Protein AF-A0A2V2YYI4-F1 (afdb_monomer_lite)

Structure (mmCIF, N/CA/C/O backbone):
data_AF-A0A2V2YYI4-F1
#
_entry.id   AF-A0A2V2YYI4-F1
#
loop_
_atom_site.group_PDB
_atom_site.id
_atom_site.type_symbol
_atom_site.label_atom_id
_atom_site.label_alt_id
_atom_site.label_comp_id
_atom_site.label_asym_id
_atom_site.label_entity_id
_atom_site.label_seq_id
_atom_site.pdbx_PDB_ins_code
_atom_site.Cartn_x
_atom_site.Cartn_y
_atom_site.Cartn_z
_atom_site.occupancy
_atom_site.B_iso_or_equiv
_atom_site.auth_seq_id
_atom_site.auth_comp_id
_atom_site.auth_asym_id
_atom_site.auth_atom_id
_atom_site.pdbx_PDB_model_num
ATOM 1 N N . MET A 1 1 ? -16.346 -58.535 -65.826 1.00 30.23 1 MET A N 1
ATOM 2 C CA . MET A 1 1 ? -16.110 -59.717 -64.956 1.00 30.23 1 MET A CA 1
ATOM 3 C C . MET A 1 1 ? -14.930 -59.377 -64.054 1.00 30.23 1 MET A C 1
ATOM 5 O O . MET A 1 1 ? -13.869 -59.164 -64.600 1.00 30.23 1 MET A O 1
ATOM 9 N N . ARG A 1 2 ? -15.001 -59.213 -62.733 1.00 32.59 2 ARG A N 1
ATOM 10 C CA . ARG A 1 2 ? -15.960 -59.626 -61.702 1.00 32.59 2 ARG A CA 1
ATOM 11 C C . ARG A 1 2 ? -16.322 -58.425 -60.811 1.00 32.59 2 ARG A C 1
ATOM 13 O O . ARG A 1 2 ? -15.462 -57.645 -60.431 1.00 32.59 2 ARG A O 1
ATOM 20 N N . ILE A 1 3 ? -17.612 -58.337 -60.513 1.00 31.39 3 ILE A N 1
ATOM 21 C CA . ILE A 1 3 ? -18.285 -57.468 -59.541 1.00 31.39 3 ILE A CA 1
ATOM 22 C C . ILE A 1 3 ? -18.335 -58.214 -58.202 1.00 31.39 3 ILE A C 1
ATOM 24 O O . ILE A 1 3 ? -18.605 -59.412 -58.252 1.00 31.39 3 ILE A O 1
ATOM 28 N N . ARG A 1 4 ? -18.177 -57.520 -57.060 1.00 30.08 4 ARG A N 1
ATOM 29 C CA . ARG A 1 4 ? -19.042 -57.590 -55.848 1.00 30.08 4 ARG A CA 1
ATOM 30 C C . ARG A 1 4 ? -18.862 -56.278 -55.053 1.00 30.08 4 ARG A C 1
ATOM 32 O O . ARG A 1 4 ? -17.744 -55.978 -54.666 1.00 30.08 4 ARG A O 1
ATOM 39 N N . LEU A 1 5 ? -19.839 -55.361 -55.080 1.00 24.95 5 LEU A N 1
ATOM 40 C CA . LEU A 1 5 ? -21.031 -55.242 -54.201 1.00 24.95 5 LEU A CA 1
ATOM 41 C C . LEU A 1 5 ? -20.713 -54.275 -53.031 1.00 24.95 5 LEU A C 1
ATOM 43 O O . LEU A 1 5 ? -20.006 -54.657 -52.112 1.00 24.95 5 LEU A O 1
ATOM 47 N N . ILE A 1 6 ? -20.915 -52.958 -53.155 1.00 31.95 6 ILE A N 1
ATOM 48 C CA . ILE A 1 6 ? -22.152 -52.164 -52.970 1.00 31.95 6 ILE A CA 1
ATOM 49 C C . ILE A 1 6 ? -22.822 -52.362 -51.599 1.00 31.95 6 ILE A C 1
ATOM 51 O O . ILE A 1 6 ? -23.492 -53.365 -51.375 1.00 31.95 6 ILE A O 1
ATOM 55 N N . VAL A 1 7 ? -22.757 -51.315 -50.768 1.00 28.72 7 VAL A N 1
ATOM 56 C CA . VAL A 1 7 ? -23.861 -50.896 -49.893 1.00 28.72 7 VAL A CA 1
ATOM 57 C C . VAL A 1 7 ? -24.185 -49.447 -50.255 1.00 28.72 7 VAL A C 1
ATOM 59 O O . VAL A 1 7 ? -23.361 -48.550 -50.102 1.00 28.72 7 VAL A O 1
ATOM 62 N N . VAL A 1 8 ? -25.379 -49.265 -50.811 1.00 27.86 8 VAL A N 1
ATOM 63 C CA . VAL A 1 8 ? -26.047 -47.991 -51.087 1.00 27.86 8 VAL A CA 1
ATOM 64 C C . VAL A 1 8 ? -26.954 -47.693 -49.902 1.00 27.86 8 VAL A C 1
ATOM 66 O O . VAL A 1 8 ? -27.689 -48.579 -49.470 1.00 27.86 8 VAL A O 1
ATOM 69 N N . LEU A 1 9 ? -26.986 -46.440 -49.454 1.00 24.33 9 LEU A N 1
ATOM 70 C CA . LEU A 1 9 ? -28.212 -45.879 -48.898 1.00 24.33 9 LEU A CA 1
ATOM 71 C C . LEU A 1 9 ? -28.320 -44.402 -49.298 1.00 24.33 9 LEU A C 1
ATOM 73 O O . LEU A 1 9 ? -27.724 -43.519 -48.691 1.00 24.33 9 LEU A O 1
ATOM 77 N N . CYS A 1 10 ? -29.079 -44.162 -50.365 1.00 24.58 10 CYS A N 1
ATOM 78 C CA . CYS A 1 10 ? -29.706 -42.879 -50.648 1.00 24.58 10 CYS A CA 1
ATOM 79 C C . CYS A 1 10 ? -31.117 -42.905 -50.056 1.00 24.58 10 CYS A C 1
ATOM 81 O O . CYS A 1 10 ? -31.872 -43.835 -50.333 1.00 24.58 10 CYS A O 1
ATOM 83 N N . ALA A 1 11 ? -31.493 -41.853 -49.336 1.00 26.91 11 ALA A N 1
ATOM 84 C CA . ALA A 1 11 ? -32.885 -41.448 -49.185 1.00 26.91 11 ALA A CA 1
ATOM 85 C C . ALA A 1 11 ? -32.931 -39.925 -49.007 1.00 26.91 11 ALA A C 1
ATOM 87 O O . ALA A 1 11 ? -32.610 -39.393 -47.949 1.00 26.91 11 ALA A O 1
ATOM 88 N N . ALA A 1 12 ? -33.294 -39.233 -50.085 1.00 30.97 12 ALA A N 1
ATOM 89 C CA . ALA A 1 12 ? -33.893 -37.907 -50.032 1.00 30.97 12 ALA A CA 1
ATOM 90 C C . ALA A 1 12 ? -35.389 -38.077 -49.725 1.00 30.97 12 ALA A C 1
ATOM 92 O O . ALA A 1 12 ? -35.985 -38.971 -50.316 1.00 30.97 12 ALA A O 1
ATOM 93 N N . LEU A 1 13 ? -35.947 -37.265 -48.816 1.00 27.08 13 LEU A N 1
ATOM 94 C CA . LEU A 1 13 ? -37.368 -37.034 -48.441 1.00 27.08 13 LEU A CA 1
ATOM 95 C C . LEU A 1 13 ? -37.286 -36.312 -47.065 1.00 27.08 13 LEU A C 1
ATOM 97 O O . LEU A 1 13 ? -36.508 -36.746 -46.227 1.00 27.08 13 LEU A O 1
ATOM 101 N N . LEU A 1 14 ? -37.951 -35.209 -46.713 1.00 26.77 14 LEU A N 1
ATOM 102 C CA . LEU A 1 14 ? -39.183 -34.572 -47.169 1.00 26.77 14 LEU A CA 1
ATOM 103 C C . LEU A 1 14 ? -39.204 -33.090 -46.765 1.00 26.77 14 LEU A C 1
ATOM 105 O O . LEU A 1 14 ? -38.583 -32.670 -45.792 1.00 26.77 14 LEU A O 1
ATOM 109 N N . ALA A 1 15 ? -39.984 -32.333 -47.525 1.00 27.11 15 ALA A N 1
ATOM 110 C CA . ALA A 1 15 ? -40.330 -30.945 -47.304 1.00 27.11 15 ALA A CA 1
ATOM 111 C C . ALA A 1 15 ? -41.261 -30.727 -46.095 1.00 27.11 15 ALA A C 1
ATOM 113 O O . ALA A 1 15 ? -42.156 -31.527 -45.845 1.00 27.11 15 ALA A O 1
ATOM 114 N N . GLY A 1 16 ? -41.102 -29.555 -45.471 1.00 26.12 16 GLY A N 1
ATOM 115 C CA . GLY A 1 16 ? -42.199 -28.617 -45.216 1.00 26.12 16 GLY A CA 1
ATOM 116 C C . GLY A 1 16 ? -43.046 -28.803 -43.957 1.00 26.12 16 GLY A C 1
ATOM 117 O O . GLY A 1 16 ? -44.011 -29.549 -43.988 1.00 26.12 16 GLY A O 1
ATOM 118 N N . SER A 1 17 ? -42.795 -27.964 -42.943 1.00 27.03 17 SER A N 1
ATOM 119 C CA . SER A 1 17 ? -43.841 -27.180 -42.256 1.00 27.03 17 SER A CA 1
ATOM 120 C C . SER A 1 17 ? -43.252 -26.268 -41.166 1.00 27.03 17 SER A C 1
ATOM 122 O O . SER A 1 17 ? -42.798 -26.743 -40.133 1.00 27.03 17 SER A O 1
ATOM 124 N N . SER A 1 18 ? -43.329 -24.959 -41.431 1.00 27.14 18 SER A N 1
ATOM 125 C CA . SER A 1 18 ? -43.853 -23.893 -40.555 1.00 27.14 18 SER A CA 1
ATOM 126 C C . SER A 1 18 ? -43.273 -23.595 -39.156 1.00 27.14 18 SER A C 1
ATOM 128 O O . SER A 1 18 ? -43.167 -24.467 -38.305 1.00 27.14 18 SER A O 1
ATOM 130 N N . LEU A 1 19 ? -43.189 -22.274 -38.917 1.00 25.45 19 LEU A N 1
ATOM 131 C CA . LEU A 1 19 ? -43.330 -21.516 -37.656 1.00 25.45 19 LEU A CA 1
ATOM 132 C C . LEU A 1 19 ? -42.049 -21.054 -36.930 1.00 25.45 19 LEU A C 1
ATOM 134 O O . LEU A 1 19 ? -41.497 -21.732 -36.078 1.00 25.45 19 LEU A O 1
ATOM 138 N N . SER A 1 20 ? -41.742 -19.782 -37.213 1.00 26.08 20 SER A N 1
ATOM 139 C CA . SER A 1 20 ? -41.683 -18.675 -36.242 1.00 26.08 20 SER A CA 1
ATOM 140 C C . SER A 1 20 ? -40.440 -18.448 -35.372 1.00 26.08 20 SER A C 1
ATOM 142 O O . SER A 1 20 ? -39.914 -19.338 -34.721 1.00 26.08 20 SER A O 1
ATOM 144 N N . ALA A 1 21 ? -40.125 -17.145 -35.282 1.00 25.89 21 ALA A N 1
ATOM 145 C CA . ALA A 1 21 ? -39.227 -16.460 -34.351 1.00 25.89 21 ALA A CA 1
ATOM 146 C C . ALA A 1 21 ? -37.729 -16.433 -34.708 1.00 25.89 21 ALA A C 1
ATOM 148 O O . ALA A 1 21 ? -36.875 -16.919 -33.973 1.00 25.89 21 ALA A O 1
ATOM 149 N N . THR A 1 22 ? -37.382 -15.698 -35.770 1.00 27.02 22 THR A N 1
ATOM 150 C CA . THR A 1 22 ? -36.139 -14.911 -35.754 1.00 27.02 22 THR A CA 1
ATOM 151 C C . THR A 1 22 ? -36.280 -13.846 -34.669 1.00 27.02 22 THR A C 1
ATOM 153 O O . THR A 1 22 ? -36.816 -12.763 -34.908 1.00 27.02 22 THR A O 1
ATOM 156 N N . ALA A 1 23 ? -35.862 -14.191 -33.452 1.00 26.67 23 ALA A N 1
ATOM 157 C CA . ALA A 1 23 ? -35.585 -13.213 -32.419 1.00 26.67 23 ALA A CA 1
ATOM 158 C C . ALA A 1 23 ? -34.592 -12.209 -33.007 1.00 26.67 23 ALA A C 1
ATOM 160 O O . ALA A 1 23 ? -33.527 -12.590 -33.498 1.00 26.67 23 ALA A O 1
ATOM 161 N N . ALA A 1 24 ? -34.993 -10.940 -33.010 1.00 25.50 24 ALA A N 1
ATOM 162 C CA . ALA A 1 24 ? -34.112 -9.829 -33.290 1.00 25.50 24 ALA A CA 1
ATOM 163 C C . ALA A 1 24 ? -32.860 -10.006 -32.428 1.00 25.50 24 ALA A C 1
ATOM 165 O O . ALA A 1 24 ? -32.926 -9.912 -31.202 1.00 25.50 24 ALA A O 1
ATOM 166 N N . ALA A 1 25 ? -31.732 -10.309 -33.072 1.00 25.06 25 ALA A N 1
ATOM 167 C CA . ALA A 1 25 ? -30.445 -10.136 -32.436 1.00 25.06 25 ALA A CA 1
ATOM 168 C C . ALA A 1 25 ? -30.395 -8.660 -32.023 1.00 25.06 25 ALA A C 1
ATOM 170 O O . ALA A 1 25 ? -30.605 -7.795 -32.884 1.00 25.06 25 ALA A O 1
ATOM 171 N N . PRO A 1 26 ? -30.218 -8.350 -30.728 1.00 27.86 26 PRO A N 1
ATOM 172 C CA . PRO A 1 26 ? -30.064 -6.973 -30.328 1.00 27.86 26 PRO A CA 1
ATOM 173 C C . PRO A 1 26 ? -28.863 -6.442 -31.094 1.00 27.86 26 PRO A C 1
ATOM 175 O O . PRO A 1 26 ? -27.803 -7.068 -31.127 1.00 27.86 26 PRO A O 1
ATOM 178 N N . VAL A 1 27 ? -29.085 -5.306 -31.748 1.00 28.36 27 VAL A N 1
ATOM 179 C CA . VAL A 1 27 ? -28.046 -4.412 -32.231 1.00 28.36 27 VAL A CA 1
ATOM 180 C C . VAL A 1 27 ? -27.088 -4.239 -31.060 1.00 28.36 27 VAL A C 1
ATOM 182 O O . VAL A 1 27 ? -27.371 -3.504 -30.114 1.00 28.36 27 VAL A O 1
ATOM 185 N N . THR A 1 28 ? -25.988 -4.989 -31.071 1.00 27.00 28 THR A N 1
ATOM 186 C CA . THR A 1 28 ? -24.842 -4.711 -30.228 1.00 27.00 28 THR A CA 1
ATOM 187 C C . THR A 1 28 ? -24.313 -3.401 -30.761 1.00 27.00 28 THR A C 1
ATOM 189 O O . THR A 1 28 ? -23.529 -3.352 -31.708 1.00 27.00 28 THR A O 1
ATOM 192 N N . ASN A 1 29 ? -24.845 -2.315 -30.192 1.00 27.75 29 ASN A N 1
ATOM 193 C CA . ASN A 1 29 ? -24.207 -1.019 -30.224 1.00 27.75 29 ASN A CA 1
ATOM 194 C C . ASN A 1 29 ? -22.728 -1.291 -30.017 1.00 27.75 29 ASN A C 1
ATOM 196 O O . ASN A 1 29 ? -22.351 -1.902 -2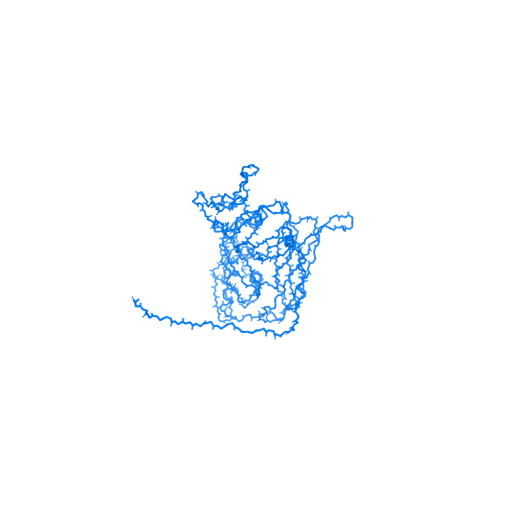9.014 1.00 27.75 29 ASN A O 1
ATOM 200 N N . GLY A 1 30 ? -21.934 -0.916 -31.016 1.00 29.62 30 GLY A N 1
ATOM 201 C CA . GLY A 1 30 ? -20.493 -0.946 -30.935 1.00 29.62 30 GLY A CA 1
ATOM 202 C C . GLY A 1 30 ? -20.080 -0.103 -29.743 1.00 29.62 30 GLY A C 1
ATOM 203 O O . GLY A 1 30 ? -19.866 1.096 -29.865 1.00 29.62 30 GLY A O 1
ATOM 204 N N . GLN A 1 31 ? -19.978 -0.740 -28.582 1.00 26.06 31 GLN A N 1
ATOM 205 C CA . GLN A 1 31 ? -19.091 -0.300 -27.539 1.00 26.06 31 GLN A CA 1
ATOM 206 C C . GLN A 1 31 ? -17.706 -0.605 -28.081 1.00 26.06 31 GLN A C 1
ATOM 208 O O . GLN A 1 31 ? -17.176 -1.707 -27.964 1.00 26.06 31 GLN A O 1
ATOM 213 N N . THR A 1 32 ? -17.126 0.402 -28.723 1.00 29.45 32 THR A N 1
ATOM 214 C CA . THR A 1 32 ? -15.719 0.704 -28.513 1.00 29.45 32 THR A CA 1
ATOM 215 C C . THR A 1 32 ? -15.447 0.587 -27.016 1.00 29.45 32 THR A C 1
ATOM 217 O O . THR A 1 32 ? -15.672 1.532 -26.267 1.00 29.45 32 THR A O 1
ATOM 220 N N . SER A 1 33 ? -15.012 -0.586 -26.560 1.00 32.50 33 SER A N 1
ATOM 221 C CA . SER A 1 33 ? -14.489 -0.798 -25.214 1.00 32.50 33 SER A CA 1
ATOM 222 C C . SER A 1 33 ? -13.101 -0.157 -25.150 1.00 32.50 33 SER A C 1
ATOM 224 O O . SER A 1 33 ? -12.073 -0.829 -25.154 1.00 32.50 33 SER A O 1
ATOM 226 N N . LYS A 1 34 ? -13.096 1.174 -25.213 1.00 36.03 34 LYS A N 1
ATOM 227 C CA . LYS A 1 34 ? -12.002 2.076 -24.869 1.00 36.03 34 LYS A CA 1
ATOM 228 C C . LYS A 1 34 ? -12.538 2.992 -23.777 1.00 36.03 34 LYS A C 1
ATOM 230 O O . LYS A 1 34 ? -12.833 4.156 -24.007 1.00 36.03 34 LYS A O 1
ATOM 235 N N . GLU A 1 35 ? -12.703 2.406 -22.606 1.00 36.28 35 GLU A N 1
ATOM 236 C CA . GLU A 1 35 ? -12.743 3.126 -21.343 1.00 36.28 35 GLU A CA 1
ATOM 237 C C . GLU A 1 35 ? -11.873 2.281 -20.413 1.00 36.28 35 GLU A C 1
ATOM 239 O O . GLU A 1 35 ? -12.295 1.253 -19.881 1.00 36.28 35 GLU A O 1
ATOM 244 N N . ASP A 1 36 ? -10.584 2.628 -20.389 1.00 41.94 36 ASP A N 1
ATOM 245 C CA . ASP A 1 36 ? -9.643 2.150 -19.386 1.00 41.94 36 ASP A CA 1
ATOM 246 C C . ASP A 1 36 ? -10.281 2.375 -18.010 1.00 41.94 36 ASP A C 1
ATOM 248 O O . ASP A 1 36 ? -10.772 3.461 -17.706 1.00 41.94 36 ASP A O 1
ATOM 252 N N . GLN A 1 37 ? -10.353 1.311 -17.215 1.00 47.69 37 GLN A N 1
ATOM 253 C CA . GLN A 1 37 ? -11.061 1.286 -15.942 1.00 47.69 37 GLN A CA 1
ATOM 254 C C . GLN A 1 37 ? -10.552 2.395 -15.009 1.00 47.69 37 GLN A C 1
ATOM 256 O O . GLN A 1 37 ? -9.445 2.317 -14.485 1.00 47.69 37 GLN A O 1
ATOM 261 N N . ALA A 1 38 ? -11.373 3.418 -14.778 1.00 57.44 38 ALA A N 1
ATOM 262 C CA . ALA A 1 38 ? -11.083 4.468 -13.814 1.00 57.44 38 ALA A CA 1
ATOM 263 C C . ALA A 1 38 ? -11.082 3.897 -12.380 1.00 57.44 38 ALA A C 1
ATOM 265 O O . ALA A 1 38 ? -12.057 3.278 -11.959 1.00 57.44 38 ALA A O 1
ATOM 266 N N . GLY A 1 39 ? -9.988 4.091 -11.633 1.00 59.66 39 GLY A N 1
ATOM 267 C CA . GLY A 1 39 ? -9.915 4.054 -10.159 1.00 59.66 39 GLY A CA 1
ATOM 268 C C . GLY A 1 39 ? -10.066 2.705 -9.438 1.00 59.66 39 GLY A C 1
ATOM 269 O O . GLY A 1 39 ? -9.802 2.634 -8.232 1.00 59.66 39 GLY A O 1
ATOM 270 N N . ASN A 1 40 ? -10.466 1.636 -10.129 1.00 80.69 40 ASN A N 1
ATOM 271 C CA . ASN A 1 40 ? -10.664 0.311 -9.532 1.00 80.69 40 ASN A CA 1
ATOM 272 C C . ASN A 1 40 ? -9.334 -0.340 -9.128 1.00 80.69 40 ASN A C 1
ATOM 274 O O . ASN A 1 40 ? -8.429 -0.495 -9.944 1.00 80.69 40 ASN A O 1
ATOM 278 N N . GLN A 1 41 ? -9.242 -0.802 -7.882 1.00 79.44 41 GLN A N 1
ATOM 279 C CA . GLN A 1 41 ? -8.083 -1.546 -7.388 1.00 79.44 41 GLN A CA 1
ATOM 280 C C . GLN A 1 41 ? -8.256 -3.035 -7.724 1.00 79.44 41 GLN A C 1
ATOM 282 O O . GLN A 1 41 ? -8.735 -3.812 -6.902 1.00 79.44 41 GLN A O 1
ATOM 287 N N . VAL A 1 42 ? -7.904 -3.434 -8.954 1.00 72.94 42 VAL A N 1
ATOM 288 C CA . VAL A 1 42 ? -8.149 -4.798 -9.479 1.00 72.94 42 VAL A CA 1
ATOM 289 C C . VAL A 1 42 ? -7.533 -5.886 -8.587 1.00 72.94 42 VAL A C 1
ATOM 291 O O . VAL A 1 42 ? -8.142 -6.932 -8.367 1.00 72.94 42 VAL A O 1
ATOM 294 N N . ILE A 1 43 ? -6.333 -5.628 -8.062 1.00 76.19 43 ILE A N 1
ATOM 295 C CA . ILE A 1 43 ? -5.686 -6.395 -6.992 1.00 76.19 43 ILE A CA 1
ATOM 296 C C . ILE A 1 43 ? -5.025 -5.359 -6.077 1.00 76.19 43 ILE A C 1
ATOM 298 O O . ILE A 1 43 ? -3.991 -4.807 -6.465 1.00 76.19 43 ILE A O 1
ATOM 302 N N . PRO A 1 44 ? -5.600 -5.048 -4.900 1.00 78.38 44 PRO A N 1
ATOM 303 C CA . PRO A 1 44 ? -4.972 -4.130 -3.963 1.00 78.38 44 PRO A CA 1
ATOM 304 C C . PRO A 1 44 ? -3.577 -4.631 -3.584 1.00 78.38 44 PRO A C 1
ATOM 306 O O . PRO A 1 44 ? -3.369 -5.832 -3.375 1.00 78.38 44 PRO A O 1
ATOM 309 N N . LEU A 1 45 ? -2.626 -3.708 -3.484 1.00 82.62 45 LEU A N 1
ATOM 310 C CA . LEU A 1 45 ? -1.309 -3.998 -2.934 1.00 82.62 45 LEU A CA 1
ATOM 311 C C . LEU A 1 45 ? -1.366 -3.784 -1.424 1.00 82.62 45 LEU A C 1
ATOM 313 O O . LEU A 1 45 ? -1.810 -2.729 -0.973 1.00 82.62 45 LEU A O 1
ATOM 317 N N . LEU A 1 46 ? -0.910 -4.761 -0.648 1.00 80.94 46 LEU A N 1
ATOM 318 C CA . LEU A 1 46 ? -0.713 -4.622 0.791 1.00 80.94 46 LEU A CA 1
ATOM 319 C C . LEU A 1 46 ? 0.786 -4.590 1.061 1.00 80.94 46 LEU A C 1
ATOM 321 O O . LEU A 1 46 ? 1.437 -5.627 1.003 1.00 80.94 46 LEU A O 1
ATOM 325 N N . LEU A 1 47 ? 1.322 -3.410 1.354 1.00 78.06 47 LEU A N 1
ATOM 326 C CA . LEU A 1 47 ? 2.739 -3.202 1.628 1.00 78.06 47 LEU A CA 1
ATOM 327 C C . LEU A 1 47 ? 2.945 -2.950 3.119 1.00 78.06 47 LEU A C 1
ATOM 329 O O . LEU A 1 47 ? 2.433 -1.967 3.653 1.00 78.06 47 LEU A O 1
ATOM 333 N N . ASN A 1 48 ? 3.675 -3.837 3.802 1.00 71.81 48 ASN A N 1
ATOM 334 C CA . ASN A 1 48 ? 4.005 -3.705 5.230 1.00 71.81 48 ASN A CA 1
ATOM 335 C C . ASN A 1 48 ? 2.807 -3.281 6.116 1.00 71.81 48 ASN A C 1
ATOM 337 O O . ASN A 1 48 ? 2.950 -2.478 7.037 1.00 71.81 48 ASN A O 1
ATOM 341 N N . ASN A 1 49 ? 1.630 -3.870 5.864 1.00 71.88 49 ASN A N 1
ATOM 342 C CA . ASN A 1 49 ? 0.343 -3.623 6.542 1.00 71.88 49 ASN A CA 1
ATOM 343 C C . ASN A 1 49 ? -0.460 -2.386 6.101 1.00 71.88 49 ASN A C 1
ATOM 345 O O . ASN A 1 49 ? -1.475 -2.077 6.729 1.00 71.88 49 ASN A O 1
ATOM 349 N N . PHE A 1 50 ? -0.056 -1.701 5.034 1.00 78.12 50 PHE A N 1
ATOM 350 C CA . PHE A 1 50 ? -0.830 -0.624 4.421 1.00 78.12 50 PHE A CA 1
ATOM 351 C C . PHE A 1 50 ? -1.366 -1.058 3.068 1.00 78.12 50 PHE A C 1
ATOM 353 O O . PHE A 1 50 ? -0.611 -1.516 2.211 1.00 78.12 50 PHE A O 1
ATOM 360 N N . PHE A 1 51 ? -2.665 -0.876 2.851 1.00 86.75 51 PHE A N 1
ATOM 361 C CA . PHE A 1 51 ? -3.200 -0.963 1.503 1.00 86.75 51 PHE A CA 1
ATOM 362 C C . PHE A 1 51 ? -2.760 0.261 0.713 1.00 86.75 51 PHE A C 1
ATOM 364 O O . PHE A 1 51 ? -2.976 1.393 1.152 1.00 86.75 51 PHE A O 1
ATOM 371 N N . VAL A 1 52 ? -2.183 0.021 -0.455 1.00 89.56 52 VAL A N 1
ATOM 372 C CA . VAL A 1 52 ? -1.779 1.051 -1.402 1.00 89.56 52 VAL A CA 1
ATOM 373 C C . VAL A 1 52 ? -2.874 1.204 -2.444 1.00 89.56 52 VAL A C 1
ATOM 375 O O . VAL A 1 52 ? -3.276 0.234 -3.088 1.00 89.56 52 VAL A O 1
ATOM 378 N N . LEU A 1 53 ? -3.338 2.435 -2.610 1.00 91.25 53 LEU A N 1
ATOM 379 C CA . LEU A 1 53 ? -4.313 2.815 -3.612 1.00 91.25 53 LEU A CA 1
ATOM 380 C C . LEU A 1 53 ? -3.719 3.803 -4.592 1.00 91.25 53 LEU A C 1
ATOM 382 O O . LEU A 1 53 ? -3.093 4.791 -4.202 1.00 91.25 53 LEU A O 1
ATOM 386 N N . PHE A 1 54 ? -4.025 3.571 -5.859 1.00 90.88 54 PHE A N 1
ATOM 387 C CA . PHE A 1 54 ? -3.643 4.450 -6.948 1.00 90.88 54 PHE A CA 1
ATOM 388 C C . PHE A 1 54 ? -4.888 5.141 -7.507 1.00 90.88 54 PHE A C 1
ATOM 390 O O . PHE A 1 54 ? -5.907 4.479 -7.722 1.00 90.88 54 PHE A O 1
ATOM 397 N N . PRO A 1 55 ? -4.839 6.460 -7.725 1.00 89.25 55 PRO A N 1
ATOM 398 C CA . PRO A 1 55 ? -5.998 7.224 -8.148 1.00 89.25 55 PRO A CA 1
ATOM 399 C C . PRO A 1 55 ? -6.288 7.045 -9.641 1.00 89.25 55 PRO A C 1
ATOM 401 O O . PRO A 1 55 ? -5.390 7.211 -10.467 1.00 89.25 55 PRO A O 1
ATOM 404 N N . GLY A 1 56 ? -7.558 6.826 -9.987 1.00 84.38 56 GLY A N 1
ATOM 405 C CA . GLY A 1 56 ? -8.086 7.010 -11.343 1.00 84.38 56 GLY A CA 1
ATOM 406 C C . GLY A 1 56 ? -7.247 6.335 -12.434 1.00 84.38 56 GLY A C 1
ATOM 407 O O . GLY A 1 56 ? -7.042 5.125 -12.416 1.00 84.38 56 GLY A O 1
ATOM 408 N N . GLU A 1 57 ? -6.746 7.142 -13.370 1.00 77.56 57 GLU A N 1
ATOM 409 C CA . GLU A 1 57 ? -5.928 6.728 -14.524 1.00 77.56 57 GLU A CA 1
ATOM 410 C C . GLU A 1 57 ? -4.570 6.100 -14.154 1.00 77.56 57 GLU A C 1
ATOM 412 O O . GLU A 1 57 ? -3.914 5.512 -15.016 1.00 77.56 57 GLU A O 1
ATOM 417 N N . LYS A 1 58 ? -4.131 6.228 -12.892 1.00 85.88 58 LYS A N 1
ATOM 418 C CA . LYS A 1 58 ? -2.908 5.598 -12.372 1.00 85.88 58 LYS A CA 1
ATOM 419 C C . LYS A 1 58 ? -3.147 4.200 -11.776 1.00 85.88 58 LYS A C 1
ATOM 421 O O . LYS A 1 58 ? -2.213 3.589 -11.258 1.00 85.88 58 LYS A O 1
ATOM 426 N N . ALA A 1 59 ? -4.388 3.707 -11.789 1.00 88.44 59 ALA A N 1
ATOM 427 C CA . ALA A 1 59 ? -4.745 2.432 -11.178 1.00 88.44 59 ALA A CA 1
ATOM 428 C C . ALA A 1 59 ? -4.023 1.232 -11.832 1.00 88.44 59 ALA A C 1
ATOM 430 O O . ALA A 1 59 ? -4.009 1.111 -13.061 1.00 88.44 59 ALA A O 1
ATOM 431 N N . PRO A 1 60 ? -3.452 0.308 -11.032 1.00 89.12 60 PRO A N 1
ATOM 432 C CA . PRO A 1 60 ? -2.955 -0.966 -11.522 1.00 89.12 60 PRO A CA 1
ATOM 433 C C . PRO A 1 60 ? -4.039 -1.772 -12.231 1.00 89.12 60 PRO A C 1
ATOM 435 O O . PRO A 1 60 ? -5.206 -1.762 -11.839 1.00 89.12 60 PRO A O 1
ATOM 438 N N . PHE A 1 61 ? -3.634 -2.553 -13.226 1.00 87.00 61 PHE A N 1
ATOM 439 C CA . PHE A 1 61 ? -4.538 -3.414 -13.987 1.00 87.00 61 PHE A CA 1
ATOM 440 C C . PHE A 1 61 ? -3.916 -4.785 -14.233 1.00 87.00 61 PHE A C 1
ATOM 442 O O . PHE A 1 61 ? -2.721 -4.992 -14.040 1.00 87.00 61 PHE A O 1
ATOM 449 N N . VAL A 1 62 ? -4.724 -5.751 -14.667 1.00 84.44 62 VAL A N 1
ATOM 450 C CA . VAL A 1 62 ? -4.244 -7.105 -14.963 1.00 84.44 62 VAL A CA 1
ATOM 451 C C . VAL A 1 62 ? -4.100 -7.296 -16.470 1.00 84.44 62 VAL A C 1
ATOM 453 O O . VAL A 1 62 ? -5.049 -7.094 -17.224 1.00 84.44 62 VAL A O 1
ATOM 456 N N . LYS A 1 63 ? -2.921 -7.747 -16.908 1.00 82.31 63 LYS A N 1
ATOM 457 C CA . LYS A 1 63 ? -2.621 -8.123 -18.298 1.00 82.31 63 LYS A CA 1
ATOM 458 C C . LYS A 1 63 ? -1.892 -9.458 -18.306 1.00 82.31 63 LYS A C 1
ATOM 460 O O . LYS A 1 63 ? -0.920 -9.627 -17.580 1.00 82.31 63 LYS A O 1
ATOM 465 N N . ASN A 1 64 ? -2.361 -10.420 -19.100 1.00 79.38 64 ASN A N 1
ATOM 466 C CA . ASN A 1 64 ? -1.806 -11.783 -19.147 1.00 79.38 64 ASN A CA 1
ATOM 467 C C . ASN A 1 64 ? -1.621 -12.406 -17.745 1.00 79.38 64 ASN A C 1
ATOM 469 O O . ASN A 1 64 ? -0.582 -12.992 -17.446 1.00 79.38 64 ASN A O 1
ATOM 473 N N . SER A 1 65 ? -2.606 -12.214 -16.858 1.00 79.06 65 SER A N 1
ATOM 474 C CA . SER A 1 65 ? -2.563 -12.666 -15.456 1.00 79.06 65 SER A CA 1
ATOM 475 C C . SER A 1 65 ? -1.413 -12.083 -14.617 1.00 79.06 65 SER A C 1
ATOM 477 O O . SER A 1 65 ? -1.098 -12.617 -13.554 1.00 79.06 65 SER A O 1
ATOM 479 N N . LYS A 1 66 ? -0.789 -10.990 -15.065 1.00 82.19 66 LYS A N 1
ATOM 480 C CA . LYS A 1 66 ? 0.206 -10.218 -14.315 1.00 82.19 66 LYS A CA 1
ATOM 481 C C . LYS A 1 66 ? -0.384 -8.877 -13.903 1.00 82.19 66 LYS A C 1
ATOM 483 O O . LYS A 1 66 ? -1.091 -8.243 -14.686 1.00 82.19 66 LYS A O 1
ATOM 488 N N . LEU A 1 67 ? -0.093 -8.463 -12.672 1.00 87.00 67 LEU A N 1
ATOM 489 C CA . LEU A 1 67 ? -0.445 -7.139 -12.175 1.00 87.00 67 LEU A CA 1
ATOM 490 C C . LEU A 1 67 ? 0.529 -6.117 -12.766 1.00 87.00 67 LEU A C 1
ATOM 492 O O . LEU A 1 67 ? 1.727 -6.160 -12.483 1.00 87.00 67 LEU A O 1
ATOM 496 N N . MET A 1 68 ? 0.000 -5.241 -13.609 1.00 89.19 68 MET A N 1
ATOM 497 C CA . MET A 1 68 ? 0.706 -4.130 -14.226 1.00 89.19 68 MET A CA 1
ATOM 498 C C . MET A 1 68 ? 0.581 -2.911 -13.321 1.00 89.19 68 MET A C 1
ATOM 500 O O . MET A 1 68 ? -0.534 -2.499 -12.998 1.00 89.19 68 MET A O 1
ATOM 504 N N . VAL A 1 69 ? 1.710 -2.332 -12.926 1.00 91.81 69 VAL A N 1
ATOM 505 C CA . VAL A 1 69 ? 1.770 -1.198 -11.994 1.00 91.81 69 VAL A CA 1
ATOM 506 C C . VAL A 1 69 ? 2.541 -0.027 -12.605 1.00 91.81 69 VAL A C 1
ATOM 508 O O . VAL A 1 69 ? 3.469 -0.272 -13.381 1.00 91.81 69 VAL A O 1
ATOM 511 N N . PRO A 1 70 ? 2.200 1.229 -12.267 1.00 93.44 70 PRO A N 1
ATOM 512 C CA . PRO A 1 70 ? 2.956 2.395 -12.718 1.00 93.44 70 PRO A CA 1
ATOM 513 C C . PRO A 1 70 ? 4.360 2.391 -12.094 1.00 93.44 70 PRO A C 1
ATOM 515 O O . PRO A 1 70 ? 4.489 2.455 -10.870 1.00 93.44 70 PRO A O 1
ATOM 518 N N . LEU A 1 71 ? 5.411 2.293 -12.916 1.00 93.75 71 LEU A N 1
ATOM 519 C CA . LEU A 1 71 ? 6.792 2.070 -12.469 1.00 93.75 71 LEU A CA 1
ATOM 520 C C . LEU A 1 71 ? 7.279 3.149 -11.502 1.00 93.75 71 LEU A C 1
ATOM 522 O O . LEU A 1 71 ? 7.772 2.816 -10.431 1.00 93.75 71 LEU A O 1
ATOM 526 N N . GLN A 1 72 ? 7.129 4.426 -11.863 1.00 90.31 72 GLN A N 1
ATOM 527 C CA . GLN A 1 72 ? 7.661 5.532 -11.066 1.00 90.31 72 GLN A CA 1
ATOM 528 C C . GLN A 1 72 ? 6.938 5.637 -9.725 1.00 90.31 72 GLN A C 1
ATOM 530 O O . GLN A 1 72 ? 7.578 5.648 -8.676 1.00 90.31 72 GLN A O 1
ATOM 535 N N . THR A 1 73 ? 5.602 5.654 -9.761 1.00 89.62 73 THR A N 1
ATOM 536 C CA . THR A 1 73 ? 4.783 5.733 -8.546 1.00 89.62 73 THR A CA 1
ATOM 537 C C . THR A 1 73 ? 5.050 4.534 -7.630 1.00 89.62 73 THR A C 1
ATOM 539 O O . THR A 1 73 ? 5.266 4.704 -6.431 1.00 89.62 73 THR A O 1
ATOM 542 N N . THR A 1 74 ? 5.112 3.321 -8.192 1.00 90.56 74 THR A N 1
ATOM 543 C CA . THR A 1 74 ? 5.411 2.100 -7.426 1.00 90.56 74 THR A CA 1
ATOM 544 C C . THR A 1 74 ? 6.819 2.130 -6.850 1.00 90.56 74 THR A C 1
ATOM 546 O O . THR A 1 74 ? 6.988 1.809 -5.682 1.00 90.56 74 THR A O 1
ATOM 549 N N . ALA A 1 75 ? 7.822 2.565 -7.612 1.00 88.06 75 ALA A N 1
ATOM 550 C CA . ALA A 1 75 ? 9.182 2.714 -7.110 1.00 88.06 75 ALA A CA 1
ATOM 551 C C . ALA A 1 75 ? 9.241 3.665 -5.908 1.00 88.06 75 ALA A C 1
ATOM 553 O O . ALA A 1 75 ? 9.856 3.330 -4.903 1.00 88.06 75 ALA A O 1
ATOM 554 N N . THR A 1 76 ? 8.530 4.796 -5.950 1.00 84.00 76 THR A N 1
ATOM 555 C CA . THR A 1 76 ? 8.432 5.709 -4.801 1.00 84.00 76 THR A CA 1
ATOM 556 C C . THR A 1 76 ? 7.791 5.047 -3.581 1.00 84.00 76 THR A C 1
ATOM 558 O O . THR A 1 76 ? 8.309 5.189 -2.477 1.00 84.00 76 THR A O 1
ATOM 561 N N . ILE A 1 77 ? 6.699 4.300 -3.770 1.00 85.38 77 ILE A N 1
ATOM 562 C CA . ILE A 1 77 ? 6.024 3.559 -2.690 1.00 85.38 77 ILE A CA 1
ATOM 563 C C . ILE A 1 77 ? 6.955 2.513 -2.064 1.00 85.38 77 ILE A C 1
ATOM 565 O O . ILE A 1 77 ? 6.954 2.331 -0.849 1.00 85.38 77 ILE A O 1
ATOM 569 N N . MET A 1 78 ? 7.723 1.828 -2.908 1.00 81.75 78 MET A N 1
ATOM 570 C CA . MET A 1 78 ? 8.591 0.723 -2.526 1.00 81.75 78 MET A CA 1
ATOM 571 C C . MET A 1 78 ? 9.974 1.177 -2.044 1.00 81.75 78 MET A C 1
ATOM 573 O O . MET A 1 78 ? 10.721 0.349 -1.558 1.00 81.75 78 MET A O 1
ATOM 577 N N . GLY A 1 79 ? 10.349 2.453 -2.174 1.00 77.56 79 GLY A N 1
ATOM 578 C CA . GLY A 1 79 ? 11.704 2.910 -1.833 1.00 77.56 79 GLY A CA 1
ATOM 579 C C . GLY A 1 79 ? 12.771 2.530 -2.871 1.00 77.56 79 GLY A C 1
ATOM 580 O O . GLY A 1 79 ? 13.951 2.381 -2.542 1.00 77.56 79 GLY A O 1
ATOM 581 N N . TRP A 1 80 ? 12.384 2.377 -4.137 1.00 84.50 80 TRP A N 1
ATOM 582 C CA . TRP A 1 80 ? 13.293 2.112 -5.253 1.00 84.50 80 TRP A CA 1
ATOM 583 C C . TRP A 1 80 ? 13.732 3.393 -5.952 1.00 84.50 80 TRP A C 1
ATOM 585 O O . TRP A 1 80 ? 12.995 4.379 -6.037 1.00 84.50 80 TRP A O 1
ATOM 595 N N . ILE A 1 81 ? 14.922 3.335 -6.538 1.00 85.69 81 ILE A N 1
ATOM 596 C CA . ILE A 1 81 ? 15.425 4.339 -7.465 1.00 85.69 81 ILE A CA 1
ATOM 597 C C . ILE A 1 81 ? 15.137 3.854 -8.884 1.00 85.69 81 ILE A C 1
ATOM 599 O O . ILE A 1 81 ? 15.379 2.695 -9.219 1.00 85.69 81 ILE A O 1
ATOM 603 N N . VAL A 1 82 ? 14.620 4.757 -9.717 1.00 90.75 82 VAL A N 1
ATOM 604 C CA . VAL A 1 82 ? 14.412 4.530 -11.150 1.00 90.75 82 VAL A CA 1
ATOM 605 C C . VAL A 1 82 ? 15.472 5.314 -11.919 1.00 90.75 82 VAL A C 1
ATOM 607 O O . VAL A 1 82 ? 15.479 6.543 -11.884 1.00 90.75 82 VAL A O 1
ATOM 610 N N . ASP A 1 83 ? 16.354 4.608 -12.621 1.00 91.31 83 ASP A N 1
ATOM 611 C CA . ASP A 1 83 ? 17.338 5.179 -13.543 1.00 91.31 83 ASP A CA 1
ATOM 612 C C . ASP A 1 83 ? 16.816 5.076 -14.984 1.00 91.31 83 ASP A C 1
ATOM 614 O O . ASP A 1 83 ? 16.554 3.981 -15.494 1.00 91.31 83 ASP A O 1
ATOM 618 N N . GLU A 1 84 ? 16.640 6.223 -15.641 1.00 91.06 84 GLU A N 1
ATOM 619 C CA . GLU A 1 84 ? 16.244 6.309 -17.048 1.00 91.06 84 GLU A CA 1
ATOM 620 C C . GLU A 1 84 ? 17.490 6.405 -17.933 1.00 91.06 84 GLU A C 1
ATOM 622 O O . GLU A 1 84 ? 18.297 7.328 -17.817 1.00 91.06 84 GLU A O 1
ATOM 627 N N . ARG A 1 85 ? 17.615 5.485 -18.892 1.00 86.69 85 ARG A N 1
ATOM 628 C CA . ARG A 1 85 ? 18.694 5.473 -19.883 1.00 86.69 85 ARG A CA 1
ATOM 629 C C . ARG A 1 85 ? 18.157 5.595 -21.301 1.00 86.69 85 ARG A C 1
ATOM 631 O O . ARG A 1 85 ? 17.214 4.910 -21.695 1.00 86.69 85 ARG A O 1
ATOM 638 N N . GLY A 1 86 ? 18.842 6.402 -22.106 1.00 79.56 86 GLY A N 1
ATOM 639 C CA . GLY A 1 86 ? 18.507 6.630 -23.513 1.00 79.56 86 GLY A CA 1
ATOM 640 C C . GLY A 1 86 ? 17.453 7.722 -23.722 1.00 79.56 86 GLY A C 1
ATOM 641 O O . GLY A 1 86 ? 16.978 8.338 -22.777 1.00 79.56 86 GLY A O 1
ATOM 642 N N . ALA A 1 87 ? 17.108 7.984 -24.984 1.00 72.69 87 ALA A N 1
ATOM 643 C CA . ALA A 1 87 ? 16.139 9.009 -25.371 1.00 72.69 87 ALA A CA 1
ATOM 644 C C . ALA A 1 87 ? 15.127 8.466 -26.392 1.00 72.69 87 ALA A C 1
ATOM 646 O O . ALA A 1 87 ? 15.439 7.564 -27.177 1.00 72.69 87 ALA A O 1
ATOM 647 N N . GLY A 1 88 ? 13.918 9.036 -26.395 1.00 72.56 88 GLY A N 1
ATOM 648 C CA . GLY A 1 88 ? 12.853 8.685 -27.339 1.00 72.56 88 GLY A CA 1
ATOM 649 C C . GLY A 1 88 ? 12.452 7.208 -27.261 1.00 72.56 88 GLY A C 1
ATOM 650 O O . GLY A 1 88 ? 12.278 6.660 -26.178 1.00 72.56 88 GLY A O 1
ATOM 651 N N . SER A 1 89 ? 12.350 6.541 -28.411 1.00 69.62 89 SER A N 1
ATOM 652 C CA . SER A 1 89 ? 11.962 5.123 -28.517 1.00 69.62 89 SER A CA 1
ATOM 653 C C . SER A 1 89 ? 12.994 4.135 -27.956 1.00 69.62 89 SER A C 1
ATOM 655 O O . SER A 1 89 ? 12.720 2.942 -27.856 1.00 69.62 89 SER A O 1
ATOM 657 N N . SER A 1 90 ? 14.197 4.608 -27.620 1.00 75.62 90 SER A N 1
ATOM 658 C CA . SER A 1 90 ? 15.262 3.794 -27.023 1.00 75.62 90 SER A CA 1
ATOM 659 C C . SER A 1 90 ? 15.295 3.889 -25.501 1.00 75.62 90 SER A C 1
ATOM 661 O O . SER A 1 90 ? 16.209 3.328 -24.895 1.00 75.62 90 SER A O 1
ATOM 663 N N . ARG A 1 91 ? 14.337 4.604 -24.897 1.00 87.06 91 ARG A N 1
ATOM 664 C CA . ARG A 1 91 ? 14.238 4.787 -23.452 1.00 87.06 91 ARG A CA 1
ATOM 665 C C . ARG A 1 91 ? 14.070 3.442 -22.751 1.00 87.06 91 ARG A C 1
ATOM 667 O O . ARG A 1 91 ? 13.216 2.634 -23.118 1.00 87.06 91 ARG A O 1
ATOM 674 N N . ARG A 1 92 ? 14.919 3.202 -21.761 1.00 90.81 92 ARG A N 1
ATOM 675 C CA . ARG A 1 92 ? 14.918 2.015 -20.908 1.00 90.81 92 ARG A CA 1
ATOM 676 C C . ARG A 1 92 ? 15.047 2.459 -19.470 1.00 90.81 92 ARG A C 1
ATOM 678 O O . ARG A 1 92 ? 15.713 3.448 -19.189 1.00 90.81 92 ARG A O 1
ATOM 685 N N . TYR A 1 93 ? 14.464 1.681 -18.586 1.00 93.50 93 TYR A N 1
ATOM 686 C CA . TYR A 1 93 ? 14.526 1.906 -17.164 1.00 93.50 93 TYR A CA 1
ATOM 687 C C . TYR A 1 93 ? 15.273 0.760 -16.499 1.00 93.50 93 TYR A C 1
ATOM 689 O O . TYR A 1 93 ? 15.198 -0.405 -16.917 1.00 93.50 93 TYR A O 1
ATOM 697 N N . GLN A 1 94 ? 16.013 1.129 -15.470 1.00 92.44 94 GLN A N 1
ATOM 698 C CA . GLN A 1 94 ? 16.577 0.228 -14.491 1.00 92.44 94 GLN A CA 1
ATOM 699 C C . GLN A 1 94 ? 16.037 0.645 -13.133 1.00 92.44 94 GLN A C 1
ATOM 701 O O . GLN A 1 94 ? 15.987 1.833 -12.824 1.00 92.44 94 GLN A O 1
ATOM 706 N N . VAL A 1 95 ? 15.616 -0.329 -12.342 1.00 90.94 95 VAL A N 1
ATOM 707 C CA . VAL A 1 95 ? 15.219 -0.109 -10.956 1.00 90.94 95 VAL A CA 1
ATOM 708 C C . VAL A 1 95 ? 16.139 -0.862 -10.027 1.00 90.94 95 VAL A C 1
ATOM 710 O O . VAL A 1 95 ? 16.598 -1.950 -10.365 1.00 90.94 95 VAL A O 1
ATOM 713 N N . PHE A 1 96 ? 16.403 -0.276 -8.872 1.00 86.06 96 PHE A N 1
ATOM 714 C CA . PHE A 1 96 ? 17.189 -0.877 -7.803 1.00 86.06 96 PHE A CA 1
ATOM 715 C C . PHE A 1 96 ? 16.702 -0.329 -6.460 1.00 86.06 96 PHE A C 1
ATOM 717 O O . PHE A 1 96 ? 16.199 0.802 -6.409 1.00 86.06 96 PHE A O 1
ATOM 724 N N . PRO A 1 97 ? 16.794 -1.108 -5.375 1.00 77.44 97 PRO A N 1
ATOM 725 C CA . PRO A 1 97 ? 16.407 -0.631 -4.065 1.00 77.44 97 PRO A CA 1
ATOM 726 C C . PRO A 1 97 ? 17.390 0.446 -3.598 1.00 77.44 97 PRO A C 1
ATOM 728 O O . PRO A 1 97 ? 18.582 0.402 -3.895 1.00 77.44 97 PRO A O 1
ATOM 731 N N . THR A 1 98 ? 16.891 1.434 -2.852 1.00 71.81 98 THR A N 1
ATOM 732 C CA . THR A 1 98 ? 17.759 2.482 -2.279 1.00 71.81 98 THR A CA 1
ATOM 733 C C . THR A 1 98 ? 18.768 1.894 -1.285 1.00 71.81 98 THR A C 1
ATOM 735 O O . THR A 1 98 ? 19.875 2.409 -1.155 1.00 71.81 98 THR A O 1
ATOM 738 N N . ALA A 1 99 ? 18.365 0.826 -0.592 1.00 62.62 99 ALA A N 1
ATOM 739 C CA . ALA A 1 99 ? 19.139 0.122 0.426 1.00 62.62 99 ALA A CA 1
ATOM 740 C C . ALA A 1 99 ? 20.358 -0.613 -0.144 1.00 62.62 99 ALA A C 1
ATOM 742 O O . ALA A 1 99 ? 21.430 -0.605 0.456 1.00 62.62 99 ALA A O 1
ATOM 743 N N . ASP A 1 100 ? 20.183 -1.219 -1.317 1.00 68.31 100 ASP A N 1
ATOM 744 C CA . ASP A 1 100 ? 21.171 -2.091 -1.930 1.00 68.31 100 ASP A CA 1
ATOM 745 C C . ASP A 1 100 ? 21.204 -1.880 -3.454 1.00 68.31 100 ASP A C 1
ATOM 747 O O . ASP A 1 100 ? 20.518 -2.570 -4.210 1.00 68.31 100 ASP A O 1
ATOM 751 N N . PRO A 1 101 ? 22.018 -0.930 -3.944 1.00 68.69 101 PRO A N 1
ATOM 752 C CA . PRO A 1 101 ? 22.070 -0.609 -5.365 1.00 68.69 101 PRO A CA 1
ATOM 753 C C . PRO A 1 101 ? 22.737 -1.702 -6.214 1.00 68.69 101 PRO A C 1
ATOM 755 O O . PRO A 1 101 ? 22.816 -1.541 -7.435 1.00 68.69 101 PRO A O 1
ATOM 758 N N . PHE A 1 102 ? 23.261 -2.775 -5.607 1.00 73.56 102 PHE A N 1
ATOM 759 C CA . PHE A 1 102 ? 23.881 -3.870 -6.349 1.00 73.56 102 PHE A CA 1
ATOM 760 C C . PHE A 1 102 ? 22.834 -4.783 -6.986 1.00 73.56 102 PHE A C 1
ATOM 762 O O . PHE A 1 102 ? 23.081 -5.287 -8.080 1.00 73.56 102 PHE A O 1
ATOM 769 N N . HIS A 1 103 ? 21.651 -4.904 -6.380 1.00 79.94 103 HIS A N 1
ATOM 770 C CA . HIS A 1 103 ? 20.529 -5.648 -6.943 1.00 79.94 103 HIS A CA 1
ATOM 771 C C . HIS A 1 103 ? 19.694 -4.736 -7.836 1.00 79.94 103 HIS A C 1
ATOM 773 O O . HIS A 1 103 ? 19.345 -3.613 -7.470 1.00 79.94 103 HIS A O 1
ATOM 779 N N . SER A 1 104 ? 19.390 -5.182 -9.054 1.00 87.44 104 SER A N 1
ATOM 780 C CA . SER A 1 104 ? 18.646 -4.339 -9.986 1.00 87.44 104 SER A CA 1
ATOM 781 C C . SER A 1 104 ? 17.890 -5.126 -11.036 1.00 87.44 104 SER A C 1
ATOM 783 O O . SER A 1 104 ? 18.335 -6.179 -11.485 1.00 87.44 104 SER A O 1
ATOM 785 N N . VAL A 1 105 ? 16.787 -4.541 -11.496 1.00 90.25 105 VAL A N 1
ATOM 786 C CA . VAL A 1 105 ? 16.000 -5.032 -12.623 1.00 90.25 105 VAL A CA 1
ATOM 787 C C . VAL A 1 105 ? 16.075 -4.007 -13.749 1.00 90.25 105 VAL A C 1
ATOM 789 O O . VAL A 1 105 ? 15.558 -2.895 -13.649 1.00 90.25 105 VAL A O 1
ATOM 792 N N . ALA A 1 106 ? 16.757 -4.376 -14.828 1.00 90.88 106 ALA A N 1
ATOM 793 C CA . ALA A 1 106 ? 17.046 -3.530 -15.977 1.00 90.88 106 ALA A CA 1
ATOM 794 C C . ALA A 1 106 ? 16.292 -3.974 -17.240 1.00 90.88 106 ALA A C 1
ATOM 796 O O . ALA A 1 106 ? 15.573 -4.974 -17.262 1.00 90.88 106 ALA A O 1
ATOM 797 N N . ASN A 1 107 ? 16.497 -3.215 -18.323 1.00 89.62 107 ASN A N 1
ATOM 798 C CA . ASN A 1 107 ? 15.870 -3.419 -19.634 1.00 89.62 107 ASN A CA 1
ATOM 799 C C . ASN A 1 107 ? 14.335 -3.284 -19.618 1.00 89.62 107 ASN A C 1
ATOM 801 O O . ASN A 1 107 ? 13.651 -3.780 -20.512 1.00 89.62 107 ASN A O 1
ATOM 805 N N . LEU A 1 108 ? 13.793 -2.550 -18.645 1.00 92.56 108 LEU A N 1
ATOM 806 C CA . LEU A 1 108 ? 12.373 -2.228 -18.600 1.00 92.56 108 LEU A CA 1
ATOM 807 C C . LEU A 1 108 ? 12.084 -1.161 -19.660 1.00 92.56 108 LEU A C 1
ATOM 809 O O . LEU A 1 108 ? 12.536 -0.026 -19.557 1.00 92.56 108 LEU A O 1
ATOM 813 N N . LYS A 1 109 ? 11.365 -1.519 -20.718 1.00 92.62 109 LYS A N 1
ATOM 814 C CA . LYS A 1 109 ? 10.915 -0.586 -21.757 1.00 92.62 109 LYS A CA 1
ATOM 815 C C . LYS A 1 109 ? 9.619 -1.080 -22.369 1.00 92.62 109 LYS A C 1
ATOM 817 O O . LYS A 1 109 ? 9.294 -2.262 -22.262 1.00 92.62 109 LYS A O 1
ATOM 822 N N . GLU A 1 110 ? 8.920 -0.185 -23.050 1.00 92.88 110 GLU A N 1
ATOM 823 C CA . GLU A 1 110 ? 7.733 -0.552 -23.812 1.00 92.88 110 GLU A CA 1
ATOM 824 C C . GLU A 1 110 ? 8.027 -1.715 -24.774 1.00 92.88 110 GLU A C 1
ATOM 826 O O . GLU A 1 110 ? 9.033 -1.720 -25.491 1.00 92.88 110 GLU A O 1
ATOM 831 N N . GLY A 1 111 ? 7.160 -2.729 -24.744 1.00 91.38 111 GLY A N 1
ATOM 832 C CA . GLY A 1 111 ? 7.274 -3.909 -25.598 1.00 91.38 111 GLY A CA 1
ATOM 833 C C . GLY A 1 111 ? 8.419 -4.865 -25.244 1.00 91.38 111 GLY A C 1
ATOM 834 O O . GLY A 1 111 ? 8.663 -5.791 -26.013 1.00 91.38 111 GLY A O 1
ATOM 835 N N . ALA A 1 112 ? 9.131 -4.667 -24.128 1.00 90.38 112 ALA A N 1
ATOM 836 C CA . ALA A 1 112 ? 10.139 -5.624 -23.676 1.00 90.38 112 ALA A CA 1
ATOM 837 C C . ALA A 1 112 ? 9.515 -7.005 -23.407 1.00 90.38 112 ALA A C 1
ATOM 839 O O . ALA A 1 112 ? 8.441 -7.112 -22.817 1.00 90.38 112 ALA A O 1
ATOM 840 N N . ASP A 1 113 ? 10.217 -8.054 -23.828 1.00 89.69 113 ASP A N 1
ATOM 841 C CA . ASP A 1 113 ? 9.884 -9.466 -23.613 1.00 89.69 113 ASP A CA 1
ATOM 842 C C . ASP A 1 113 ? 10.748 -10.113 -22.520 1.00 89.69 113 ASP A C 1
ATOM 844 O O . ASP A 1 113 ? 10.468 -11.226 -22.073 1.00 89.69 113 ASP A O 1
ATOM 848 N N . SER A 1 114 ? 11.772 -9.395 -22.053 1.00 88.25 114 SER A N 1
ATOM 849 C CA . SER A 1 114 ? 12.682 -9.828 -21.003 1.00 88.25 114 SER A CA 1
ATOM 850 C C . SER A 1 114 ? 13.155 -8.668 -20.122 1.00 88.25 114 SER A C 1
ATOM 852 O O . SER A 1 114 ? 13.359 -7.545 -20.596 1.00 88.25 114 SER A O 1
ATOM 854 N N . ALA A 1 115 ? 13.359 -8.961 -18.840 1.00 87.69 115 ALA A N 1
ATOM 855 C CA . ALA A 1 115 ? 14.042 -8.105 -17.874 1.00 87.69 115 ALA A CA 1
ATOM 856 C C . ALA A 1 115 ? 15.426 -8.689 -17.550 1.00 87.69 115 ALA A C 1
ATOM 858 O O . ALA A 1 115 ? 15.642 -9.886 -17.708 1.00 87.69 115 ALA A O 1
ATOM 859 N N . ILE A 1 116 ? 16.374 -7.860 -17.120 1.00 87.50 116 ILE A N 1
ATOM 860 C CA . ILE A 1 116 ? 17.736 -8.299 -16.765 1.00 87.50 116 ILE A CA 1
ATOM 861 C C . ILE A 1 116 ? 17.923 -8.099 -15.266 1.00 87.50 116 ILE A C 1
ATOM 863 O O . ILE A 1 116 ? 17.772 -6.970 -14.807 1.00 87.50 116 ILE A O 1
ATOM 867 N N . TYR A 1 117 ? 18.255 -9.153 -14.522 1.00 87.31 117 TYR A N 1
ATOM 868 C CA . TYR A 1 117 ? 18.550 -9.053 -13.087 1.00 87.31 117 TYR A CA 1
ATOM 869 C C . TYR A 1 117 ? 20.059 -8.951 -12.909 1.00 87.31 117 TYR A C 1
ATOM 871 O O . TYR A 1 117 ? 20.761 -9.777 -13.467 1.00 87.31 117 TYR A O 1
ATOM 879 N N . GLU A 1 118 ? 20.577 -7.925 -12.235 1.00 76.94 118 GLU A N 1
ATOM 880 C CA . GLU A 1 118 ? 22.012 -7.821 -11.866 1.00 76.94 118 GLU A CA 1
ATOM 881 C C . GLU A 1 118 ? 23.047 -7.983 -13.004 1.00 76.94 118 GLU A C 1
ATOM 883 O O . GLU A 1 118 ? 24.239 -8.154 -12.763 1.00 76.94 118 GLU A O 1
ATOM 888 N N . GLY A 1 119 ? 22.629 -7.877 -14.268 1.00 67.56 119 GLY A N 1
ATOM 889 C CA . GLY A 1 119 ? 23.494 -8.146 -15.422 1.00 67.56 119 GLY A CA 1
ATOM 890 C C . GLY A 1 119 ? 23.548 -9.613 -15.874 1.00 67.56 119 GLY A C 1
ATOM 891 O O . GLY A 1 119 ? 24.325 -9.918 -16.779 1.00 67.56 119 GLY A O 1
ATOM 892 N N . ASP A 1 120 ? 22.713 -10.490 -15.309 1.00 74.94 120 ASP A N 1
ATOM 893 C CA . ASP A 1 120 ? 22.501 -11.874 -15.745 1.00 74.94 120 ASP A CA 1
ATOM 894 C C . ASP A 1 120 ? 21.769 -11.984 -17.100 1.00 74.94 120 ASP A C 1
ATOM 896 O O . ASP A 1 120 ? 21.411 -11.003 -17.762 1.00 74.94 120 ASP A O 1
ATOM 900 N N . LEU A 1 121 ? 21.549 -13.228 -17.541 1.00 71.62 121 LEU A N 1
ATOM 901 C CA . LEU A 1 121 ? 20.723 -13.549 -18.705 1.00 71.62 121 LEU A CA 1
ATOM 902 C C . LEU A 1 121 ? 19.290 -13.019 -18.534 1.00 71.62 121 LEU A C 1
ATOM 904 O O . LEU A 1 121 ? 18.724 -13.031 -17.446 1.00 71.62 121 LEU A O 1
ATOM 908 N N . GLY A 1 122 ? 18.690 -12.570 -19.639 1.00 75.38 122 GLY A N 1
ATOM 909 C CA . GLY A 1 122 ? 17.339 -12.014 -19.630 1.00 75.38 122 GLY A CA 1
ATOM 910 C C . GLY A 1 122 ? 16.287 -13.015 -19.139 1.00 75.38 122 GLY A C 1
ATOM 911 O O . GLY A 1 122 ? 16.163 -14.116 -19.676 1.00 75.38 122 GLY A O 1
ATOM 912 N N . PHE A 1 123 ? 15.489 -12.600 -18.160 1.00 77.88 123 PHE A N 1
ATOM 913 C CA . PHE A 1 123 ? 14.339 -13.321 -17.628 1.00 77.88 123 PHE A CA 1
ATOM 914 C C . PHE A 1 123 ? 13.084 -12.917 -18.392 1.00 77.88 123 PHE A C 1
ATOM 916 O O . PHE A 1 123 ? 12.761 -11.734 -18.494 1.00 77.88 123 PHE A O 1
ATOM 923 N N . GLY A 1 124 ? 12.366 -13.894 -18.943 1.00 79.50 124 GLY A N 1
ATOM 924 C CA . GLY A 1 124 ? 11.162 -13.634 -19.730 1.00 79.50 124 GLY A CA 1
ATOM 925 C C . GLY A 1 124 ? 10.058 -12.959 -18.909 1.00 79.50 124 GLY A C 1
ATOM 926 O O . GLY A 1 124 ? 9.677 -13.450 -17.846 1.00 79.50 124 GLY A O 1
ATOM 927 N N . ILE A 1 125 ? 9.489 -11.872 -19.435 1.00 84.25 125 ILE A N 1
ATOM 928 C CA . ILE A 1 125 ? 8.327 -11.192 -18.851 1.00 84.25 125 ILE A CA 1
ATOM 929 C C . ILE A 1 125 ? 7.072 -11.481 -19.681 1.00 84.25 125 ILE A C 1
ATOM 931 O O . ILE A 1 125 ? 6.954 -11.125 -20.847 1.00 84.25 125 ILE A O 1
ATOM 935 N N . VAL A 1 126 ? 6.103 -12.154 -19.054 1.00 78.19 126 VAL A N 1
ATOM 936 C CA . VAL A 1 126 ? 4.874 -12.650 -19.713 1.00 78.19 126 VAL A CA 1
ATOM 937 C C . VAL A 1 126 ? 3.952 -11.514 -20.184 1.00 78.19 126 VAL A C 1
ATOM 939 O O . VAL A 1 126 ? 3.207 -11.657 -21.156 1.00 78.19 126 VAL A O 1
ATOM 942 N N . ALA A 1 127 ? 3.981 -10.379 -19.488 1.00 85.25 127 ALA A N 1
ATOM 943 C CA . ALA A 1 127 ? 3.260 -9.173 -19.866 1.00 85.25 127 ALA A CA 1
ATOM 944 C C . ALA A 1 127 ? 4.276 -8.076 -20.189 1.00 85.25 127 ALA A C 1
ATOM 946 O O . ALA A 1 127 ? 4.970 -7.593 -19.297 1.00 85.25 127 ALA A O 1
ATOM 947 N N . ALA A 1 128 ? 4.357 -7.701 -21.467 1.00 91.75 128 ALA A N 1
ATOM 948 C CA . ALA A 1 128 ? 5.259 -6.648 -21.907 1.00 91.75 128 ALA A CA 1
ATOM 949 C C . ALA A 1 128 ? 4.861 -5.292 -21.289 1.00 91.75 128 ALA A C 1
ATOM 951 O O . ALA A 1 128 ? 3.655 -4.984 -21.280 1.00 91.75 128 ALA A O 1
ATOM 952 N N . PRO A 1 129 ? 5.834 -4.484 -20.819 1.00 94.75 129 PRO A N 1
ATOM 953 C CA . PRO A 1 129 ? 5.584 -3.138 -20.330 1.00 94.75 129 PRO A CA 1
ATOM 954 C C . PRO A 1 129 ? 4.943 -2.248 -21.396 1.00 94.75 129 PRO A C 1
ATOM 956 O O . PRO A 1 129 ? 5.185 -2.431 -22.592 1.00 94.75 129 PRO A O 1
ATOM 959 N N . GLU A 1 130 ? 4.153 -1.269 -20.967 1.00 93.62 130 GLU A N 1
ATOM 960 C CA . GLU A 1 130 ? 3.448 -0.346 -21.865 1.00 93.62 130 GLU A CA 1
ATOM 961 C C . GLU A 1 130 ? 3.221 1.022 -21.225 1.00 93.62 130 GLU A C 1
ATOM 963 O O . GLU A 1 130 ? 3.105 1.126 -20.005 1.00 93.62 130 GLU A O 1
ATOM 968 N N . TYR A 1 131 ? 3.150 2.076 -22.036 1.00 91.12 131 TYR A N 1
ATOM 969 C CA . TYR A 1 131 ? 2.848 3.413 -21.532 1.00 91.12 131 TYR A CA 1
ATOM 970 C C . TYR A 1 131 ? 1.344 3.631 -21.372 1.00 91.12 131 TYR A C 1
ATOM 972 O O . TYR A 1 131 ? 0.568 3.422 -22.306 1.00 91.12 131 TYR A O 1
ATOM 980 N N . ARG A 1 132 ? 0.939 4.123 -20.199 1.00 88.56 132 ARG A N 1
ATOM 981 C CA . ARG A 1 132 ? -0.417 4.617 -19.915 1.00 88.56 132 ARG A CA 1
ATOM 982 C C . ARG A 1 132 ? -0.334 5.796 -18.958 1.00 88.56 132 ARG A C 1
ATOM 984 O O . ARG A 1 132 ? 0.571 5.842 -18.136 1.00 88.56 132 ARG A O 1
ATOM 991 N N . ALA A 1 133 ? -1.253 6.755 -19.065 1.00 83.62 133 ALA A N 1
ATOM 992 C CA . ALA A 1 133 ? -1.300 7.924 -18.176 1.00 83.62 133 ALA A CA 1
ATOM 993 C C . ALA A 1 133 ? 0.073 8.617 -17.966 1.00 83.62 133 ALA A C 1
ATOM 995 O O . ALA A 1 133 ? 0.383 9.090 -16.876 1.00 83.62 133 ALA A O 1
ATOM 996 N N . ASN A 1 134 ? 0.902 8.664 -19.020 1.00 86.62 134 ASN A N 1
ATOM 997 C CA . ASN A 1 134 ? 2.272 9.202 -19.027 1.00 86.62 134 ASN A CA 1
ATOM 998 C C . ASN A 1 134 ? 3.303 8.481 -18.130 1.00 86.62 134 ASN A C 1
ATOM 1000 O O . ASN A 1 134 ? 4.385 9.020 -17.906 1.00 86.62 134 ASN A O 1
ATOM 1004 N N . GLU A 1 135 ? 3.028 7.260 -17.673 1.00 90.19 135 GLU A N 1
ATOM 1005 C CA . GLU A 1 135 ? 3.975 6.416 -16.935 1.00 90.19 135 GLU A CA 1
ATOM 1006 C C . GLU A 1 135 ? 4.156 5.058 -17.626 1.00 90.19 135 GLU A C 1
ATOM 1008 O O . GLU A 1 135 ? 3.265 4.562 -18.322 1.00 90.19 135 GLU A O 1
ATOM 1013 N N . LEU A 1 136 ? 5.338 4.454 -17.460 1.00 93.75 136 LEU A N 1
ATOM 1014 C CA . LEU A 1 136 ? 5.573 3.089 -17.919 1.00 93.75 136 LEU A CA 1
ATOM 1015 C C . LEU A 1 136 ? 4.937 2.123 -16.918 1.00 93.75 136 LEU A C 1
ATOM 1017 O O . LEU A 1 136 ? 5.317 2.107 -15.749 1.00 93.75 136 LEU A O 1
ATOM 1021 N N . TYR A 1 137 ? 4.007 1.297 -17.380 1.00 94.06 137 TYR A N 1
ATOM 1022 C CA . TYR A 1 137 ? 3.435 0.215 -16.595 1.00 94.06 137 TYR A CA 1
ATOM 1023 C C . TYR A 1 137 ? 4.217 -1.065 -16.821 1.00 94.06 137 TYR A C 1
ATOM 1025 O O . TYR A 1 137 ? 4.481 -1.453 -17.958 1.00 94.06 137 TYR A O 1
ATOM 1033 N N . VAL A 1 138 ? 4.555 -1.741 -15.731 1.00 94.12 138 VAL A N 1
ATOM 1034 C CA . VAL A 1 138 ? 5.423 -2.922 -15.716 1.00 94.12 138 VAL A CA 1
ATOM 1035 C C . VAL A 1 138 ? 4.770 -4.056 -14.927 1.00 94.12 138 VAL A C 1
ATOM 1037 O O . VAL A 1 138 ? 4.011 -3.781 -13.994 1.00 94.12 138 VAL A O 1
ATOM 1040 N N . PRO A 1 139 ? 5.046 -5.330 -15.254 1.00 90.12 139 PRO A N 1
ATOM 1041 C CA . PRO A 1 139 ? 4.606 -6.432 -14.411 1.00 90.12 139 PRO A CA 1
ATOM 1042 C C . PRO A 1 139 ? 5.359 -6.374 -13.075 1.00 90.12 139 PRO A C 1
ATOM 1044 O O . PRO A 1 139 ? 6.587 -6.426 -13.053 1.00 90.12 139 PRO A O 1
ATOM 1047 N N . LEU A 1 140 ? 4.632 -6.280 -11.960 1.00 88.88 140 LEU A N 1
ATOM 1048 C CA . LEU A 1 140 ? 5.243 -6.116 -10.637 1.00 88.88 140 LEU A CA 1
ATOM 1049 C C . LEU A 1 140 ? 6.017 -7.364 -10.190 1.00 88.88 140 LEU A C 1
ATOM 1051 O O . LEU A 1 140 ? 7.122 -7.254 -9.678 1.00 88.88 140 LEU A O 1
ATOM 1055 N N . THR A 1 141 ? 5.453 -8.555 -10.406 1.00 82.81 141 THR A N 1
ATOM 1056 C CA . THR A 1 141 ? 6.023 -9.816 -9.909 1.00 82.81 141 THR A CA 1
ATOM 1057 C C . THR A 1 141 ? 7.475 -10.060 -10.350 1.00 82.81 141 THR A C 1
ATOM 1059 O O . THR A 1 141 ? 8.300 -10.249 -9.466 1.00 82.81 141 THR A O 1
ATOM 1062 N N . PRO A 1 142 ? 7.838 -9.969 -11.649 1.00 82.06 142 PRO A N 1
ATOM 1063 C CA . PRO A 1 142 ? 9.237 -10.101 -12.065 1.00 82.06 142 PRO A CA 1
ATOM 1064 C C . PRO A 1 142 ? 10.170 -9.065 -11.432 1.00 82.06 142 PRO A C 1
ATOM 1066 O O . PRO A 1 142 ? 11.330 -9.357 -11.177 1.00 82.06 142 PRO A O 1
ATOM 1069 N N . ILE A 1 143 ? 9.676 -7.850 -11.166 1.00 87.38 143 ILE A N 1
ATOM 1070 C CA . ILE A 1 143 ? 10.487 -6.838 -10.486 1.00 87.38 143 ILE A CA 1
ATOM 1071 C C . ILE A 1 143 ? 10.763 -7.282 -9.056 1.00 87.38 143 ILE A C 1
ATOM 1073 O O . ILE A 1 143 ? 11.906 -7.238 -8.637 1.00 87.38 143 ILE A O 1
ATOM 1077 N N . LEU A 1 144 ? 9.748 -7.757 -8.332 1.00 83.56 144 LEU A N 1
ATOM 1078 C CA . LEU A 1 144 ? 9.931 -8.261 -6.971 1.00 83.56 144 LEU A CA 1
ATOM 1079 C C . LEU A 1 144 ? 10.825 -9.509 -6.923 1.00 83.56 144 LEU A C 1
ATOM 1081 O O . LEU A 1 144 ? 11.635 -9.618 -6.015 1.00 83.56 144 LEU A O 1
ATOM 1085 N N . ASP A 1 145 ? 10.718 -10.414 -7.900 1.00 79.25 145 ASP A N 1
ATOM 1086 C CA . ASP A 1 145 ? 11.578 -11.605 -8.001 1.00 79.25 145 ASP A CA 1
ATOM 1087 C C . ASP A 1 145 ? 13.064 -11.247 -8.152 1.00 79.25 145 ASP A C 1
ATOM 1089 O O . ASP A 1 145 ? 13.925 -11.965 -7.652 1.00 79.25 145 ASP A O 1
ATOM 1093 N N . GLY A 1 146 ? 13.363 -10.150 -8.853 1.00 78.38 146 GLY A N 1
ATOM 1094 C CA . GLY A 1 146 ? 14.725 -9.648 -9.042 1.00 78.38 146 GLY A CA 1
ATOM 1095 C C . GLY A 1 146 ? 15.232 -8.748 -7.911 1.00 78.38 146 GLY A C 1
ATOM 1096 O O . GLY A 1 146 ? 16.290 -8.147 -8.065 1.00 78.38 146 GLY A O 1
ATOM 1097 N N . MET A 1 147 ? 14.483 -8.602 -6.811 1.00 79.06 147 MET A N 1
ATOM 1098 C CA . MET A 1 147 ? 14.836 -7.734 -5.684 1.00 79.06 147 MET A CA 1
ATOM 1099 C C . MET A 1 147 ? 14.897 -8.559 -4.386 1.00 79.06 147 MET A C 1
ATOM 1101 O O . MET A 1 147 ? 13.849 -8.955 -3.872 1.00 79.06 147 MET A O 1
ATOM 1105 N N . PRO A 1 148 ? 16.082 -8.791 -3.792 1.00 67.62 148 PRO A N 1
ATOM 1106 C CA . PRO A 1 148 ? 16.232 -9.672 -2.625 1.00 67.62 148 PRO A CA 1
ATOM 1107 C C . PRO A 1 148 ? 15.555 -9.106 -1.371 1.00 67.62 148 PRO A C 1
ATOM 1109 O O . PRO A 1 148 ? 15.158 -9.850 -0.474 1.00 67.62 148 PRO A O 1
ATOM 1112 N N . SER A 1 149 ? 15.391 -7.783 -1.318 1.00 69.88 149 SER A N 1
ATOM 1113 C CA . SER A 1 149 ? 14.820 -7.066 -0.187 1.00 69.88 149 SER A CA 1
ATOM 1114 C C . SER A 1 149 ? 13.300 -7.202 -0.119 1.00 69.88 149 SER A C 1
ATOM 1116 O O . SER A 1 149 ? 12.714 -6.660 0.812 1.00 69.88 149 SER A O 1
ATOM 1118 N N . TYR A 1 150 ? 12.637 -7.921 -1.039 1.00 73.06 150 TYR A N 1
ATOM 1119 C CA . TYR A 1 150 ? 11.185 -8.109 -1.001 1.00 73.06 150 TYR A CA 1
ATOM 1120 C C . TYR A 1 150 ? 10.752 -9.569 -1.059 1.00 73.06 150 TYR A C 1
ATOM 1122 O O . TYR A 1 150 ? 11.324 -10.418 -1.732 1.00 73.06 150 TYR A O 1
ATOM 1130 N N . SER A 1 151 ? 9.657 -9.845 -0.366 1.00 70.19 151 SER A N 1
ATOM 1131 C CA . SER A 1 151 ? 8.833 -11.033 -0.536 1.00 70.19 151 SER A CA 1
ATOM 1132 C C . SER A 1 151 ? 7.478 -10.594 -1.065 1.00 70.19 151 SER A C 1
ATOM 1134 O O . SER A 1 151 ? 7.017 -9.490 -0.753 1.00 70.19 151 SER A O 1
ATOM 1136 N N . TYR A 1 152 ? 6.810 -11.457 -1.822 1.00 72.12 152 TYR A N 1
ATOM 1137 C CA . TYR A 1 152 ? 5.398 -11.274 -2.151 1.00 72.12 152 TYR A CA 1
ATOM 1138 C C . TYR A 1 152 ? 4.629 -12.595 -2.042 1.00 72.12 152 TYR A C 1
ATOM 1140 O O . TYR A 1 152 ? 5.148 -13.663 -2.361 1.00 72.12 152 TYR A O 1
ATOM 1148 N N . GLU A 1 153 ? 3.366 -12.523 -1.630 1.00 67.56 153 GLU A N 1
ATOM 1149 C CA . GLU A 1 153 ? 2.431 -13.643 -1.709 1.00 67.56 153 GLU A CA 1
ATOM 1150 C C . GLU A 1 153 ? 1.025 -13.147 -2.057 1.00 67.56 153 GLU A C 1
ATOM 1152 O O . GLU A 1 153 ? 0.652 -12.004 -1.780 1.00 67.56 153 GLU A O 1
ATOM 1157 N N . LEU A 1 154 ? 0.227 -14.005 -2.689 1.00 68.81 154 LEU A N 1
ATOM 1158 C CA . LEU A 1 154 ? -1.172 -13.701 -2.961 1.00 68.81 154 LEU A CA 1
ATOM 1159 C C . LEU A 1 154 ? -2.014 -14.119 -1.756 1.00 68.81 154 LEU A C 1
ATOM 1161 O O . LEU A 1 154 ? -2.176 -15.310 -1.496 1.00 68.81 154 LEU A O 1
ATOM 1165 N N . GLN A 1 155 ? -2.591 -13.146 -1.061 1.00 67.69 155 GLN A N 1
ATOM 1166 C CA . GLN A 1 155 ? -3.482 -13.387 0.066 1.00 67.69 155 GLN A CA 1
ATOM 1167 C C . GLN A 1 155 ? -4.948 -13.231 -0.336 1.00 67.69 155 GLN A C 1
ATOM 1169 O O . GLN A 1 155 ? -5.299 -12.471 -1.242 1.00 67.69 155 GLN A O 1
ATOM 1174 N N . THR A 1 156 ? -5.818 -13.963 0.358 1.00 67.56 156 THR A N 1
ATOM 1175 C CA . THR A 1 156 ? -7.271 -13.859 0.195 1.00 67.56 156 THR A CA 1
ATOM 1176 C C . THR A 1 156 ? -7.869 -13.238 1.448 1.00 67.56 156 THR A C 1
ATOM 1178 O O . THR A 1 156 ? -7.704 -13.758 2.546 1.00 67.56 156 THR A O 1
ATOM 1181 N N . TYR A 1 157 ? -8.567 -12.123 1.269 1.00 64.69 157 TYR A N 1
ATOM 1182 C CA . TYR A 1 157 ? -9.260 -11.385 2.313 1.00 64.69 157 TYR A CA 1
ATOM 1183 C C . TYR A 1 157 ? -10.763 -11.414 2.005 1.00 64.69 157 TYR A C 1
ATOM 1185 O O . TYR A 1 157 ? -11.274 -10.600 1.229 1.00 64.69 157 TYR A O 1
ATOM 1193 N N . GLY A 1 158 ? -11.470 -12.399 2.565 1.00 65.88 158 GLY A N 1
ATOM 1194 C CA . GLY A 1 158 ? -12.860 -12.675 2.193 1.00 65.88 158 GLY A CA 1
ATOM 1195 C C . GLY A 1 158 ? -12.958 -13.096 0.722 1.00 65.88 158 GLY A C 1
ATOM 1196 O O . GLY A 1 158 ? -12.366 -14.092 0.320 1.00 65.88 158 GLY A O 1
ATOM 1197 N N . GLN A 1 159 ? -13.683 -12.327 -0.093 1.00 66.25 159 GLN A N 1
ATOM 1198 C CA . GLN A 1 159 ? -13.776 -12.551 -1.545 1.00 66.25 159 GLN A CA 1
ATOM 1199 C C . GLN A 1 159 ? -12.671 -11.846 -2.353 1.00 66.25 159 GLN A C 1
ATOM 1201 O O . GLN A 1 159 ? -12.520 -12.114 -3.546 1.00 66.25 159 GLN A O 1
ATOM 1206 N N . ASN A 1 160 ? -11.891 -10.958 -1.729 1.00 69.69 160 ASN A N 1
ATOM 1207 C CA . ASN A 1 160 ? -10.881 -10.166 -2.426 1.00 69.69 160 ASN A CA 1
ATOM 1208 C C . ASN A 1 160 ? -9.522 -10.854 -2.415 1.00 69.69 160 ASN A C 1
ATOM 1210 O O . ASN A 1 160 ? -9.094 -11.412 -1.404 1.00 69.69 160 ASN A O 1
ATOM 1214 N N . LYS A 1 161 ? -8.809 -10.750 -3.535 1.00 75.00 161 LYS A N 1
ATOM 1215 C CA . LYS A 1 161 ? -7.404 -11.142 -3.636 1.00 75.00 161 LYS A CA 1
ATOM 1216 C C . LYS A 1 161 ? -6.528 -9.909 -3.496 1.00 75.00 161 LYS A C 1
ATOM 1218 O O . LYS A 1 161 ? -6.788 -8.896 -4.136 1.00 75.00 161 LYS A O 1
ATOM 1223 N N . VAL A 1 162 ? -5.490 -10.020 -2.685 1.00 75.00 162 VAL A N 1
ATOM 1224 C CA . VAL A 1 162 ? -4.556 -8.940 -2.366 1.00 75.00 162 VAL A CA 1
ATOM 1225 C C . VAL A 1 162 ? -3.151 -9.461 -2.610 1.00 75.00 162 VAL A C 1
ATOM 1227 O O . VAL A 1 162 ? -2.826 -10.578 -2.209 1.00 75.00 162 VAL A O 1
ATOM 1230 N N . LEU A 1 163 ? -2.309 -8.665 -3.262 1.00 79.25 163 LEU A N 1
ATOM 1231 C CA . LEU A 1 163 ? -0.887 -8.978 -3.352 1.00 79.25 163 LEU A CA 1
ATOM 1232 C C . LEU A 1 163 ? -0.200 -8.396 -2.117 1.00 79.25 163 LEU A C 1
ATOM 1234 O O . LEU A 1 163 ? -0.052 -7.178 -2.002 1.00 79.25 163 LEU A O 1
ATOM 1238 N N . ALA A 1 164 ? 0.181 -9.264 -1.183 1.00 76.06 164 ALA A N 1
ATOM 1239 C CA . ALA A 1 164 ? 0.883 -8.878 0.029 1.00 76.06 164 ALA A CA 1
ATOM 1240 C C . ALA A 1 164 ? 2.379 -8.813 -0.261 1.00 76.06 164 ALA A C 1
ATOM 1242 O O . ALA A 1 164 ? 3.030 -9.839 -0.454 1.00 76.06 164 ALA A O 1
ATOM 1243 N N . VAL A 1 165 ? 2.917 -7.602 -0.290 1.00 74.62 165 VAL A N 1
ATOM 1244 C CA . VAL A 1 165 ? 4.331 -7.328 -0.516 1.00 74.62 165 VAL A CA 1
ATOM 1245 C C . VAL A 1 165 ? 4.965 -6.923 0.801 1.00 74.62 165 VAL A C 1
ATOM 1247 O O . VAL A 1 165 ? 4.405 -6.178 1.609 1.00 74.62 165 VAL A O 1
ATOM 1250 N N . LYS A 1 166 ? 6.153 -7.450 1.024 1.00 71.25 166 LYS A N 1
ATOM 1251 C CA . LYS A 1 166 ? 6.851 -7.332 2.283 1.00 71.25 166 LYS A CA 1
ATOM 1252 C C . LYS A 1 166 ? 8.293 -6.987 2.014 1.00 71.25 166 LYS A C 1
ATOM 1254 O O . LYS A 1 166 ? 8.951 -7.682 1.255 1.00 71.25 166 LYS A O 1
ATOM 1259 N N . GLU A 1 167 ? 8.770 -5.949 2.671 1.00 69.12 167 GLU A N 1
ATOM 1260 C CA . GLU A 1 167 ? 10.159 -5.515 2.585 1.00 69.12 167 GLU A CA 1
ATOM 1261 C C . GLU A 1 167 ? 10.962 -6.111 3.753 1.00 69.12 167 GLU A C 1
ATOM 1263 O O . GLU A 1 167 ? 10.552 -6.020 4.911 1.00 69.12 167 GLU A O 1
ATOM 1268 N N . PHE A 1 168 ? 12.071 -6.780 3.448 1.00 53.22 168 PHE A N 1
ATOM 1269 C CA . PHE A 1 168 ? 12.969 -7.452 4.387 1.00 53.22 168 PHE A CA 1
ATOM 1270 C C . PHE A 1 168 ? 14.014 -6.514 4.975 1.00 53.22 168 PHE A C 1
ATOM 1272 O O . PHE A 1 168 ? 14.314 -6.609 6.163 1.00 53.22 168 PHE A O 1
ATOM 1279 N N . GLU A 1 169 ? 14.553 -5.637 4.136 1.00 50.34 169 GLU A N 1
ATOM 1280 C CA . GLU A 1 169 ? 15.499 -4.594 4.500 1.00 50.34 169 GLU A CA 1
ATOM 1281 C C . GLU A 1 169 ? 14.686 -3.320 4.548 1.00 50.34 169 GLU A C 1
ATOM 1283 O O . GLU A 1 169 ? 14.538 -2.624 3.550 1.00 50.34 169 GLU A O 1
ATOM 1288 N N . LEU A 1 170 ? 14.049 -3.063 5.688 1.00 48.84 170 LEU A N 1
ATOM 1289 C CA . LEU A 1 170 ? 13.140 -1.932 5.870 1.00 48.84 170 LEU A CA 1
ATOM 1290 C C . LEU A 1 170 ? 13.939 -0.621 5.978 1.00 48.84 170 LEU A C 1
ATOM 1292 O O . LEU A 1 170 ? 13.795 0.174 6.906 1.00 48.84 170 LEU A O 1
ATOM 1296 N N . HIS A 1 171 ? 14.845 -0.413 5.033 1.00 39.47 171 HIS A N 1
ATOM 1297 C CA . HIS A 1 171 ? 15.632 0.782 4.844 1.00 39.47 171 HIS A CA 1
ATOM 1298 C C . HIS A 1 171 ? 14.718 1.765 4.119 1.00 39.47 171 HIS A C 1
ATOM 1300 O O . HIS A 1 171 ? 14.804 2.010 2.921 1.00 39.47 171 HIS A O 1
ATOM 1306 N N . ARG A 1 172 ? 13.834 2.346 4.935 1.00 43.38 172 ARG A N 1
ATOM 1307 C CA . ARG A 1 172 ? 12.976 3.493 4.637 1.00 43.38 172 ARG A CA 1
ATOM 1308 C C . ARG A 1 172 ? 11.804 3.233 3.689 1.00 43.38 172 ARG A C 1
ATOM 1310 O O . ARG A 1 172 ? 11.662 3.901 2.672 1.00 43.38 172 ARG A O 1
ATOM 1317 N N . LEU A 1 173 ? 10.792 2.553 4.218 1.00 36.41 173 LEU A N 1
ATOM 1318 C CA . LEU A 1 173 ? 9.406 2.934 3.905 1.00 36.41 173 LEU A CA 1
ATOM 1319 C C . LEU A 1 173 ? 9.008 4.305 4.494 1.00 36.41 173 LEU A C 1
ATOM 1321 O O . LEU A 1 173 ? 7.913 4.805 4.260 1.00 36.41 173 LEU A O 1
ATOM 1325 N N . LEU A 1 174 ? 9.910 4.951 5.237 1.00 39.09 174 LEU A N 1
ATOM 1326 C CA . LEU A 1 174 ? 9.827 6.333 5.692 1.00 39.09 174 LEU A CA 1
ATOM 1327 C C . LEU A 1 174 ? 11.257 6.869 5.784 1.00 39.09 174 LEU A C 1
ATOM 1329 O O . LEU A 1 174 ? 12.059 6.318 6.534 1.00 39.09 174 LEU A O 1
ATOM 1333 N N . ALA A 1 175 ? 11.594 7.979 5.129 1.00 31.64 175 ALA A N 1
ATOM 1334 C CA . ALA A 1 175 ? 12.866 8.686 5.329 1.00 31.64 175 ALA A CA 1
ATOM 1335 C C . ALA A 1 175 ? 13.051 9.270 6.762 1.00 31.64 175 ALA A C 1
ATOM 1337 O O . ALA A 1 175 ? 13.788 10.234 6.948 1.00 31.64 175 ALA A O 1
ATOM 1338 N N . GLN A 1 176 ? 12.375 8.714 7.778 1.00 36.06 176 GLN A N 1
ATOM 1339 C CA . GLN A 1 176 ? 12.235 9.241 9.139 1.00 36.06 176 GLN A CA 1
ATOM 1340 C C . GLN A 1 176 ? 12.421 8.202 10.270 1.00 36.06 176 GLN A C 1
ATOM 1342 O O . GLN A 1 176 ? 12.218 8.560 11.427 1.00 36.06 176 GLN A O 1
ATOM 1347 N N . VAL A 1 177 ? 12.818 6.947 10.008 1.00 31.19 177 VAL A N 1
ATOM 1348 C CA . VAL A 1 177 ? 13.062 5.940 11.076 1.00 31.19 177 VAL A CA 1
ATOM 1349 C C . VAL A 1 177 ? 14.434 5.270 10.887 1.00 31.19 177 VAL A C 1
ATOM 1351 O O . VAL A 1 177 ? 14.905 5.169 9.755 1.00 31.19 177 VAL A O 1
ATOM 1354 N N . GLN A 1 178 ? 15.119 4.920 11.987 1.00 29.16 178 GLN A N 1
ATOM 1355 C CA . GLN A 1 178 ? 16.504 4.423 11.984 1.00 29.16 178 GLN A CA 1
ATOM 1356 C C . GLN A 1 178 ? 16.600 2.940 11.587 1.00 29.16 178 GLN A C 1
ATOM 1358 O O . GLN A 1 178 ? 15.739 2.132 11.910 1.00 29.16 178 GLN A O 1
ATOM 1363 N N . GLU A 1 179 ? 17.694 2.604 10.903 1.00 31.00 179 GLU A N 1
ATOM 1364 C CA . GLU A 1 179 ? 18.001 1.318 10.252 1.00 31.00 179 GLU A CA 1
ATOM 1365 C C . GLU A 1 179 ? 18.211 0.150 11.235 1.00 31.00 179 GLU A C 1
ATOM 1367 O O . GLU A 1 179 ? 17.982 -1.005 10.894 1.00 31.00 179 GLU A O 1
ATOM 1372 N N . SER A 1 180 ? 18.571 0.447 12.487 1.00 35.44 180 SER A N 1
ATOM 1373 C CA . SER A 1 180 ? 18.686 -0.535 13.574 1.00 35.44 180 SER A CA 1
ATOM 1374 C C . SER A 1 180 ? 17.342 -1.015 14.132 1.00 35.44 180 SER A C 1
ATOM 1376 O O . SER A 1 180 ? 17.319 -1.983 14.886 1.00 35.44 180 SER A O 1
ATOM 1378 N N . ASP A 1 181 ? 16.234 -0.349 13.786 1.00 34.31 181 ASP A N 1
ATOM 1379 C CA . ASP A 1 181 ? 14.907 -0.590 14.371 1.00 34.31 181 ASP A CA 1
ATOM 1380 C C . ASP A 1 181 ? 14.103 -1.673 13.618 1.00 34.31 181 ASP A C 1
ATOM 1382 O O . ASP A 1 181 ? 12.912 -1.861 13.884 1.00 34.31 181 ASP A O 1
ATOM 1386 N N . VAL A 1 182 ? 14.700 -2.355 12.629 1.00 34.06 182 VAL A N 1
ATOM 1387 C CA . VAL A 1 182 ? 13.965 -3.309 11.791 1.00 34.06 182 VAL A CA 1
ATOM 1388 C C . VAL A 1 182 ? 14.809 -4.515 11.381 1.00 34.06 182 VAL A C 1
ATOM 1390 O O . VA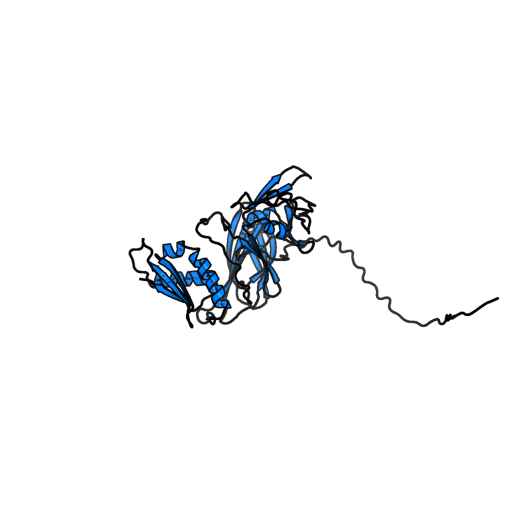L A 1 182 ? 15.678 -4.421 10.520 1.00 34.06 182 VAL A O 1
ATOM 1393 N N . GLN A 1 183 ? 14.501 -5.680 11.962 1.00 37.16 183 GLN A N 1
ATOM 1394 C CA . GLN A 1 183 ? 14.955 -6.984 11.470 1.00 37.16 183 GLN A CA 1
ATOM 1395 C C . GLN A 1 183 ? 13.793 -7.800 10.895 1.00 37.16 183 GLN A C 1
ATOM 1397 O O . GLN A 1 183 ? 12.635 -7.612 11.271 1.00 37.16 183 GLN A O 1
ATOM 1402 N N . HIS A 1 184 ? 14.148 -8.677 9.949 1.00 33.28 184 HIS A N 1
ATOM 1403 C CA . HIS A 1 184 ? 13.289 -9.343 8.971 1.00 33.28 184 HIS A CA 1
ATOM 1404 C C . HIS A 1 184 ? 11.877 -9.672 9.479 1.00 33.28 184 HIS A C 1
ATOM 1406 O O . HIS A 1 184 ? 11.711 -10.558 10.325 1.00 33.28 184 HIS A O 1
ATOM 1412 N N . PRO A 1 185 ? 10.824 -9.063 8.907 1.00 39.12 185 PRO A N 1
ATOM 1413 C CA . PRO A 1 185 ? 9.487 -9.571 9.145 1.00 39.12 185 PRO A CA 1
ATOM 1414 C C . PRO A 1 185 ? 9.431 -11.018 8.609 1.00 39.12 185 PRO A C 1
ATOM 1416 O O . PRO A 1 185 ? 10.153 -11.369 7.677 1.00 39.12 185 PRO A O 1
ATOM 1419 N N . THR A 1 186 ? 8.592 -11.892 9.163 1.00 38.47 186 THR A N 1
ATOM 1420 C CA . THR A 1 186 ? 8.063 -13.093 8.474 1.00 38.47 186 THR A CA 1
ATOM 1421 C C . THR A 1 186 ? 6.722 -12.691 7.851 1.00 38.47 186 THR A C 1
ATOM 1423 O O . THR A 1 186 ? 6.159 -11.674 8.262 1.00 38.47 186 THR A O 1
ATOM 1426 N N . TYR A 1 187 ? 6.214 -13.388 6.824 1.00 39.81 187 TYR A N 1
ATOM 1427 C CA . TYR A 1 187 ? 4.808 -13.154 6.470 1.00 39.81 187 TYR A CA 1
ATOM 1428 C C . TYR A 1 187 ? 3.974 -13.401 7.726 1.00 39.81 187 TYR A C 1
ATOM 1430 O O . TYR A 1 187 ? 4.195 -14.434 8.367 1.00 39.81 187 TYR A O 1
ATOM 1438 N N . PRO A 1 188 ? 3.091 -12.476 8.153 1.00 41.19 188 PRO A N 1
ATOM 1439 C CA . PRO A 1 188 ? 2.129 -12.847 9.173 1.00 41.19 188 PRO A CA 1
ATOM 1440 C C . PRO A 1 188 ? 1.400 -14.078 8.640 1.00 41.19 188 PRO A C 1
ATOM 1442 O O . PRO A 1 188 ? 0.996 -14.090 7.478 1.00 41.19 188 PRO A O 1
ATOM 1445 N N . TYR A 1 189 ? 1.290 -15.122 9.464 1.00 36.41 189 TYR A N 1
ATOM 1446 C CA . TYR A 1 189 ? 0.496 -16.297 9.124 1.00 36.41 189 TYR A CA 1
ATOM 1447 C C . TYR A 1 189 ? -0.837 -15.836 8.539 1.00 36.41 189 TYR A C 1
ATOM 1449 O O . TYR A 1 189 ? -1.431 -14.892 9.070 1.00 36.41 189 TYR A O 1
ATOM 1457 N N . ILE A 1 190 ? -1.282 -16.486 7.458 1.00 36.47 190 ILE A N 1
ATOM 1458 C CA . ILE A 1 190 ? -2.620 -16.287 6.905 1.00 36.47 190 ILE A CA 1
ATOM 1459 C C . ILE A 1 190 ? -3.590 -16.572 8.048 1.00 36.47 190 ILE A C 1
ATOM 1461 O O . ILE A 1 190 ? -3.872 -17.721 8.383 1.00 36.47 190 ILE A O 1
ATOM 1465 N N . LEU A 1 191 ? -4.042 -15.515 8.714 1.00 37.81 191 LEU A N 1
ATOM 1466 C CA . LEU A 1 191 ? -5.130 -15.627 9.655 1.00 37.81 191 LEU A CA 1
ATOM 1467 C C . LEU A 1 191 ? -6.332 -16.014 8.803 1.00 37.81 191 LEU A C 1
ATOM 1469 O O . LEU A 1 191 ? -6.626 -15.343 7.816 1.00 37.81 191 LEU A O 1
ATOM 1473 N N . GLU A 1 192 ? -7.055 -17.059 9.203 1.00 37.34 192 GLU A N 1
ATOM 1474 C CA . GLU A 1 192 ? -8.339 -17.418 8.583 1.00 37.34 192 GLU A CA 1
ATOM 1475 C C . GLU A 1 192 ? -9.320 -16.229 8.559 1.00 37.34 192 GLU A C 1
ATOM 1477 O O . GLU A 1 192 ? -10.314 -16.253 7.836 1.00 37.34 192 GLU A O 1
ATOM 1482 N N . LYS A 1 193 ? -9.035 -15.174 9.338 1.00 51.44 193 LYS A N 1
ATOM 1483 C CA . LYS A 1 193 ? -9.803 -13.938 9.416 1.00 51.44 193 LYS A CA 1
ATOM 1484 C C . LYS A 1 193 ? -8.901 -12.712 9.228 1.00 51.44 193 LYS A C 1
ATOM 1486 O O . LYS A 1 193 ? -7.897 -12.580 9.932 1.00 51.44 193 LYS A O 1
ATOM 1491 N N . PRO A 1 194 ? -9.245 -11.796 8.313 1.00 51.09 194 PRO A N 1
ATOM 1492 C CA . PRO A 1 194 ? -8.412 -10.649 7.998 1.00 51.09 194 PRO A CA 1
ATOM 1493 C C . PRO A 1 194 ? -8.281 -9.675 9.171 1.00 51.09 194 PRO A C 1
ATOM 1495 O O . PRO A 1 194 ? -9.263 -9.316 9.814 1.00 51.09 194 PRO A O 1
ATOM 1498 N N . ALA A 1 195 ? -7.057 -9.194 9.405 1.00 61.03 195 ALA A N 1
ATOM 1499 C CA . ALA A 1 195 ? -6.761 -8.187 10.427 1.00 61.03 195 ALA A CA 1
ATOM 1500 C C . ALA A 1 195 ? -7.358 -6.798 10.114 1.00 61.03 195 ALA A C 1
ATOM 1502 O O . ALA A 1 195 ? -7.460 -5.962 11.010 1.00 61.03 195 ALA A O 1
ATOM 1503 N N . TYR A 1 196 ? -7.749 -6.549 8.859 1.00 76.38 196 TYR A N 1
ATOM 1504 C CA . TYR A 1 196 ? -8.240 -5.252 8.399 1.00 76.38 196 TYR A CA 1
ATOM 1505 C C . TYR A 1 196 ? -9.762 -5.282 8.211 1.00 76.38 196 TYR A C 1
ATOM 1507 O O . TYR A 1 196 ? -10.242 -6.031 7.356 1.00 76.38 196 TYR A O 1
ATOM 1515 N N . PRO A 1 197 ? -10.531 -4.467 8.955 1.00 80.81 197 PRO A N 1
ATOM 1516 C CA . PRO A 1 197 ? -11.982 -4.387 8.808 1.00 80.81 197 PRO A CA 1
ATOM 1517 C C . PRO A 1 197 ? -12.431 -3.751 7.491 1.00 80.81 197 PRO A C 1
ATOM 1519 O O . PRO A 1 197 ? -13.557 -3.987 7.066 1.00 80.81 197 PRO A O 1
ATOM 1522 N N . LEU A 1 198 ? -11.585 -2.932 6.859 1.00 86.50 198 LEU A N 1
ATOM 1523 C CA . LEU A 1 198 ? -11.884 -2.240 5.606 1.00 86.50 198 LEU A CA 1
ATOM 1524 C C . LEU A 1 198 ? -10.843 -2.600 4.552 1.00 86.50 198 LEU A C 1
ATOM 1526 O O . LEU A 1 198 ? -9.651 -2.352 4.749 1.00 86.50 198 LEU A O 1
ATOM 1530 N N . ILE A 1 199 ? -11.317 -3.136 3.429 1.00 87.19 199 ILE A N 1
ATOM 1531 C CA . ILE A 1 199 ? -10.513 -3.436 2.243 1.00 87.19 199 ILE A CA 1
ATOM 1532 C C . ILE A 1 199 ? -10.876 -2.421 1.167 1.00 87.19 199 ILE A C 1
ATOM 1534 O O . ILE A 1 199 ? -12.047 -2.326 0.794 1.00 87.19 199 ILE A O 1
ATOM 1538 N N . PRO A 1 200 ? -9.918 -1.650 0.653 1.00 89.75 200 PRO A N 1
ATOM 1539 C CA . PRO A 1 200 ? -10.234 -0.607 -0.294 1.00 89.75 200 PRO A CA 1
ATOM 1540 C C . PRO A 1 200 ? -10.340 -1.180 -1.713 1.00 89.75 200 PRO A C 1
ATOM 1542 O O . PRO A 1 200 ? -9.522 -1.994 -2.137 1.00 89.75 200 PRO A O 1
ATOM 1545 N N . THR A 1 201 ? -11.374 -0.766 -2.438 1.00 88.56 201 THR A N 1
ATOM 1546 C CA . THR A 1 201 ? -11.729 -1.297 -3.766 1.00 88.56 201 THR A CA 1
ATOM 1547 C C . THR A 1 201 ? -11.605 -0.246 -4.862 1.00 88.56 201 THR A C 1
ATOM 1549 O O . THR A 1 201 ? -11.441 -0.583 -6.034 1.00 88.56 201 THR A O 1
ATOM 1552 N N . PHE A 1 202 ? -11.636 1.033 -4.490 1.00 90.62 202 PHE A N 1
ATOM 1553 C CA . PHE A 1 202 ? -11.630 2.146 -5.428 1.00 90.62 202 PHE A CA 1
ATOM 1554 C C . PHE A 1 202 ? -10.940 3.368 -4.829 1.00 90.62 202 PHE A C 1
ATOM 1556 O O . PHE A 1 202 ? -11.134 3.674 -3.649 1.00 90.62 202 PHE A O 1
ATOM 1563 N N . LEU A 1 203 ? -10.199 4.095 -5.662 1.00 92.56 203 LEU A N 1
ATOM 1564 C CA . LEU A 1 203 ? -9.746 5.451 -5.375 1.00 92.56 203 LEU A CA 1
ATOM 1565 C C . LEU A 1 203 ? -9.849 6.304 -6.635 1.00 92.56 203 LEU A C 1
ATOM 1567 O O . LEU A 1 203 ? -9.263 5.995 -7.672 1.00 92.56 203 LEU A O 1
ATOM 1571 N N . ASP A 1 204 ? -10.507 7.442 -6.489 1.00 92.62 204 ASP A N 1
ATOM 1572 C CA . ASP A 1 204 ? -10.502 8.505 -7.478 1.00 92.62 204 ASP A CA 1
ATOM 1573 C C . ASP A 1 204 ? -10.266 9.860 -6.816 1.00 92.62 204 ASP A C 1
ATOM 1575 O O . ASP A 1 204 ? -10.428 10.030 -5.600 1.00 92.62 204 ASP A O 1
ATOM 1579 N N . GLN A 1 205 ? -9.855 10.830 -7.623 1.00 93.06 205 GLN A N 1
ATOM 1580 C CA . GLN A 1 205 ? -9.649 12.196 -7.185 1.00 93.06 205 GLN A CA 1
ATOM 1581 C C . GLN A 1 205 ? -10.103 13.187 -8.249 1.00 93.06 205 GLN A C 1
ATOM 1583 O O . GLN A 1 205 ? -9.843 13.015 -9.435 1.00 93.06 205 GLN A O 1
ATOM 1588 N N . HIS A 1 206 ? -10.710 14.283 -7.812 1.00 92.38 206 HIS A N 1
ATOM 1589 C CA . HIS A 1 206 ? -11.035 15.400 -8.690 1.00 92.38 206 HIS A CA 1
ATOM 1590 C C . HIS A 1 206 ? -10.768 16.727 -7.993 1.00 92.38 206 HIS A C 1
ATOM 1592 O O . HIS A 1 206 ? -10.859 16.846 -6.767 1.00 92.38 206 HIS A O 1
ATOM 1598 N N . GLU A 1 207 ? -10.418 17.727 -8.790 1.00 94.00 207 GLU A N 1
ATOM 1599 C CA . GLU A 1 207 ? -10.216 19.081 -8.304 1.00 94.00 207 GLU A CA 1
ATOM 1600 C C . GLU A 1 207 ? -11.561 19.700 -7.896 1.00 94.00 207 GLU A C 1
ATOM 1602 O O . GLU A 1 207 ? -12.572 19.574 -8.590 1.00 94.00 207 GLU A O 1
ATOM 1607 N N . ILE A 1 208 ? -11.577 20.370 -6.749 1.00 93.94 208 ILE A N 1
ATOM 1608 C CA . ILE A 1 208 ? -12.721 21.099 -6.211 1.00 93.94 208 ILE A CA 1
ATOM 1609 C C . ILE A 1 208 ? -12.277 22.489 -5.761 1.00 93.94 208 ILE A C 1
ATOM 1611 O O . ILE A 1 208 ? -11.140 22.700 -5.346 1.00 93.94 208 ILE A O 1
ATOM 1615 N N . THR A 1 209 ? -13.198 23.450 -5.774 1.00 93.06 209 THR A N 1
ATOM 1616 C CA . THR A 1 209 ? -12.957 24.779 -5.197 1.00 93.06 209 THR A CA 1
ATOM 1617 C C . THR A 1 209 ? -13.681 24.900 -3.864 1.00 93.06 209 THR A C 1
ATOM 1619 O O . THR A 1 209 ? -14.903 24.784 -3.801 1.00 93.06 209 THR A O 1
ATOM 1622 N N . VAL A 1 210 ? -12.935 25.167 -2.790 1.00 87.38 210 VAL A N 1
ATOM 1623 C CA . VAL A 1 210 ? -13.480 25.385 -1.442 1.00 87.38 210 VAL A CA 1
ATOM 1624 C C . VAL A 1 210 ? -12.983 26.726 -0.926 1.00 87.38 210 VAL A C 1
ATOM 1626 O O . VAL A 1 210 ? -11.780 26.930 -0.768 1.00 87.38 210 VAL A O 1
ATOM 1629 N N . ASN A 1 211 ? -13.907 27.648 -0.643 1.00 87.88 211 ASN A N 1
ATOM 1630 C CA . ASN A 1 211 ? -13.599 29.000 -0.158 1.00 87.88 211 ASN A CA 1
ATOM 1631 C C . ASN A 1 211 ? -12.597 29.749 -1.061 1.00 87.88 211 ASN A C 1
ATOM 1633 O O . ASN A 1 211 ? -11.655 30.371 -0.575 1.00 87.88 211 ASN A O 1
ATOM 1637 N N . GLY A 1 212 ? -12.764 29.629 -2.383 1.00 87.62 212 GLY A N 1
ATOM 1638 C CA . GLY A 1 212 ? -11.896 30.267 -3.381 1.00 87.62 212 GLY A CA 1
ATOM 1639 C C . GLY A 1 212 ? -10.502 29.645 -3.528 1.00 87.62 212 GLY A C 1
ATOM 1640 O O . GLY A 1 212 ? -9.699 30.160 -4.298 1.00 87.62 212 GLY A O 1
ATOM 1641 N N . LYS A 1 213 ? -10.198 28.550 -2.817 1.00 88.94 213 LYS A N 1
ATOM 1642 C CA . LYS A 1 213 ? -8.946 27.797 -2.959 1.00 88.94 213 LYS A CA 1
ATOM 1643 C C . LYS A 1 213 ? -9.207 26.465 -3.655 1.00 88.94 213 LYS A C 1
ATOM 1645 O O . LYS A 1 213 ? -10.138 25.751 -3.276 1.00 88.94 213 LYS A O 1
ATOM 1650 N N . SER A 1 214 ? -8.368 26.134 -4.634 1.00 92.06 214 SER A N 1
ATOM 1651 C CA . SER A 1 214 ? -8.355 24.802 -5.237 1.00 92.06 214 SER A CA 1
ATOM 1652 C C . SER A 1 214 ? -7.868 23.764 -4.217 1.00 92.06 214 SER A C 1
ATOM 1654 O O . SER A 1 214 ? -6.962 24.029 -3.420 1.00 92.06 214 SER A O 1
ATOM 1656 N N . LYS A 1 215 ? -8.531 22.610 -4.205 1.00 94.25 215 LYS A N 1
ATOM 1657 C CA . LYS A 1 215 ? -8.223 21.412 -3.422 1.00 94.25 215 LYS A CA 1
ATOM 1658 C C . LYS A 1 215 ? -8.539 20.188 -4.270 1.00 94.25 215 LYS A C 1
ATOM 1660 O O . LYS A 1 215 ? -9.219 20.291 -5.283 1.00 94.25 215 LYS A O 1
ATOM 1665 N N . TYR A 1 216 ? -8.125 19.018 -3.809 1.00 94.31 216 TYR A N 1
ATOM 1666 C CA . TYR A 1 216 ? -8.506 17.749 -4.418 1.00 94.31 216 TYR A CA 1
ATOM 1667 C C . TYR A 1 216 ? -9.393 16.971 -3.456 1.00 94.31 216 TYR A C 1
ATOM 1669 O O . TYR A 1 216 ? -9.083 16.855 -2.269 1.00 94.31 216 TYR A O 1
ATOM 1677 N N . ARG A 1 217 ? -10.510 16.450 -3.958 1.00 94.69 217 ARG A N 1
ATOM 1678 C CA . ARG A 1 217 ? -11.381 15.542 -3.215 1.00 94.69 217 ARG A CA 1
ATOM 1679 C C . ARG A 1 217 ? -11.038 14.116 -3.580 1.00 94.69 217 ARG A C 1
ATOM 1681 O O . ARG A 1 217 ? -11.196 13.728 -4.732 1.00 94.69 217 ARG A O 1
ATOM 1688 N N . LEU A 1 218 ? -10.617 13.350 -2.584 1.00 94.75 218 LEU A N 1
ATOM 1689 C CA . LEU A 1 218 ? -10.429 11.913 -2.690 1.00 94.75 218 LEU A CA 1
ATOM 1690 C C . LEU A 1 218 ? -11.766 11.225 -2.440 1.00 94.75 218 LEU A C 1
ATOM 1692 O O . LEU A 1 218 ? -12.405 11.473 -1.412 1.00 94.75 218 LEU A O 1
ATOM 1696 N N . LYS A 1 219 ? -12.162 10.356 -3.365 1.00 94.56 219 LYS A N 1
ATOM 1697 C CA . LYS A 1 219 ? -13.299 9.449 -3.232 1.00 94.56 219 LYS A CA 1
ATOM 1698 C C . LYS A 1 219 ? -12.774 8.023 -3.173 1.00 94.56 219 LYS A C 1
ATOM 1700 O O . LYS A 1 219 ? -12.203 7.536 -4.143 1.00 94.56 219 LYS A O 1
ATOM 1705 N N . MET A 1 220 ? -12.966 7.368 -2.034 1.00 93.69 220 MET A N 1
ATOM 1706 C CA . MET A 1 220 ? -12.579 5.974 -1.827 1.00 93.69 220 MET A CA 1
ATOM 1707 C C . MET A 1 220 ? -13.812 5.115 -1.605 1.00 93.69 220 MET A C 1
ATOM 1709 O O . MET A 1 220 ? -14.661 5.499 -0.801 1.00 93.69 220 MET A O 1
ATOM 1713 N N . ASN A 1 221 ? -13.858 3.939 -2.229 1.00 92.75 221 ASN A N 1
ATOM 1714 C CA . ASN A 1 221 ? -14.767 2.887 -1.787 1.00 92.75 221 ASN A CA 1
ATOM 1715 C C . ASN A 1 221 ? -13.987 1.839 -1.002 1.00 92.75 221 ASN A C 1
ATOM 1717 O O . ASN A 1 221 ? -12.875 1.454 -1.374 1.00 92.75 221 ASN A O 1
ATOM 1721 N N . MET A 1 222 ? -14.576 1.398 0.102 1.00 90.94 222 MET A N 1
ATOM 1722 C CA . MET A 1 222 ? -14.031 0.348 0.946 1.00 90.94 222 MET A CA 1
ATOM 1723 C C . MET A 1 222 ? -15.108 -0.680 1.244 1.00 90.94 222 MET A C 1
ATOM 1725 O O . MET A 1 222 ? -16.201 -0.330 1.685 1.00 90.94 222 MET A O 1
ATOM 1729 N N . GLN A 1 223 ? -14.782 -1.948 1.045 1.00 88.69 223 GLN A N 1
ATOM 1730 C CA . GLN A 1 223 ? -15.602 -3.056 1.490 1.00 88.69 223 GLN A CA 1
ATOM 1731 C C . GLN A 1 223 ? -15.279 -3.352 2.951 1.00 88.69 223 GLN A C 1
ATOM 1733 O O . GLN A 1 223 ? -14.149 -3.714 3.292 1.00 88.69 223 GLN A O 1
ATOM 1738 N N . GLN A 1 224 ? -16.278 -3.190 3.811 1.00 85.75 224 GLN A N 1
ATOM 1739 C CA . GLN A 1 224 ? -16.234 -3.724 5.157 1.00 85.75 224 GLN A CA 1
ATOM 1740 C C . GLN A 1 224 ? -16.567 -5.211 5.112 1.00 85.75 224 GLN A C 1
ATOM 1742 O O . GLN A 1 224 ? -17.564 -5.584 4.498 1.00 85.75 224 GLN A O 1
ATOM 1747 N N . HIS A 1 225 ? -15.742 -6.027 5.765 1.00 73.25 225 HIS A N 1
ATOM 1748 C CA . HIS A 1 225 ? -16.011 -7.452 5.948 1.00 73.25 225 HIS A CA 1
ATOM 1749 C C . HIS A 1 225 ? -16.305 -7.754 7.413 1.00 73.25 225 HIS A C 1
ATOM 1751 O O . HIS A 1 225 ? -15.509 -7.410 8.288 1.00 73.25 225 HIS A O 1
ATOM 1757 N N . ASP A 1 226 ? -17.405 -8.445 7.676 1.00 66.50 226 ASP A N 1
ATOM 1758 C CA . ASP A 1 226 ? -17.761 -9.003 8.969 1.00 66.50 226 ASP A CA 1
ATOM 1759 C C . ASP A 1 226 ? -17.051 -10.341 9.182 1.00 66.50 226 ASP A C 1
ATOM 1761 O O . ASP A 1 226 ? -17.596 -11.429 9.020 1.00 66.50 226 ASP A O 1
ATOM 1765 N N . ASN A 1 227 ? -15.777 -10.251 9.544 1.00 58.75 227 ASN A N 1
ATOM 1766 C CA . ASN A 1 227 ? -14.977 -11.416 9.911 1.00 58.75 227 ASN A CA 1
ATOM 1767 C C . ASN A 1 227 ? -14.733 -11.469 11.419 1.00 58.75 227 ASN A C 1
ATOM 1769 O O . ASN A 1 227 ? -13.645 -11.822 11.876 1.00 58.75 227 ASN A O 1
ATOM 1773 N N . TRP A 1 228 ? -15.731 -11.078 12.206 1.00 57.66 228 TRP A N 1
ATOM 1774 C CA . TRP A 1 228 ? -15.572 -10.927 13.641 1.00 57.66 228 TRP A CA 1
ATOM 1775 C C . TRP A 1 228 ? -15.603 -12.263 14.407 1.00 57.66 228 TRP A C 1
ATOM 1777 O O . TRP A 1 228 ? -16.205 -13.239 13.960 1.00 57.66 228 TRP A O 1
ATOM 1787 N N . ASN A 1 229 ? -14.886 -12.336 15.538 1.00 53.91 229 ASN A N 1
ATOM 1788 C CA . ASN A 1 229 ? -14.677 -13.573 16.307 1.00 53.91 229 ASN A CA 1
ATOM 1789 C C . ASN A 1 229 ? -14.889 -13.440 17.830 1.00 53.91 229 ASN A C 1
ATOM 1791 O O . ASN A 1 229 ? -14.393 -14.274 18.582 1.00 53.91 229 ASN A O 1
ATOM 1795 N N . GLY A 1 230 ? -15.663 -12.445 18.275 1.00 55.81 230 GLY A N 1
ATOM 1796 C CA . GLY A 1 230 ? -16.183 -12.365 19.649 1.00 55.81 230 GLY A CA 1
ATOM 1797 C C . GLY A 1 230 ? -15.856 -11.053 20.353 1.00 55.81 230 GLY A C 1
ATOM 1798 O O . GLY A 1 230 ? -14.736 -10.598 20.267 1.00 55.81 230 GLY A O 1
ATOM 1799 N N . GLY A 1 231 ? -16.826 -10.453 21.047 1.00 63.94 231 GLY A N 1
ATOM 1800 C CA . GLY A 1 231 ? -16.763 -9.101 21.627 1.00 63.94 231 GLY A CA 1
ATOM 1801 C C . GLY A 1 231 ? -17.694 -8.122 20.897 1.00 63.94 231 GLY A C 1
ATOM 1802 O O . GLY A 1 231 ? -18.295 -8.486 19.889 1.00 63.94 231 GLY A O 1
ATOM 1803 N N . THR A 1 232 ? -17.852 -6.887 21.364 1.00 75.69 232 THR A N 1
ATOM 1804 C CA . THR A 1 232 ? -18.744 -5.906 20.715 1.00 75.69 232 THR A CA 1
ATOM 1805 C C . THR A 1 232 ? -17.916 -4.800 20.074 1.00 75.69 232 THR A C 1
ATOM 1807 O O . THR A 1 232 ? -17.258 -4.023 20.768 1.00 75.69 232 THR A O 1
ATOM 1810 N N . VAL A 1 233 ? -17.949 -4.708 18.740 1.00 79.81 233 VAL A N 1
ATOM 1811 C CA . VAL A 1 233 ? -17.278 -3.632 17.994 1.00 79.81 233 VAL A CA 1
ATOM 1812 C C . VAL A 1 233 ? -17.999 -2.309 18.252 1.00 79.81 233 VAL A C 1
ATOM 1814 O O . VAL A 1 233 ? -19.192 -2.180 17.981 1.00 79.81 233 VAL A O 1
ATOM 1817 N N . GLU A 1 234 ? -17.274 -1.317 18.760 1.00 84.81 234 GLU A N 1
ATOM 1818 C CA . GLU A 1 234 ? -17.764 0.050 18.940 1.00 84.81 234 GLU A CA 1
ATOM 1819 C C . GLU A 1 234 ? -17.647 0.841 17.634 1.00 84.81 234 GLU A C 1
ATOM 1821 O O . GLU A 1 234 ? -18.610 1.454 17.165 1.00 84.81 234 GLU A O 1
ATOM 1826 N N . SER A 1 235 ? -16.469 0.802 17.013 1.00 89.06 235 SER A N 1
ATOM 1827 C CA . SER A 1 235 ? -16.199 1.506 15.765 1.00 89.06 235 SER A CA 1
ATOM 1828 C C . SER A 1 235 ? -15.054 0.863 14.985 1.00 89.06 235 SER A C 1
ATOM 1830 O O . SER A 1 235 ? -14.437 -0.116 15.402 1.00 89.06 235 SER A O 1
ATOM 1832 N N . ILE A 1 236 ? -14.782 1.404 13.806 1.00 88.12 236 ILE A N 1
ATOM 1833 C CA . ILE A 1 236 ? -13.597 1.113 13.011 1.00 88.12 236 ILE A CA 1
ATOM 1834 C C . ILE A 1 236 ? -12.792 2.402 12.911 1.00 88.12 236 ILE A C 1
ATOM 1836 O O . ILE A 1 236 ? -13.301 3.423 12.449 1.00 88.12 236 ILE A O 1
ATOM 1840 N N . GLU A 1 237 ? -11.525 2.355 13.297 1.00 88.38 237 GLU A N 1
ATOM 1841 C CA . GLU A 1 237 ? -10.589 3.437 13.028 1.00 88.38 237 GLU A CA 1
ATOM 1842 C C . GLU A 1 237 ? -9.964 3.229 11.648 1.00 88.38 237 GLU A C 1
ATOM 1844 O O . GLU A 1 237 ? -9.390 2.177 11.364 1.00 88.38 237 GLU A O 1
ATOM 1849 N N . LEU A 1 238 ? -10.071 4.241 10.789 1.00 91.69 238 LEU A N 1
ATOM 1850 C CA . LEU A 1 238 ? -9.429 4.296 9.482 1.00 91.69 238 LEU A CA 1
ATOM 1851 C C . LEU A 1 238 ? -8.374 5.403 9.469 1.00 91.69 238 LEU A C 1
ATOM 1853 O O . LEU A 1 238 ? -8.703 6.583 9.611 1.00 91.69 238 LEU A O 1
ATOM 1857 N N . LYS A 1 239 ? -7.123 5.027 9.214 1.00 88.62 239 LYS A N 1
ATOM 1858 C CA . LYS A 1 239 ? -6.008 5.927 8.922 1.00 88.62 239 LYS A CA 1
ATOM 1859 C C . LYS A 1 239 ? -5.796 6.008 7.411 1.00 88.62 239 LYS A C 1
ATOM 1861 O O . LYS A 1 239 ? -5.690 4.987 6.736 1.00 88.62 239 LYS A O 1
ATOM 1866 N N . VAL A 1 240 ? -5.706 7.230 6.898 1.00 92.38 240 VAL A N 1
ATOM 1867 C CA . VAL A 1 240 ? -5.482 7.555 5.484 1.00 92.38 240 VAL A CA 1
ATOM 1868 C C . VAL A 1 240 ? -4.272 8.474 5.390 1.00 92.38 240 VAL A C 1
ATOM 1870 O O . VAL A 1 240 ? -4.236 9.512 6.052 1.00 92.38 240 VAL A O 1
ATOM 1873 N N . MET A 1 241 ? -3.291 8.109 4.571 1.00 91.62 241 MET A N 1
ATOM 1874 C CA . MET A 1 241 ? -2.110 8.919 4.272 1.00 91.62 241 MET A CA 1
ATOM 1875 C C . MET A 1 241 ? -2.064 9.157 2.766 1.00 91.62 241 MET A C 1
ATOM 1877 O O . MET A 1 241 ? -1.816 8.240 1.992 1.00 91.62 241 MET A O 1
ATOM 1881 N N . ALA A 1 242 ? -2.355 10.384 2.356 1.00 93.50 242 ALA A N 1
ATOM 1882 C CA . ALA A 1 242 ? -2.332 10.810 0.965 1.00 93.50 242 ALA A CA 1
ATOM 1883 C C . ALA A 1 242 ? -0.962 11.403 0.628 1.00 93.50 242 ALA A C 1
ATOM 1885 O O . ALA A 1 242 ? -0.524 12.313 1.334 1.00 93.50 242 ALA A O 1
ATOM 1886 N N . VAL A 1 243 ? -0.313 10.911 -0.428 1.00 89.06 243 VAL A N 1
ATOM 1887 C CA . VAL A 1 243 ? 1.043 11.325 -0.818 1.00 89.06 243 VAL A CA 1
ATOM 1888 C C . VAL A 1 243 ? 1.026 11.939 -2.212 1.00 89.06 243 VAL A C 1
ATOM 1890 O O . VAL A 1 243 ? 0.405 11.392 -3.125 1.00 89.06 243 VAL A O 1
ATOM 1893 N N . ASN A 1 244 ? 1.678 13.088 -2.379 1.00 89.94 244 ASN A N 1
ATOM 1894 C CA . ASN A 1 244 ? 1.809 13.755 -3.676 1.00 89.94 244 ASN A CA 1
ATOM 1895 C C . ASN A 1 244 ? 3.165 13.485 -4.351 1.00 89.94 244 ASN A C 1
ATOM 1897 O O . ASN A 1 244 ? 4.051 12.871 -3.764 1.00 89.94 244 ASN A O 1
ATOM 1901 N N . HIS A 1 245 ? 3.337 14.010 -5.565 1.00 86.81 245 HIS A N 1
ATOM 1902 C CA . HIS A 1 245 ? 4.561 13.877 -6.369 1.00 86.81 245 HIS A CA 1
ATOM 1903 C C . HIS A 1 245 ? 5.846 14.394 -5.715 1.00 86.81 245 HIS A C 1
ATOM 1905 O O . HIS A 1 245 ? 6.934 13.972 -6.095 1.00 86.81 245 HIS A O 1
ATOM 1911 N N . ASN A 1 246 ? 5.737 15.289 -4.732 1.00 83.69 246 ASN A N 1
ATOM 1912 C CA . ASN A 1 246 ? 6.881 15.802 -3.977 1.00 83.69 246 ASN A CA 1
ATOM 1913 C C . ASN A 1 246 ? 7.180 14.961 -2.725 1.00 83.69 246 ASN A C 1
ATOM 1915 O O . ASN A 1 246 ? 8.072 15.307 -1.954 1.00 83.69 246 ASN A O 1
ATOM 1919 N N . GLY A 1 247 ? 6.420 13.887 -2.488 1.00 80.06 247 GLY A N 1
ATOM 1920 C CA . GLY A 1 247 ? 6.500 13.080 -1.273 1.00 80.06 247 GLY A CA 1
ATOM 1921 C C . GLY A 1 247 ? 5.862 13.739 -0.046 1.00 80.06 247 GLY A C 1
ATOM 1922 O O . GLY A 1 247 ? 6.043 13.254 1.069 1.00 80.06 247 GLY A O 1
ATOM 1923 N N . GLU A 1 248 ? 5.114 14.837 -0.208 1.00 84.75 248 GLU A N 1
ATOM 1924 C CA . GLU A 1 248 ? 4.405 15.463 0.910 1.00 84.75 248 GLU A CA 1
ATOM 1925 C C . GLU A 1 248 ? 3.213 14.598 1.323 1.00 84.75 248 GLU A C 1
ATOM 1927 O O . GLU A 1 248 ? 2.422 14.160 0.483 1.00 84.75 248 GLU A O 1
ATOM 1932 N N . VAL A 1 249 ? 3.060 14.391 2.632 1.00 85.56 249 VAL A N 1
ATOM 1933 C CA . VAL A 1 249 ? 2.049 13.491 3.197 1.00 85.56 249 VAL A CA 1
ATOM 1934 C C . VAL A 1 249 ? 0.964 14.280 3.925 1.00 85.56 249 VAL A C 1
ATOM 1936 O O . VAL A 1 249 ? 1.240 15.054 4.841 1.00 85.56 249 VAL A O 1
ATOM 1939 N N . THR A 1 250 ? -0.298 14.038 3.568 1.00 89.00 250 THR A N 1
ATOM 1940 C CA . THR A 1 250 ? -1.469 14.489 4.332 1.00 89.00 250 THR A CA 1
ATOM 1941 C C . THR A 1 250 ? -2.112 13.303 5.045 1.00 89.00 250 THR A C 1
ATOM 1943 O O . THR A 1 250 ? -2.661 12.410 4.400 1.00 89.00 250 THR A O 1
ATOM 1946 N N . THR A 1 251 ? -2.100 13.320 6.380 1.00 88.81 251 THR A N 1
ATOM 1947 C CA . THR A 1 251 ? -2.663 12.242 7.211 1.00 88.81 251 THR A CA 1
ATOM 1948 C C . THR A 1 251 ? -4.029 12.614 7.788 1.00 88.81 251 THR A C 1
ATOM 1950 O O . THR A 1 251 ? -4.236 13.719 8.302 1.00 88.81 251 THR A O 1
ATOM 1953 N N . ARG A 1 252 ? -4.972 11.669 7.742 1.00 89.56 252 ARG A N 1
ATOM 1954 C CA . ARG A 1 252 ? -6.294 11.749 8.375 1.00 89.56 252 ARG A CA 1
ATOM 1955 C C . ARG A 1 252 ? -6.614 10.455 9.107 1.00 89.56 252 ARG A C 1
ATOM 1957 O O . ARG A 1 252 ? -6.295 9.374 8.627 1.00 89.56 252 ARG A O 1
ATOM 1964 N N . ILE A 1 253 ? -7.275 10.585 10.250 1.00 88.62 253 ILE A N 1
ATOM 1965 C CA . ILE A 1 253 ? -7.826 9.465 11.011 1.00 88.62 253 ILE A CA 1
ATOM 1966 C C . ILE A 1 253 ? -9.328 9.711 11.141 1.00 88.62 253 ILE A C 1
ATOM 1968 O O . ILE A 1 253 ? -9.749 10.836 11.423 1.00 88.62 253 ILE A O 1
ATOM 1972 N N . LYS A 1 254 ? -10.137 8.684 10.883 1.00 91.81 254 LYS A N 1
ATOM 1973 C CA . LYS A 1 254 ? -11.596 8.746 10.968 1.00 91.81 254 LYS A CA 1
ATOM 1974 C C . LYS A 1 254 ? -12.114 7.537 11.732 1.00 91.81 254 LYS A C 1
ATOM 1976 O O . LYS A 1 254 ? -11.813 6.408 11.364 1.00 91.81 254 LYS A O 1
ATOM 1981 N N . SER A 1 255 ? -12.920 7.787 12.757 1.00 92.38 255 SER A N 1
ATOM 1982 C CA . SER A 1 255 ? -13.733 6.753 13.395 1.00 92.38 255 SER A CA 1
ATOM 1983 C C . SER A 1 255 ? -15.011 6.564 12.576 1.00 92.38 255 SER A C 1
ATOM 1985 O O . SER A 1 255 ? -15.680 7.538 12.215 1.00 92.38 255 SER A O 1
ATOM 1987 N N . LEU A 1 256 ? -15.314 5.323 12.221 1.00 92.12 256 LEU A N 1
ATOM 1988 C CA . LEU A 1 256 ? -16.446 4.925 11.393 1.00 92.12 256 LEU A CA 1
ATOM 1989 C C . LEU A 1 256 ? -17.327 3.963 12.194 1.00 92.12 256 LEU A C 1
ATOM 1991 O O . LEU A 1 256 ? -16.793 3.080 12.859 1.00 92.12 256 LEU A O 1
ATOM 1995 N N . PRO A 1 257 ? -18.663 4.074 12.127 1.00 89.81 257 PRO A N 1
ATOM 1996 C CA . PRO A 1 257 ? -19.528 3.109 12.799 1.00 89.81 257 PRO A CA 1
ATOM 1997 C C . PRO A 1 257 ? -19.316 1.727 12.183 1.00 89.81 257 PRO A C 1
ATOM 1999 O O . PRO A 1 257 ? -19.131 1.639 10.972 1.00 89.81 257 PRO A O 1
ATOM 2002 N N . TYR A 1 258 ? -19.385 0.655 12.962 1.00 86.44 258 TYR A N 1
ATOM 2003 C CA . TYR A 1 258 ? -19.397 -0.707 12.428 1.00 86.44 258 TYR A CA 1
ATOM 2004 C C . TYR A 1 258 ? -20.814 -1.055 11.929 1.00 86.44 258 TYR A C 1
ATOM 2006 O O . TYR A 1 258 ? -21.780 -0.877 12.663 1.00 86.44 258 TYR A O 1
ATOM 2014 N N . LEU A 1 259 ? -20.955 -1.492 10.668 1.00 84.56 259 LEU A N 1
ATOM 2015 C CA . LEU A 1 259 ? -22.258 -1.782 10.032 1.00 84.56 259 LEU A CA 1
ATOM 2016 C C . LEU A 1 259 ? -22.301 -3.187 9.389 1.00 84.56 259 LEU A C 1
ATOM 2018 O O . LEU A 1 259 ? -23.100 -3.409 8.486 1.00 84.56 259 LEU A O 1
ATOM 2022 N N . GLY A 1 260 ? -21.439 -4.116 9.819 1.00 80.38 260 GLY A N 1
ATOM 2023 C CA . GLY A 1 260 ? -21.308 -5.441 9.196 1.00 80.38 260 GLY A CA 1
ATOM 2024 C C . GLY A 1 260 ? -20.766 -5.393 7.760 1.00 80.38 260 GLY A C 1
ATOM 2025 O O . GLY A 1 260 ? -20.004 -4.488 7.412 1.00 80.38 260 GLY A O 1
ATOM 2026 N N . ASP A 1 261 ? -21.154 -6.367 6.936 1.00 81.06 261 ASP A N 1
ATOM 2027 C CA . ASP A 1 261 ? -20.767 -6.456 5.523 1.00 81.06 261 ASP A CA 1
ATOM 2028 C C . ASP A 1 261 ? -21.414 -5.346 4.685 1.00 81.06 261 ASP A C 1
ATOM 2030 O O . ASP A 1 261 ? -22.599 -5.401 4.349 1.00 81.06 261 ASP A O 1
ATOM 2034 N N . VAL A 1 262 ? -20.637 -4.323 4.324 1.00 86.81 262 VAL A N 1
ATOM 2035 C CA . VAL A 1 262 ? -21.138 -3.198 3.523 1.00 86.81 262 VAL A CA 1
ATOM 2036 C C . VAL A 1 262 ? -20.021 -2.517 2.736 1.00 86.81 262 VAL A C 1
ATOM 2038 O O . VAL A 1 262 ? -18.905 -2.350 3.228 1.00 86.81 262 VAL A O 1
ATOM 2041 N N . GLU A 1 263 ? -20.320 -2.067 1.519 1.00 88.06 263 GLU A N 1
ATOM 2042 C CA . GLU A 1 263 ? -19.448 -1.148 0.784 1.00 88.06 263 GLU A CA 1
ATOM 2043 C C . GLU A 1 263 ? -19.705 0.295 1.230 1.00 88.06 263 GLU A C 1
ATOM 2045 O O . GLU A 1 263 ? -20.849 0.735 1.361 1.00 88.06 263 GLU A O 1
ATOM 2050 N N . ARG A 1 264 ? -18.635 1.050 1.472 1.00 89.88 264 ARG A N 1
ATOM 2051 C CA . ARG A 1 264 ? -18.715 2.425 1.958 1.00 89.88 264 ARG A CA 1
ATOM 2052 C C . ARG A 1 264 ? -17.927 3.371 1.095 1.00 89.88 264 ARG A C 1
ATOM 2054 O O . ARG A 1 264 ? -16.745 3.150 0.853 1.00 89.88 264 ARG A O 1
ATOM 2061 N N . GLU A 1 265 ? -18.566 4.481 0.758 1.00 93.38 265 GLU A N 1
ATOM 2062 C CA . GLU A 1 265 ? -17.894 5.639 0.193 1.00 93.38 265 GLU A CA 1
ATOM 2063 C C . GLU A 1 265 ? -17.316 6.511 1.316 1.00 93.38 265 GLU A C 1
ATOM 2065 O O . GLU A 1 265 ? -17.983 6.826 2.309 1.00 93.38 265 GLU A O 1
ATOM 2070 N N . ILE A 1 266 ? -16.061 6.921 1.154 1.00 93.25 266 ILE A N 1
ATOM 2071 C CA . ILE A 1 266 ? -15.370 7.806 2.081 1.00 93.25 266 ILE A CA 1
ATOM 2072 C C . ILE A 1 266 ? -14.741 8.956 1.304 1.00 93.25 266 ILE A C 1
ATOM 2074 O O . ILE A 1 266 ? -13.945 8.753 0.388 1.00 93.25 266 ILE A O 1
ATOM 2078 N N . LEU A 1 267 ? -15.099 10.175 1.709 1.00 93.56 267 LEU A N 1
ATOM 2079 C CA . LEU A 1 267 ? -14.632 11.415 1.102 1.00 93.56 267 LEU A CA 1
ATOM 2080 C C . LEU A 1 267 ? -13.676 12.155 2.037 1.00 93.56 267 LEU A C 1
ATOM 2082 O O . LEU A 1 267 ? -13.980 12.333 3.222 1.00 93.56 267 LEU A O 1
ATOM 2086 N N . PHE A 1 268 ? -12.560 12.635 1.490 1.00 92.19 268 PHE A N 1
ATOM 2087 C CA . PHE A 1 268 ? -11.637 13.535 2.183 1.00 92.19 268 PHE A CA 1
ATOM 2088 C C . PHE A 1 268 ? -11.053 14.566 1.220 1.00 92.19 268 PHE A C 1
ATOM 2090 O O . PHE A 1 268 ? -10.737 14.246 0.079 1.00 92.19 268 PHE A O 1
ATOM 2097 N N . ASP A 1 269 ? -10.851 15.788 1.708 1.00 93.44 269 ASP A N 1
ATOM 2098 C CA . ASP A 1 269 ? -10.231 16.860 0.930 1.00 93.44 269 ASP A CA 1
ATOM 2099 C C . ASP A 1 269 ? -8.744 16.994 1.298 1.00 93.44 269 ASP A C 1
ATOM 2101 O O . ASP A 1 269 ? -8.386 17.073 2.481 1.00 93.44 269 ASP A O 1
ATOM 2105 N N . VAL A 1 270 ? -7.889 17.078 0.282 1.00 93.38 270 VAL A N 1
ATOM 2106 C CA . VAL A 1 270 ? -6.435 17.257 0.385 1.00 93.38 270 VAL A CA 1
ATOM 2107 C C . VAL A 1 270 ? -5.993 18.510 -0.384 1.00 93.38 270 VAL A C 1
ATOM 2109 O O . VAL A 1 270 ? -6.684 18.949 -1.307 1.00 93.38 270 VAL A O 1
ATOM 2112 N N . PRO A 1 271 ? -4.885 19.160 0.015 1.00 91.94 271 PRO A N 1
ATOM 2113 C CA . PRO A 1 271 ? -4.485 20.439 -0.571 1.00 91.94 271 PRO A CA 1
ATOM 2114 C C . PRO A 1 271 ? -3.905 20.312 -1.985 1.00 91.94 271 PRO A C 1
ATOM 2116 O O . PRO A 1 271 ? -3.955 21.275 -2.742 1.00 91.94 271 PRO A O 1
ATOM 2119 N N . THR A 1 272 ? -3.353 19.153 -2.342 1.00 92.56 272 THR A N 1
ATOM 2120 C CA . THR A 1 272 ? -2.639 18.921 -3.603 1.00 92.56 272 THR A CA 1
ATOM 2121 C C . THR A 1 272 ? -3.052 17.589 -4.223 1.00 92.56 272 THR A C 1
ATOM 2123 O O . THR A 1 272 ? -3.572 16.711 -3.532 1.00 92.56 272 THR A O 1
ATOM 2126 N N . LYS A 1 273 ? -2.844 17.452 -5.538 1.00 93.00 273 LYS A N 1
ATOM 2127 C CA . LYS A 1 273 ? -3.097 16.208 -6.273 1.00 93.00 273 LYS A CA 1
ATOM 2128 C C . LYS A 1 273 ? -2.231 15.086 -5.702 1.00 93.00 273 LYS A C 1
ATOM 2130 O O . LYS A 1 273 ? -1.037 15.293 -5.488 1.00 93.00 273 LYS A O 1
ATOM 2135 N N . VAL A 1 274 ? -2.824 13.917 -5.484 1.00 92.62 274 VAL A N 1
ATOM 2136 C CA . VAL A 1 274 ? -2.126 12.758 -4.908 1.00 92.62 274 VAL A CA 1
ATOM 2137 C C . VAL A 1 274 ? -1.631 11.831 -6.009 1.00 92.62 274 VAL A C 1
ATOM 2139 O O . VAL A 1 274 ? -2.289 11.692 -7.038 1.00 92.62 274 VAL A O 1
ATOM 2142 N N . ASP A 1 275 ? -0.500 11.176 -5.784 1.00 90.75 275 ASP A N 1
ATOM 2143 C CA . ASP A 1 275 ? -0.027 10.087 -6.642 1.00 90.75 275 ASP A CA 1
ATOM 2144 C C . ASP A 1 275 ? -0.458 8.724 -6.110 1.00 90.75 275 ASP A C 1
ATOM 2146 O O . ASP A 1 275 ? -0.776 7.836 -6.896 1.00 90.75 275 ASP A O 1
ATOM 2150 N N . TYR A 1 276 ? -0.539 8.573 -4.787 1.00 91.88 276 TYR A N 1
ATOM 2151 C CA . TYR A 1 276 ? -1.051 7.370 -4.141 1.00 91.88 276 TYR A CA 1
ATOM 2152 C C . TYR A 1 276 ? -1.595 7.672 -2.740 1.00 91.88 276 TYR A C 1
ATOM 2154 O O . TYR A 1 276 ? -1.344 8.727 -2.147 1.00 91.88 276 TYR A O 1
ATOM 2162 N N . VAL A 1 277 ? -2.364 6.727 -2.205 1.00 92.69 277 VAL A N 1
ATOM 2163 C CA . VAL A 1 277 ? -2.908 6.773 -0.847 1.00 92.69 277 VAL A CA 1
ATOM 2164 C C . VAL A 1 277 ? -2.580 5.469 -0.136 1.00 92.69 277 VAL A C 1
ATOM 2166 O O . VAL A 1 277 ? -2.804 4.388 -0.670 1.00 92.69 277 VAL A O 1
ATOM 2169 N N . LEU A 1 278 ? -2.086 5.572 1.092 1.00 90.12 278 LEU A N 1
ATOM 2170 C CA . LEU A 1 278 ? -1.904 4.444 1.996 1.00 90.12 278 LEU A CA 1
ATOM 2171 C C . LEU A 1 278 ? -3.053 4.423 3.000 1.00 90.12 278 LEU A C 1
ATOM 2173 O O . LEU A 1 278 ? -3.369 5.448 3.613 1.00 90.12 278 LEU A O 1
ATOM 2177 N N . THR A 1 279 ? -3.669 3.261 3.192 1.00 89.06 279 THR A N 1
ATOM 2178 C CA . THR A 1 279 ? -4.758 3.093 4.158 1.00 89.06 279 THR A CA 1
ATOM 2179 C C . THR A 1 279 ? -4.492 1.944 5.112 1.00 89.06 279 THR A C 1
ATOM 2181 O O . THR A 1 279 ? -3.919 0.919 4.748 1.00 89.06 279 THR A O 1
ATOM 2184 N N . GLN A 1 280 ? -4.906 2.139 6.358 1.00 85.38 280 GLN A N 1
ATOM 2185 C CA . GLN A 1 280 ? -4.854 1.134 7.408 1.00 85.38 280 GLN A CA 1
ATOM 2186 C C . GLN A 1 280 ? -6.126 1.253 8.231 1.00 85.38 280 GLN A C 1
ATOM 2188 O O . GLN A 1 280 ? -6.537 2.359 8.585 1.00 85.38 280 GLN A O 1
ATOM 2193 N N . SER A 1 281 ? -6.749 0.123 8.538 1.00 84.25 281 SER A N 1
ATOM 2194 C CA . SER A 1 281 ? -7.959 0.088 9.347 1.00 84.25 281 SER A CA 1
ATOM 2195 C C . SER A 1 281 ? -7.828 -0.918 10.486 1.00 84.25 281 SER A C 1
ATOM 2197 O O . SER A 1 281 ? -7.131 -1.924 10.346 1.00 84.25 281 SER A O 1
ATOM 2199 N N . ARG A 1 282 ? -8.487 -0.636 11.614 1.00 79.62 282 ARG A N 1
ATOM 2200 C CA . ARG A 1 282 ? -8.585 -1.549 12.762 1.00 79.62 282 ARG A CA 1
ATOM 2201 C C . ARG A 1 282 ? -9.926 -1.408 13.468 1.00 79.62 282 ARG A C 1
ATOM 2203 O O . ARG A 1 282 ? -10.528 -0.336 13.463 1.00 79.62 282 ARG A O 1
ATOM 2210 N N . TYR A 1 283 ? -10.389 -2.495 14.068 1.00 79.81 283 TYR A N 1
ATOM 2211 C CA . TYR A 1 283 ? -11.554 -2.468 14.943 1.00 79.81 283 TYR A CA 1
ATOM 2212 C C . TYR A 1 283 ? -11.224 -1.767 16.264 1.00 79.81 283 TYR A C 1
ATOM 2214 O O . TYR A 1 283 ? -10.128 -1.926 16.802 1.00 79.81 283 TYR A O 1
ATOM 2222 N N . ILE A 1 284 ? -12.198 -1.032 16.789 1.00 81.19 284 ILE A N 1
ATOM 2223 C CA . ILE A 1 284 ? -12.223 -0.482 18.141 1.00 81.19 284 ILE A CA 1
ATOM 2224 C C . ILE A 1 284 ? -13.358 -1.191 18.876 1.00 81.19 284 ILE A C 1
ATOM 2226 O O . ILE A 1 284 ? -14.504 -1.167 18.424 1.00 81.19 284 ILE A O 1
ATOM 2230 N N . TYR A 1 285 ? -13.038 -1.862 19.977 1.00 77.50 285 TYR A N 1
ATOM 2231 C CA . TYR A 1 285 ? -14.000 -2.641 20.756 1.00 77.50 285 TYR A CA 1
ATOM 2232 C C . TYR A 1 285 ? -14.461 -1.863 21.976 1.00 77.50 285 TYR A C 1
ATOM 2234 O O . TYR A 1 285 ? -13.678 -1.112 22.563 1.00 77.50 285 TY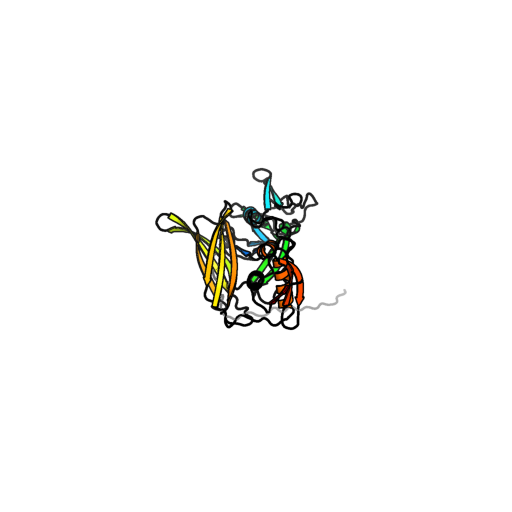R A O 1
ATOM 2242 N N . LYS A 1 286 ? -15.701 -2.116 22.400 1.00 76.38 286 LYS A N 1
ATOM 2243 C CA . LYS A 1 286 ? -16.168 -1.650 23.703 1.00 76.38 286 LYS A CA 1
ATOM 2244 C C . LYS A 1 286 ? -15.275 -2.229 24.795 1.00 76.38 286 LYS A C 1
ATOM 2246 O O . LYS A 1 286 ? -14.959 -3.417 24.773 1.00 76.38 286 LYS A O 1
ATOM 2251 N N . ALA A 1 287 ? -14.895 -1.394 25.759 1.00 67.62 287 ALA A N 1
ATOM 2252 C CA . ALA A 1 287 ? -13.980 -1.774 26.837 1.00 67.62 287 ALA A CA 1
ATOM 2253 C C . ALA A 1 287 ? -14.460 -2.998 27.644 1.00 67.62 287 ALA A C 1
ATOM 2255 O O . ALA A 1 287 ? -13.645 -3.800 28.084 1.00 67.62 287 ALA A O 1
ATOM 2256 N N . GLU A 1 288 ? -15.775 -3.150 27.799 1.00 66.25 288 GLU A N 1
ATOM 2257 C CA . GLU A 1 288 ? -16.431 -4.235 28.543 1.00 66.25 288 GLU A CA 1
ATOM 2258 C C . GLU A 1 288 ? -16.523 -5.568 27.780 1.00 66.25 288 GLU A C 1
ATOM 2260 O O . GLU A 1 288 ? -16.671 -6.612 28.407 1.00 66.25 288 GLU A O 1
ATOM 2265 N N . ASP A 1 289 ? -16.358 -5.540 26.453 1.00 61.59 289 ASP A N 1
ATOM 2266 C CA . ASP A 1 289 ? -16.495 -6.695 25.559 1.00 61.59 289 ASP A CA 1
ATOM 2267 C C . ASP A 1 289 ? -15.245 -6.876 24.686 1.00 61.59 289 ASP A C 1
ATOM 2269 O O . ASP A 1 289 ? -15.340 -7.256 23.513 1.00 61.59 289 ASP A O 1
ATOM 2273 N N . GLN A 1 290 ? -14.059 -6.550 25.208 1.00 55.88 290 GLN A N 1
ATOM 2274 C CA . GLN A 1 290 ? -12.843 -6.838 24.459 1.00 55.88 290 GLN A CA 1
ATOM 2275 C C . GLN A 1 290 ? -12.721 -8.357 24.248 1.00 55.88 290 GLN A C 1
ATOM 2277 O O . GLN A 1 290 ? -12.869 -9.113 25.211 1.00 55.88 290 GLN A O 1
ATOM 2282 N N . PRO A 1 291 ? -12.459 -8.825 23.012 1.00 51.84 291 PRO A N 1
ATOM 2283 C CA . PRO A 1 291 ? -12.224 -10.241 22.745 1.00 51.84 291 PRO A CA 1
ATOM 2284 C C . PRO A 1 291 ? -11.116 -10.776 23.656 1.00 51.84 291 PRO A C 1
ATOM 2286 O O . PRO A 1 291 ? -9.949 -10.420 23.500 1.00 51.84 291 PRO A O 1
ATOM 2289 N N . VAL A 1 292 ? -11.444 -11.704 24.549 1.00 49.25 292 VAL A N 1
ATOM 2290 C CA . VAL A 1 292 ? -10.430 -12.592 25.119 1.00 49.25 292 VAL A CA 1
ATOM 2291 C C . VAL A 1 292 ? -10.317 -13.766 24.157 1.00 49.25 292 VAL A C 1
ATOM 2293 O O . VAL A 1 292 ? -11.133 -14.684 24.181 1.00 49.25 292 VAL A O 1
ATOM 2296 N N . PHE A 1 293 ? -9.355 -13.702 23.237 1.00 49.50 293 PHE A N 1
ATOM 2297 C CA . PHE A 1 293 ? -9.111 -14.806 22.312 1.00 49.50 293 PHE A CA 1
ATOM 2298 C C . PHE A 1 293 ? -8.614 -16.028 23.099 1.00 4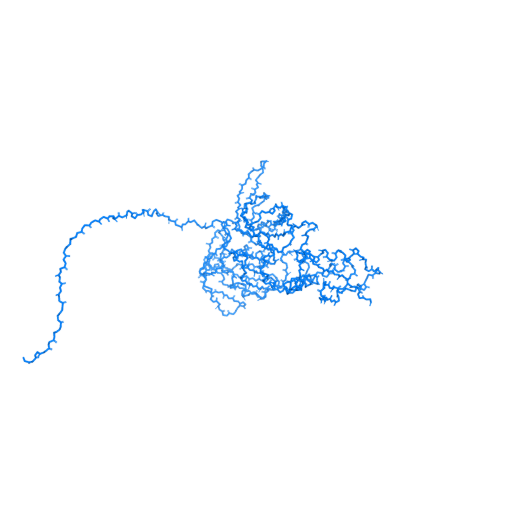9.50 293 PHE A C 1
ATOM 2300 O O . PHE A 1 293 ? -7.623 -15.935 23.823 1.00 49.50 293 PHE A O 1
ATOM 2307 N N . GLU A 1 294 ? -9.289 -17.173 22.957 1.00 42.84 294 GLU A N 1
ATOM 2308 C CA . GLU A 1 294 ? -8.807 -18.439 23.519 1.00 42.84 294 GLU A CA 1
ATOM 2309 C C . GLU A 1 294 ? -7.417 -18.776 22.947 1.00 42.84 294 GLU A C 1
ATOM 2311 O O . GLU A 1 294 ? -7.129 -18.508 21.776 1.00 42.84 294 GLU A O 1
ATOM 2316 N N . MET A 1 295 ? -6.546 -19.354 23.783 1.00 42.31 295 MET A N 1
ATOM 2317 C CA . MET A 1 295 ? -5.136 -19.670 23.501 1.00 42.31 295 MET A CA 1
ATOM 2318 C C . MET A 1 295 ? -4.970 -20.804 22.471 1.00 42.31 295 MET A C 1
ATOM 2320 O O . MET A 1 295 ? -4.433 -21.870 22.764 1.00 42.31 295 MET A O 1
ATOM 2324 N N . GLY A 1 296 ? -5.441 -20.582 21.244 1.00 48.12 296 GLY A N 1
ATOM 2325 C CA . GLY A 1 296 ? -5.231 -21.452 20.090 1.00 48.12 296 GLY A CA 1
ATOM 2326 C C . GLY A 1 296 ? -3.993 -21.068 19.272 1.00 48.12 296 GLY A C 1
ATOM 2327 O O . GLY A 1 296 ? -3.455 -19.966 19.390 1.00 48.12 296 GLY A O 1
ATOM 2328 N N . TYR A 1 297 ? -3.578 -21.962 18.371 1.00 39.59 297 TYR A N 1
ATOM 2329 C CA . TYR A 1 297 ? -2.466 -21.756 17.427 1.00 39.59 297 TYR A CA 1
ATOM 2330 C C . TYR A 1 297 ? -2.488 -20.391 16.689 1.00 39.59 297 TYR A C 1
ATOM 2332 O O . TYR A 1 297 ? -1.432 -19.766 16.573 1.00 39.59 297 TYR A O 1
ATOM 2340 N N . PRO A 1 298 ? -3.650 -19.841 16.265 1.00 45.59 298 PRO A N 1
ATOM 2341 C CA . PRO A 1 298 ? -3.710 -18.518 15.632 1.00 45.59 298 PRO A CA 1
ATOM 2342 C C . PRO A 1 298 ? -3.315 -17.355 16.555 1.00 45.59 298 PRO A C 1
ATOM 2344 O O . PRO A 1 298 ? -2.745 -16.368 16.085 1.00 45.59 298 PRO A O 1
ATOM 2347 N N . LEU A 1 299 ? -3.595 -17.459 17.860 1.00 50.28 299 LEU A N 1
ATOM 2348 C CA . LEU A 1 299 ? -3.170 -16.464 18.842 1.00 50.28 299 LEU A CA 1
ATOM 2349 C C . LEU A 1 299 ? -1.656 -16.566 19.053 1.00 50.28 299 LEU A C 1
ATOM 2351 O O . LEU A 1 299 ? -0.970 -15.559 18.942 1.00 50.28 299 LEU A O 1
ATOM 2355 N N . GLN A 1 300 ? -1.116 -17.777 19.210 1.00 50.88 300 GLN A N 1
ATOM 2356 C CA . GLN A 1 300 ? 0.331 -18.001 19.342 1.00 50.88 300 GLN A CA 1
ATOM 2357 C C . GLN A 1 300 ? 1.120 -17.447 18.142 1.00 50.88 300 GLN A C 1
ATOM 2359 O O . GLN A 1 300 ? 2.158 -16.815 18.318 1.00 50.88 300 GLN A O 1
ATOM 2364 N N . ALA A 1 301 ? 0.596 -17.614 16.926 1.00 47.94 301 ALA A N 1
ATOM 2365 C CA . ALA A 1 301 ? 1.164 -17.069 15.694 1.00 47.94 301 ALA A CA 1
ATOM 2366 C C . ALA A 1 301 ? 1.111 -15.529 15.629 1.00 47.94 301 ALA A C 1
ATO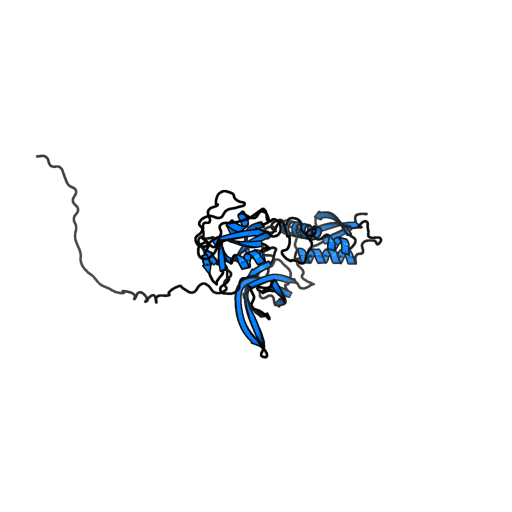M 2368 O O . ALA A 1 301 ? 2.112 -14.878 15.315 1.00 47.94 301 ALA A O 1
ATOM 2369 N N . ALA A 1 302 ? -0.043 -14.930 15.948 1.00 50.34 302 ALA A N 1
ATOM 2370 C CA . ALA A 1 302 ? -0.199 -13.475 16.005 1.00 50.34 302 ALA A CA 1
ATOM 2371 C C . ALA A 1 302 ? 0.689 -12.851 17.092 1.00 50.34 302 ALA A C 1
ATOM 2373 O O . ALA A 1 302 ? 1.235 -11.766 16.906 1.00 50.34 302 ALA A O 1
ATOM 2374 N N . MET A 1 303 ? 0.876 -13.568 18.196 1.00 54.47 303 MET A N 1
ATOM 2375 C CA . MET A 1 303 ? 1.721 -13.171 19.310 1.00 54.47 303 MET A CA 1
ATOM 2376 C C . MET A 1 303 ? 3.197 -13.311 18.996 1.00 54.47 303 MET A C 1
ATOM 2378 O O . MET A 1 303 ? 3.927 -12.365 19.236 1.00 54.47 303 MET A O 1
ATOM 2382 N N . ALA A 1 304 ? 3.640 -14.408 18.385 1.00 51.38 304 ALA A N 1
ATOM 2383 C CA . ALA A 1 304 ? 5.010 -14.523 17.893 1.00 51.38 304 ALA A CA 1
ATOM 2384 C C . ALA A 1 304 ? 5.335 -13.386 16.910 1.00 51.38 304 ALA A C 1
ATOM 2386 O O . ALA A 1 304 ? 6.403 -12.786 16.987 1.00 51.38 304 ALA A O 1
ATOM 2387 N N . SER A 1 305 ? 4.379 -13.014 16.048 1.00 49.94 305 SER A N 1
ATOM 2388 C CA . SER A 1 305 ? 4.515 -11.859 15.155 1.00 49.94 305 SER A CA 1
ATOM 2389 C C . SER A 1 305 ? 4.571 -10.526 15.912 1.00 49.94 305 SER A C 1
ATOM 2391 O O . SER A 1 305 ? 5.427 -9.697 15.618 1.00 49.94 305 SER A O 1
ATOM 2393 N N . ALA A 1 306 ? 3.695 -10.304 16.896 1.00 51.50 306 ALA A N 1
ATOM 2394 C CA . ALA A 1 306 ? 3.685 -9.085 17.706 1.00 51.50 306 ALA A CA 1
ATOM 2395 C C . ALA A 1 306 ? 4.919 -8.965 18.614 1.00 51.50 306 ALA A C 1
ATOM 2397 O O . ALA A 1 306 ? 5.450 -7.870 18.752 1.00 51.50 306 ALA A O 1
ATOM 2398 N N . MET A 1 307 ? 5.413 -10.075 19.170 1.00 56.12 307 MET A N 1
ATOM 2399 C CA . MET A 1 307 ? 6.646 -10.147 19.959 1.00 56.12 307 MET A CA 1
ATOM 2400 C C . MET A 1 307 ? 7.868 -9.895 19.093 1.00 56.12 307 MET A C 1
ATOM 2402 O O . MET A 1 307 ? 8.711 -9.096 19.475 1.00 56.12 307 MET A O 1
ATOM 2406 N N . ALA A 1 308 ? 7.940 -10.490 17.899 1.00 50.41 308 ALA A N 1
ATOM 2407 C CA . ALA A 1 308 ? 9.002 -10.186 16.946 1.00 50.41 308 ALA A CA 1
ATOM 2408 C C . ALA A 1 308 ? 9.005 -8.693 16.568 1.00 50.41 308 ALA A C 1
ATOM 2410 O O . ALA A 1 308 ? 10.056 -8.060 16.564 1.00 50.41 308 ALA A O 1
ATOM 2411 N N . LYS A 1 309 ? 7.823 -8.101 16.332 1.00 48.25 309 LYS A N 1
ATOM 2412 C CA . LYS A 1 309 ? 7.665 -6.654 16.088 1.00 48.25 309 LYS A CA 1
ATOM 2413 C C . LYS A 1 309 ? 8.019 -5.799 17.311 1.00 48.25 309 LYS A C 1
ATOM 2415 O O . LYS A 1 309 ? 8.565 -4.713 17.155 1.00 48.25 309 LYS A O 1
ATOM 2420 N N . GLY A 1 310 ? 7.687 -6.269 18.512 1.00 51.44 310 GLY A N 1
ATOM 2421 C CA . GLY A 1 310 ? 7.984 -5.603 19.775 1.00 51.44 310 GLY A CA 1
ATOM 2422 C C . GLY A 1 310 ? 9.481 -5.583 20.050 1.00 51.44 310 GLY A C 1
ATOM 2423 O O . GLY A 1 310 ? 10.043 -4.511 20.229 1.00 51.44 310 GLY A O 1
ATOM 2424 N N . TRP A 1 311 ? 10.132 -6.746 20.002 1.00 54.94 311 TRP A N 1
ATOM 2425 C CA . TRP A 1 311 ? 11.578 -6.913 20.170 1.00 54.94 311 TRP A CA 1
ATOM 2426 C C . TRP A 1 311 ? 12.410 -6.184 19.121 1.00 54.94 311 TRP A C 1
ATOM 2428 O O . TRP A 1 311 ? 13.492 -5.708 19.445 1.00 54.94 311 TRP A O 1
ATOM 2438 N N . ALA A 1 312 ? 11.900 -6.039 17.897 1.00 43.72 312 ALA A N 1
ATOM 2439 C CA . ALA A 1 312 ? 12.536 -5.197 16.889 1.00 43.72 312 ALA A CA 1
ATOM 2440 C C . ALA A 1 312 ? 12.509 -3.700 17.259 1.00 43.72 312 ALA A C 1
ATOM 2442 O O . ALA A 1 312 ? 13.402 -2.959 16.859 1.00 43.72 312 ALA A O 1
ATOM 2443 N N . ASN A 1 313 ? 11.534 -3.244 18.056 1.00 52.28 313 ASN A N 1
ATOM 2444 C CA . ASN A 1 313 ? 11.463 -1.858 18.514 1.00 52.28 313 ASN A CA 1
ATOM 2445 C C . ASN A 1 313 ? 12.193 -1.670 19.853 1.00 52.28 313 ASN A C 1
ATOM 2447 O O . ASN A 1 313 ? 11.577 -1.383 20.876 1.00 52.28 313 ASN A O 1
ATOM 2451 N N . VAL A 1 314 ? 13.523 -1.799 19.842 1.00 57.06 314 VAL A N 1
ATOM 2452 C CA . VAL A 1 314 ? 14.385 -1.640 21.034 1.00 57.06 314 VAL A CA 1
ATOM 2453 C C . VAL A 1 314 ? 14.127 -0.311 21.762 1.00 57.06 314 VAL A C 1
ATOM 2455 O O . VAL A 1 314 ? 14.178 -0.262 22.987 1.00 57.06 314 VAL A O 1
ATOM 2458 N N . LYS A 1 315 ? 13.703 0.739 21.043 1.00 63.19 315 LYS A N 1
ATOM 2459 C CA . LYS A 1 315 ? 13.358 2.038 21.640 1.00 63.19 315 LYS A CA 1
ATOM 2460 C C . LYS A 1 315 ? 12.246 1.967 22.679 1.00 63.19 315 LYS A C 1
ATOM 2462 O O . LYS A 1 315 ? 12.318 2.727 23.637 1.00 63.19 315 LYS A O 1
ATOM 2467 N N . ILE A 1 316 ? 11.223 1.117 22.525 1.00 70.00 316 ILE A N 1
ATOM 2468 C CA . ILE A 1 316 ? 10.171 1.037 23.556 1.00 70.00 316 ILE A CA 1
ATOM 2469 C C . ILE A 1 316 ? 10.727 0.434 24.846 1.00 70.00 316 ILE A C 1
ATOM 2471 O O . ILE A 1 316 ? 10.425 0.918 25.929 1.00 70.00 316 ILE A O 1
ATOM 2475 N N . PHE A 1 317 ? 11.591 -0.571 24.722 1.00 74.25 317 PHE A N 1
ATOM 2476 C CA . PHE A 1 317 ? 12.269 -1.196 25.848 1.00 74.25 317 PHE A CA 1
ATOM 2477 C C . PHE A 1 317 ? 13.230 -0.205 26.519 1.00 74.25 317 PHE A C 1
ATOM 2479 O O . PHE A 1 317 ? 13.163 -0.027 27.732 1.00 74.25 317 PHE A O 1
ATOM 2486 N N . ASP A 1 318 ? 14.000 0.557 25.739 1.00 74.12 318 ASP A N 1
ATOM 2487 C CA . ASP A 1 318 ? 14.891 1.605 26.248 1.00 74.12 318 ASP A CA 1
ATOM 2488 C C . ASP A 1 318 ? 14.144 2.743 26.961 1.00 74.12 318 ASP A C 1
ATOM 2490 O O . ASP A 1 318 ? 14.565 3.176 28.035 1.00 74.12 318 ASP A O 1
ATOM 2494 N N . ILE A 1 319 ? 13.028 3.221 26.389 1.00 79.56 319 ILE A N 1
ATOM 2495 C CA . ILE A 1 319 ? 12.175 4.263 26.993 1.00 79.56 319 ILE A CA 1
ATOM 2496 C C . ILE A 1 319 ? 11.643 3.803 28.351 1.00 79.56 319 ILE A C 1
ATOM 2498 O O . ILE A 1 319 ? 11.575 4.603 29.281 1.00 79.56 319 ILE A O 1
ATOM 2502 N N . LEU A 1 320 ? 11.286 2.523 28.452 1.00 82.12 320 LEU A N 1
ATOM 2503 C CA . LEU A 1 320 ? 10.734 1.911 29.657 1.00 82.12 320 LEU A CA 1
ATOM 2504 C C . LEU A 1 320 ? 11.814 1.350 30.599 1.00 82.12 320 LEU A C 1
ATOM 2506 O O . LEU A 1 320 ? 11.481 0.704 31.588 1.00 82.12 320 LEU A O 1
ATOM 2510 N N . GLY A 1 321 ? 13.104 1.535 30.287 1.00 84.19 321 GLY A N 1
ATOM 2511 C CA . GLY A 1 321 ? 14.204 1.027 31.112 1.00 84.19 321 GLY A CA 1
ATOM 2512 C C . GLY A 1 321 ? 14.294 -0.502 31.197 1.00 84.19 321 GLY A C 1
ATOM 2513 O O . GLY A 1 321 ? 14.885 -1.035 32.141 1.00 84.19 321 GLY A O 1
ATOM 2514 N N . MET A 1 322 ? 13.716 -1.205 30.225 1.00 86.50 322 MET A N 1
ATOM 2515 C CA . MET A 1 322 ? 13.620 -2.661 30.160 1.00 86.50 322 MET A CA 1
ATOM 2516 C C . MET A 1 322 ? 14.536 -3.230 29.075 1.00 86.50 322 MET A C 1
ATOM 2518 O O . MET A 1 322 ? 14.780 -2.597 28.056 1.00 86.50 322 MET A O 1
ATOM 2522 N N . GLU A 1 323 ? 14.982 -4.464 29.259 1.00 83.12 323 GLU A N 1
ATOM 2523 C CA . GLU A 1 323 ? 15.698 -5.261 28.271 1.00 83.12 323 GLU A CA 1
ATOM 2524 C C . GLU A 1 323 ? 14.926 -6.576 28.095 1.00 83.12 323 GLU A C 1
ATOM 2526 O O . GLU A 1 323 ? 14.676 -7.280 29.073 1.00 83.12 323 GLU A O 1
ATOM 2531 N N . PRO A 1 324 ? 14.481 -6.921 26.883 1.00 76.94 324 PRO A N 1
ATOM 2532 C CA . PRO A 1 324 ? 13.758 -8.162 26.672 1.00 76.94 324 PRO A CA 1
ATOM 2533 C C . PRO A 1 324 ? 14.663 -9.389 26.840 1.00 76.94 324 PRO A C 1
ATOM 2535 O O . PRO A 1 324 ? 15.740 -9.453 26.256 1.00 76.94 324 PRO A O 1
ATOM 2538 N N . VAL A 1 325 ? 14.190 -10.395 27.575 1.00 79.62 325 VAL A N 1
ATOM 2539 C CA . VAL A 1 325 ? 14.930 -11.643 27.846 1.00 79.62 325 VAL A CA 1
ATOM 2540 C C . VAL A 1 325 ? 14.332 -12.815 27.078 1.00 79.62 325 VAL A C 1
ATOM 2542 O O . VAL A 1 325 ? 15.045 -13.640 26.510 1.00 79.62 325 VAL A O 1
ATOM 2545 N N . GLY A 1 326 ? 13.004 -12.910 27.063 1.00 71.12 326 GLY A N 1
ATOM 2546 C CA . GLY A 1 326 ? 12.313 -14.048 26.475 1.00 71.12 326 GLY A CA 1
ATOM 2547 C C . GLY A 1 326 ? 10.800 -13.891 26.496 1.00 71.12 326 GLY A C 1
ATOM 2548 O O . GLY A 1 326 ? 10.258 -12.935 27.045 1.00 71.12 326 GLY A O 1
ATOM 2549 N N . PHE A 1 327 ? 10.103 -14.851 25.902 1.00 72.88 327 PHE A N 1
ATOM 2550 C CA . PHE A 1 327 ? 8.670 -15.013 26.100 1.00 72.88 327 PHE A CA 1
ATOM 2551 C C . PHE A 1 327 ? 8.345 -16.493 26.245 1.00 72.88 327 PHE A C 1
ATOM 2553 O O . PHE A 1 327 ? 9.057 -17.362 25.735 1.00 72.88 327 PHE A O 1
ATOM 2560 N N . ARG A 1 328 ? 7.244 -16.776 26.929 1.00 67.56 328 ARG A N 1
ATOM 2561 C CA . ARG A 1 328 ? 6.684 -18.118 27.030 1.00 67.56 328 ARG A CA 1
ATOM 2562 C C . ARG A 1 328 ? 5.169 -18.051 27.081 1.00 67.56 328 ARG A C 1
ATOM 2564 O O . ARG A 1 328 ? 4.577 -17.051 27.482 1.00 67.56 328 ARG A O 1
ATOM 2571 N N . ILE A 1 329 ? 4.559 -19.141 26.650 1.00 60.88 329 ILE A N 1
ATOM 2572 C CA . ILE A 1 329 ? 3.113 -19.290 26.558 1.00 60.88 329 ILE A CA 1
ATOM 2573 C C . ILE A 1 329 ? 2.711 -20.252 27.673 1.00 60.88 329 ILE A C 1
ATOM 2575 O O . ILE A 1 329 ? 3.133 -21.409 27.671 1.00 60.88 329 ILE A O 1
ATOM 2579 N N . GLU A 1 330 ? 1.937 -19.765 28.638 1.00 70.31 330 GLU A N 1
ATOM 2580 C CA . GLU A 1 330 ? 1.353 -20.571 29.713 1.00 70.31 330 GLU A CA 1
ATOM 2581 C C . GLU A 1 330 ? -0.090 -20.952 29.338 1.00 70.31 330 GLU A C 1
ATOM 2583 O O . GLU A 1 330 ? -0.617 -20.521 28.317 1.00 70.31 330 GLU A O 1
ATOM 2588 N N . SER A 1 331 ? -0.755 -21.809 30.115 1.00 56.75 331 SER A N 1
ATOM 2589 C CA . SER A 1 331 ? -2.077 -22.346 29.741 1.00 56.75 331 SER A CA 1
ATOM 2590 C C . SER A 1 331 ? -3.181 -21.288 29.610 1.00 56.75 331 SER A C 1
ATOM 2592 O O . SER A 1 331 ? -4.169 -21.521 28.919 1.00 56.75 331 SER A O 1
ATOM 2594 N N . THR A 1 332 ? -3.038 -20.148 30.287 1.00 61.16 332 THR A N 1
ATOM 2595 C CA . THR A 1 332 ? -4.077 -19.107 30.398 1.00 61.16 332 THR A CA 1
ATOM 2596 C C . THR A 1 332 ? -3.579 -17.705 30.079 1.00 61.16 332 THR A C 1
ATOM 2598 O O . THR A 1 332 ? -4.388 -16.789 29.977 1.00 61.16 332 THR A O 1
ATOM 2601 N N . GLU A 1 333 ? -2.270 -17.518 29.933 1.00 68.19 333 GLU A N 1
ATOM 2602 C CA . GLU A 1 333 ? -1.662 -16.217 29.681 1.00 68.19 333 GLU A CA 1
ATOM 2603 C C . GLU A 1 333 ? -0.324 -16.358 28.969 1.00 68.19 333 GLU A C 1
ATOM 2605 O O . GLU A 1 333 ? 0.297 -17.421 28.952 1.00 68.19 333 GLU A O 1
ATOM 2610 N N . THR A 1 334 ? 0.124 -15.267 28.368 1.00 70.44 334 THR A N 1
ATOM 2611 C CA . THR A 1 334 ? 1.495 -15.160 27.883 1.00 70.44 334 THR A CA 1
ATOM 2612 C C . THR A 1 334 ? 2.324 -14.360 28.848 1.00 70.44 334 THR A C 1
ATOM 2614 O O . THR A 1 334 ? 1.887 -13.330 29.356 1.00 70.44 334 THR A O 1
ATOM 2617 N N . VAL A 1 335 ? 3.551 -14.820 29.043 1.00 80.56 335 VAL A N 1
ATOM 2618 C CA . VAL A 1 335 ? 4.527 -14.156 29.886 1.00 80.56 335 VAL A CA 1
ATOM 2619 C C . VAL A 1 335 ? 5.658 -13.652 29.011 1.00 80.56 335 VAL A C 1
ATOM 2621 O O . VAL A 1 335 ? 6.326 -14.433 28.330 1.00 80.56 335 VAL A O 1
ATOM 2624 N N . ILE A 1 336 ? 5.878 -12.344 29.040 1.00 81.62 336 ILE A N 1
ATOM 2625 C CA . ILE A 1 336 ? 7.088 -11.728 28.501 1.00 81.62 336 ILE A CA 1
ATOM 2626 C C . ILE A 1 336 ? 8.034 -11.537 29.663 1.00 81.62 336 ILE A C 1
ATOM 2628 O O . ILE A 1 336 ? 7.682 -10.897 30.651 1.00 81.62 336 ILE A O 1
ATOM 2632 N N . VAL A 1 337 ? 9.228 -12.087 29.525 1.00 84.44 337 VAL A N 1
ATOM 2633 C CA . VAL A 1 337 ? 10.297 -11.908 30.491 1.00 84.44 337 VAL A CA 1
ATOM 2634 C C . VAL A 1 337 ? 11.141 -10.737 30.017 1.00 84.44 337 VAL A C 1
ATOM 2636 O O . VAL A 1 337 ? 11.689 -10.749 28.910 1.00 84.44 337 VAL A O 1
ATOM 2639 N N . VAL A 1 338 ? 11.218 -9.714 30.851 1.00 86.00 338 VAL A N 1
ATOM 2640 C CA . VAL A 1 338 ? 12.105 -8.566 30.685 1.00 86.00 338 VAL A CA 1
ATOM 2641 C C . VAL A 1 338 ? 13.054 -8.527 31.865 1.00 86.00 338 VAL A C 1
ATOM 2643 O O . VAL A 1 338 ? 12.741 -9.027 32.935 1.00 86.00 338 VAL A O 1
ATOM 2646 N N . ARG A 1 339 ? 14.198 -7.893 31.704 1.00 87.50 339 ARG A N 1
ATOM 2647 C CA . ARG A 1 339 ? 15.093 -7.544 32.797 1.00 87.50 339 ARG A CA 1
ATOM 2648 C C . ARG A 1 339 ? 15.331 -6.048 32.784 1.00 87.50 339 ARG A C 1
ATOM 2650 O O . ARG A 1 339 ? 14.959 -5.349 31.847 1.00 87.50 339 ARG A O 1
ATOM 2657 N N . LYS A 1 340 ? 15.958 -5.540 33.830 1.00 87.44 340 LYS A N 1
ATOM 2658 C CA . LYS A 1 340 ? 16.318 -4.127 33.912 1.00 87.44 340 LYS A CA 1
ATOM 2659 C C . LYS A 1 340 ? 17.473 -3.801 32.962 1.00 87.44 340 LYS A C 1
ATOM 2661 O O . LYS A 1 340 ? 18.506 -4.472 33.004 1.00 87.44 340 LYS A O 1
ATOM 2666 N N . SER A 1 341 ? 17.349 -2.734 32.176 1.00 83.38 341 SER A N 1
ATOM 2667 C CA . SER A 1 341 ? 18.459 -2.251 31.346 1.00 83.38 341 SER A CA 1
ATOM 2668 C C . SER A 1 341 ? 19.614 -1.744 32.210 1.00 83.38 341 SER A C 1
ATOM 2670 O O . SER A 1 341 ? 19.407 -1.043 33.202 1.00 83.38 341 SER A O 1
ATOM 2672 N N . ALA A 1 342 ? 20.854 -2.038 31.808 1.00 72.25 342 ALA A N 1
ATOM 2673 C CA . ALA A 1 342 ? 22.062 -1.734 32.588 1.00 72.25 342 ALA A CA 1
ATOM 2674 C C . ALA A 1 342 ? 22.254 -0.236 32.928 1.00 72.25 342 ALA A C 1
ATOM 2676 O O . ALA A 1 342 ? 22.957 0.097 33.881 1.00 72.25 342 ALA A O 1
ATOM 2677 N N . GLY A 1 343 ? 21.626 0.670 32.168 1.00 67.50 343 GLY A N 1
ATOM 2678 C CA . GLY A 1 343 ? 21.643 2.119 32.407 1.00 67.50 343 GLY A CA 1
ATOM 2679 C C . GLY A 1 343 ? 20.513 2.650 33.299 1.00 67.50 343 GLY A C 1
ATOM 2680 O O . GLY A 1 343 ? 20.519 3.833 33.636 1.00 67.50 343 GLY A O 1
ATOM 2681 N N . HIS A 1 344 ? 19.547 1.814 33.687 1.00 74.31 344 HIS A N 1
ATOM 2682 C CA . HIS A 1 344 ? 18.383 2.232 34.463 1.00 74.31 344 HIS A CA 1
ATOM 2683 C C . HIS A 1 344 ? 18.608 1.972 35.958 1.00 74.31 344 HIS A C 1
ATOM 2685 O O . HIS A 1 344 ? 18.868 0.847 36.386 1.00 74.31 344 HIS A O 1
ATOM 2691 N N . GLN A 1 345 ? 18.543 3.018 36.790 1.00 66.62 345 GLN A N 1
ATOM 2692 C CA . GLN A 1 345 ? 18.760 2.881 38.239 1.00 66.62 345 GLN A CA 1
ATOM 2693 C C . GLN A 1 345 ? 17.488 2.505 39.007 1.00 66.62 345 GLN A C 1
ATOM 2695 O O . GLN A 1 345 ? 17.594 1.867 40.054 1.00 66.62 345 GLN A O 1
ATOM 2700 N N . GLN A 1 346 ? 16.305 2.800 38.472 1.00 76.75 346 GLN A N 1
ATOM 2701 C CA . GLN A 1 346 ? 15.015 2.535 39.118 1.00 76.75 346 GLN A CA 1
ATOM 2702 C C . GLN A 1 346 ? 14.458 1.161 38.735 1.00 76.75 346 GLN A C 1
ATOM 2704 O O . GLN A 1 346 ? 14.739 0.666 37.646 1.00 76.75 346 GLN A O 1
ATOM 2709 N N . GLU A 1 347 ? 13.743 0.514 39.658 1.00 85.31 347 GLU A N 1
ATOM 2710 C CA . GLU A 1 347 ? 13.024 -0.733 39.372 1.00 85.31 347 GLU A CA 1
ATOM 2711 C C . GLU A 1 347 ? 11.917 -0.500 38.343 1.00 85.31 347 GLU A C 1
ATOM 2713 O O . GLU A 1 347 ? 11.327 0.577 38.305 1.00 85.31 347 GLU A O 1
ATOM 2718 N N . ILE A 1 348 ? 11.632 -1.530 37.544 1.00 85.62 348 ILE A N 1
ATOM 2719 C CA . ILE A 1 348 ? 10.543 -1.509 36.566 1.00 85.62 348 ILE A CA 1
ATOM 2720 C C . ILE A 1 348 ? 9.207 -1.388 37.308 1.00 85.62 348 ILE A C 1
ATOM 2722 O O . ILE A 1 348 ? 8.836 -2.261 38.098 1.00 85.62 348 ILE A O 1
ATOM 2726 N N . THR A 1 349 ? 8.477 -0.317 37.027 1.00 89.81 349 THR A N 1
ATOM 2727 C CA . THR A 1 349 ? 7.185 0.008 37.635 1.00 89.81 349 THR A CA 1
ATOM 2728 C C . THR A 1 349 ? 6.025 -0.710 36.939 1.00 89.81 349 THR A C 1
ATOM 2730 O O . THR A 1 349 ? 6.105 -1.083 35.769 1.00 89.81 349 THR A O 1
ATOM 2733 N N . GLU A 1 350 ? 4.894 -0.870 37.633 1.00 88.12 350 GLU A N 1
ATOM 2734 C CA . GLU A 1 350 ? 3.669 -1.421 37.024 1.00 88.12 350 GLU A CA 1
ATOM 2735 C C . GLU A 1 350 ? 3.151 -0.559 35.862 1.00 88.12 350 GLU A C 1
ATOM 2737 O O . GLU A 1 350 ? 2.677 -1.089 34.862 1.00 88.12 350 GLU A O 1
ATOM 2742 N N . GLN A 1 351 ? 3.321 0.764 35.938 1.00 87.44 351 GLN A N 1
ATOM 2743 C CA . GLN A 1 351 ? 2.916 1.670 34.863 1.00 87.44 351 GLN A CA 1
ATOM 2744 C C . GLN A 1 351 ? 3.715 1.426 33.573 1.00 87.44 351 GLN A C 1
ATOM 2746 O O . GLN A 1 351 ? 3.159 1.477 32.477 1.00 87.44 351 GLN A O 1
ATOM 2751 N N . GLU A 1 352 ? 5.012 1.138 33.683 1.00 86.31 352 GLU A N 1
ATOM 2752 C CA . GLU A 1 352 ? 5.848 0.809 32.522 1.00 86.31 352 GLU A CA 1
ATOM 2753 C C . GLU A 1 352 ? 5.477 -0.561 31.937 1.00 86.31 352 GLU A C 1
ATOM 2755 O O . GLU A 1 352 ? 5.443 -0.722 30.715 1.00 86.31 352 GLU A O 1
ATOM 2760 N N . LYS A 1 353 ? 5.119 -1.538 32.784 1.00 88.38 353 LYS A N 1
ATOM 2761 C CA . LYS A 1 353 ? 4.592 -2.835 32.325 1.00 88.38 353 LYS A CA 1
ATOM 2762 C C . LYS A 1 353 ? 3.284 -2.665 31.551 1.00 88.38 353 LYS A C 1
ATOM 2764 O O . LYS A 1 353 ? 3.139 -3.246 30.477 1.00 88.38 353 LYS A O 1
ATOM 2769 N N . GLU A 1 354 ? 2.357 -1.847 32.050 1.00 86.12 354 GLU A N 1
ATOM 2770 C CA . GLU A 1 354 ? 1.096 -1.537 31.361 1.00 86.12 354 GLU A CA 1
ATOM 2771 C C . GLU A 1 354 ? 1.328 -0.843 30.011 1.00 86.12 354 GLU A C 1
ATOM 2773 O O . GLU A 1 354 ? 0.677 -1.184 29.023 1.00 86.12 354 GLU A O 1
ATOM 2778 N N . GLN A 1 355 ? 2.290 0.083 29.931 1.00 80.94 355 GLN A N 1
ATOM 2779 C CA . GLN A 1 355 ? 2.659 0.738 28.670 1.00 80.94 355 GLN A CA 1
ATOM 2780 C C . GLN A 1 355 ? 3.220 -0.252 27.644 1.00 80.94 355 GLN A C 1
ATOM 2782 O O . GLN A 1 355 ? 2.839 -0.200 26.472 1.00 80.94 355 GLN A O 1
ATOM 2787 N N . LEU A 1 356 ? 4.078 -1.183 28.074 1.00 81.69 356 LEU A N 1
ATOM 2788 C CA . LEU A 1 356 ? 4.599 -2.237 27.202 1.00 81.69 356 LEU A CA 1
ATOM 2789 C C . LEU A 1 356 ? 3.475 -3.152 26.692 1.00 81.69 356 LEU A C 1
ATOM 2791 O O . LEU A 1 356 ? 3.410 -3.447 25.498 1.00 81.69 356 LEU A O 1
ATOM 2795 N N . ILE A 1 357 ? 2.563 -3.560 27.578 1.00 81.69 357 ILE A N 1
ATOM 2796 C CA . ILE A 1 357 ? 1.380 -4.360 27.231 1.00 81.69 357 ILE A CA 1
ATOM 2797 C C . ILE A 1 357 ? 0.521 -3.633 26.187 1.00 81.69 357 ILE A C 1
ATOM 2799 O O . ILE A 1 357 ? 0.171 -4.214 25.158 1.00 81.69 357 ILE A O 1
ATOM 2803 N N . GLN A 1 358 ? 0.229 -2.351 26.409 1.00 75.06 358 GLN A N 1
ATOM 2804 C CA . GLN A 1 358 ? -0.571 -1.545 25.490 1.00 75.06 358 GLN A CA 1
ATOM 2805 C C . GLN A 1 358 ? 0.092 -1.422 24.113 1.00 75.06 358 GLN A C 1
ATOM 2807 O O . GLN A 1 358 ? -0.567 -1.592 23.086 1.00 75.06 358 GLN A O 1
ATOM 281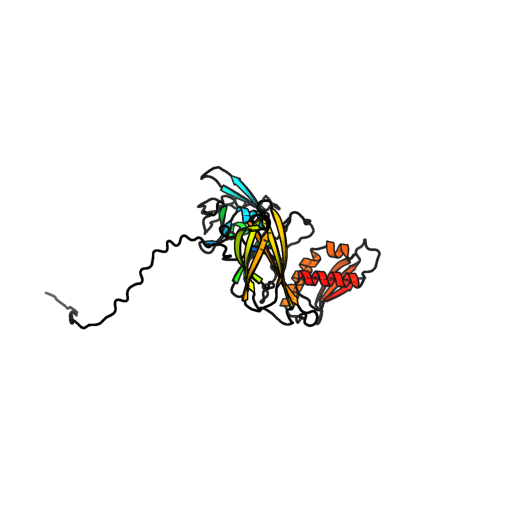2 N N . TYR A 1 359 ? 1.405 -1.195 24.080 1.00 70.94 359 TYR A N 1
ATOM 2813 C CA . TYR A 1 359 ? 2.176 -1.138 22.840 1.00 70.94 359 TYR A CA 1
ATOM 2814 C C . TYR A 1 359 ? 2.112 -2.461 22.054 1.00 70.94 359 TYR A C 1
ATOM 2816 O O . TYR A 1 359 ? 1.906 -2.479 20.838 1.00 70.94 359 TYR A O 1
ATOM 2824 N N . ILE A 1 360 ? 2.216 -3.594 22.747 1.00 69.00 360 ILE A N 1
ATOM 2825 C CA . ILE A 1 360 ? 2.077 -4.922 22.138 1.00 69.00 360 ILE A CA 1
ATOM 2826 C C . ILE A 1 360 ? 0.674 -5.124 21.562 1.00 69.00 360 ILE A C 1
ATOM 2828 O O . ILE A 1 360 ? 0.539 -5.667 20.463 1.00 69.00 360 ILE A O 1
ATOM 2832 N N . TYR A 1 361 ? -0.370 -4.674 22.259 1.00 66.81 361 TYR A N 1
ATOM 2833 C CA . TYR A 1 361 ? -1.737 -4.744 21.746 1.00 66.81 361 TYR A CA 1
ATOM 2834 C C . TYR A 1 361 ? -1.936 -3.902 20.488 1.00 66.81 361 TYR A C 1
ATOM 2836 O O . TYR A 1 361 ? -2.634 -4.332 19.569 1.00 66.81 361 TYR A O 1
ATOM 2844 N N . GLU A 1 362 ? -1.289 -2.740 20.397 1.00 61.56 362 GLU A N 1
ATOM 2845 C CA . GLU A 1 362 ? -1.295 -1.919 19.185 1.00 61.56 362 GLU A CA 1
ATOM 2846 C C . GLU A 1 362 ? -0.632 -2.648 18.008 1.00 61.56 362 GLU A C 1
ATOM 2848 O O . GLU A 1 362 ? -1.217 -2.729 16.923 1.00 61.56 362 GLU A O 1
ATOM 2853 N N . LEU A 1 363 ? 0.532 -3.266 18.235 1.00 56.56 363 LEU A N 1
ATOM 2854 C CA . LEU A 1 363 ? 1.247 -4.054 17.223 1.00 56.56 363 LEU A CA 1
ATOM 2855 C C . LEU A 1 363 ? 0.480 -5.301 16.770 1.00 56.56 363 LEU A C 1
ATOM 2857 O O . LEU A 1 363 ? 0.487 -5.646 15.582 1.00 56.56 363 LEU A O 1
ATOM 2861 N N . ALA A 1 364 ? -0.162 -5.988 17.714 1.00 55.12 364 ALA A N 1
ATOM 2862 C CA . ALA A 1 364 ? -0.991 -7.162 17.458 1.00 55.12 364 ALA A CA 1
ATOM 2863 C C . ALA A 1 364 ? -2.373 -6.792 16.890 1.00 55.12 364 ALA A C 1
ATOM 2865 O O . ALA A 1 364 ? -3.090 -7.662 16.379 1.00 55.12 364 ALA A O 1
ATOM 2866 N N . SER A 1 365 ? -2.740 -5.508 17.002 1.00 54.03 365 SER A N 1
ATOM 2867 C CA . SER A 1 365 ? -4.075 -4.963 16.741 1.00 54.03 365 SER A CA 1
ATOM 2868 C C . SER A 1 365 ? -5.186 -5.723 17.483 1.00 54.03 365 SER A C 1
ATOM 2870 O O . SER A 1 365 ? -6.287 -5.886 16.957 1.00 54.03 365 SER A O 1
ATOM 2872 N N . ARG A 1 366 ? -4.883 -6.242 18.683 1.00 57.09 366 ARG A N 1
ATOM 2873 C CA . ARG A 1 366 ? -5.795 -7.034 19.528 1.00 57.09 366 ARG A CA 1
ATOM 2874 C C . ARG A 1 366 ? -5.275 -7.160 20.964 1.00 57.09 366 ARG A C 1
ATOM 2876 O O . ARG A 1 366 ? -4.069 -7.071 21.175 1.00 57.09 366 ARG A O 1
ATOM 2883 N N . THR A 1 367 ? -6.169 -7.452 21.906 1.00 59.44 367 THR A N 1
ATOM 2884 C CA . THR A 1 367 ? -5.835 -7.764 23.304 1.00 59.44 367 THR A CA 1
ATOM 2885 C C . THR A 1 367 ? -5.898 -9.271 23.577 1.00 59.44 367 THR A C 1
ATOM 2887 O O . THR A 1 367 ? -6.521 -10.024 22.826 1.00 59.44 367 THR A O 1
ATOM 2890 N N . PHE A 1 368 ? -5.164 -9.734 24.588 1.00 65.19 368 PHE A N 1
ATOM 2891 C CA . PHE A 1 368 ? -5.091 -11.135 25.025 1.00 65.19 368 PHE A CA 1
ATOM 2892 C C . PHE A 1 368 ? -4.449 -11.197 26.417 1.00 65.19 368 PHE A C 1
ATOM 2894 O O . PHE A 1 368 ? -3.735 -10.264 26.770 1.00 65.19 368 PHE A O 1
ATOM 2901 N N . PRO A 1 369 ? -4.649 -12.263 27.213 1.00 72.44 369 PRO A N 1
ATOM 2902 C CA . PRO A 1 369 ? -4.038 -12.353 28.536 1.00 72.44 369 PRO A CA 1
ATOM 2903 C C . PRO A 1 369 ? -2.504 -12.306 28.439 1.00 72.44 369 PRO A C 1
ATOM 2905 O O . PRO A 1 369 ? -1.869 -13.214 27.894 1.00 72.44 369 PRO A O 1
ATOM 2908 N N . LEU A 1 370 ? -1.921 -11.217 28.936 1.00 78.12 370 LEU A N 1
ATOM 2909 C CA . LEU A 1 370 ? -0.500 -10.912 28.840 1.00 78.12 370 LEU A CA 1
ATOM 2910 C C . LEU A 1 370 ? 0.011 -10.381 30.180 1.00 78.12 370 LEU A C 1
ATOM 2912 O O . LEU A 1 370 ? -0.574 -9.464 30.755 1.00 78.12 370 LEU A O 1
ATOM 2916 N N . ARG A 1 371 ? 1.138 -10.925 30.637 1.00 87.81 371 ARG A N 1
ATOM 2917 C CA . ARG A 1 371 ? 1.863 -10.493 31.831 1.00 87.81 371 ARG A CA 1
ATOM 2918 C C . ARG A 1 371 ? 3.316 -10.184 31.487 1.00 87.81 371 ARG A C 1
ATOM 2920 O O . ARG A 1 371 ? 3.941 -10.889 30.694 1.00 87.81 371 ARG A O 1
ATOM 2927 N N . ILE A 1 372 ? 3.860 -9.159 32.139 1.00 88.19 372 ILE A N 1
ATOM 2928 C CA . ILE A 1 372 ? 5.294 -8.861 32.135 1.00 88.19 372 ILE A CA 1
ATOM 2929 C C . ILE A 1 372 ? 5.917 -9.416 33.420 1.00 88.19 372 ILE A C 1
ATOM 2931 O O . ILE A 1 372 ? 5.523 -9.044 34.526 1.00 88.19 372 ILE A O 1
ATOM 2935 N N . GLU A 1 373 ? 6.888 -10.306 33.269 1.00 90.88 373 GLU A N 1
ATOM 2936 C CA . GLU A 1 373 ? 7.713 -10.851 34.344 1.00 90.88 373 GLU A CA 1
ATOM 2937 C C . GLU A 1 373 ? 9.084 -10.185 34.316 1.00 90.88 373 GLU A C 1
ATOM 2939 O O . GLU A 1 373 ? 9.679 -10.036 33.250 1.00 90.88 373 GLU A O 1
ATOM 2944 N N . VAL A 1 374 ? 9.574 -9.776 35.486 1.00 89.38 374 VAL A N 1
ATOM 2945 C CA . VAL A 1 374 ? 10.890 -9.150 35.617 1.00 89.38 374 VAL A CA 1
ATOM 2946 C C . VAL A 1 374 ? 11.884 -10.204 36.094 1.00 89.38 374 VAL A C 1
ATOM 2948 O O . VAL A 1 374 ? 11.756 -10.718 37.202 1.00 89.38 374 VAL A O 1
ATOM 2951 N N . GLU A 1 375 ? 12.857 -10.532 35.250 1.00 86.69 375 GLU A N 1
ATOM 2952 C CA . GLU A 1 375 ? 14.038 -11.299 35.628 1.00 86.69 375 GLU A CA 1
ATOM 2953 C C . GLU A 1 375 ? 14.962 -10.401 36.465 1.00 86.69 375 GLU A C 1
ATOM 2955 O O . GLU A 1 375 ? 15.269 -9.267 36.077 1.00 86.69 375 GLU A O 1
ATOM 2960 N N . HIS A 1 376 ? 15.340 -10.903 37.642 1.00 78.44 376 HIS A N 1
ATOM 2961 C CA . HIS A 1 376 ? 16.150 -10.199 38.638 1.00 78.44 376 HIS A CA 1
ATOM 2962 C C . HIS A 1 376 ? 17.649 -10.414 38.451 1.00 78.44 376 HIS A C 1
ATOM 2964 O O . HIS A 1 376 ? 18.054 -11.570 38.184 1.00 78.44 376 HIS A O 1
#

pLDDT: mean 71.37, std 21.18, range [24.33, 94.75]

Radius of gyration: 28.42 Å; chains: 1; bounding box: 68×90×104 Å

Secondary structure (DSSP, 8-state):
--------------------------------------SB-SS-EEETTEEEE--GGG--EEETTEEEEEHHHHHHHHTEEEEEESSGGG-EEEEEESS-TTS-EEEE-TT-SEEEETT-SPEE-SS--EEETTEEEEEHHHHHHT-TTEEEEEEEETTEEEEEEEESS-S-SSTTS-GGG---PPPP---SS-S-SEEEEEEEEEEEEETTEEEEEEEEEEEE-----SS-EEEEEEEEEEE-TT--EEEEEEEEE--SSEEEEEEEEESS--SEEEEEEEEEE-GGG-----S-HHHHHHHHHHHHHHHH-HHHHHHTTEEEEEEEE-SS-EEEEEEE-TT--SPPPHHHHHHHHHHHHHHHTS---EEEEEE-

Foldseek 3Di:
DDDDDDDDDDDDDDDDDDDDDPDPPPPPPPPPPPDDDFFFQQAFAQEPQWTKGFATQQHWDADLNFTWHFVVLVCLLQQKDWDWDDDDQPIWIKIAHPVDRQWIWTRQHAPDQFIQTSNDDTDGDSDHWDDTPNTIIDRVVVRQVSYPQKDWDWADAPPHIHIYMYGQQPPDSPPPDDSLLDHGADPQPRDPHDQAQWDWGGWHWDWDADPNAIWIKIKTKIWGAPRDDWAAFAWKKKWKWFAAPVRDTDIDIDTGGDDHTDIDIDIDIGRDDGRMMIMHMATDGDPVIADADQPDPSVVSLLVNLVNSLQSRVVLCVVQQWAWDDWDDDNAAIETEIEGHPPDPDDRDPVSQVVSQVSSCVSSSGHYHYGYHYDD

Organism: NCBI:txid375489

Sequence (376 aa):
MRIRLIVVLCAALLAGSSLSATAAAPVTNGQTSKEDQAGNQVIPLLLNNFFVLFPGEKAPFVKNSKLMVPLQTTATIMGWIVDERGAGSSRRYQVFPTADPFHSVANLKEGADSAIYEGDLGFGIVAAPEYRANELYVPLTPILDGMPSYSYELQTYGQNKVLAVKEFELHRLLAQVQESDVQHPTYPYILEKPAYPLIPTFLDQHEITVNGKSKYRLKMNMQQHDNWNGGTVESIELKVMAVNHNGEVTTRIKSLPYLGDVEREILFDVPTKVDYVLTQSRYIYKAEDQPVFEMGYPLQAAMASAMAKGWANVKIFDILGMEPVGFRIESTETVIVVRKSAGHQQEITEQEKEQLIQYIYELASRTFPLRIEVEH

=== Feature glossary ===
The record interleaves many kinds of information about one protein. Here is each kind framed as the question it answers.

Q: Are the domains correctly placed relative to each other?
A: Predicted aligned error is AlphaFold's pairwise confidence. Unlike pLDDT (per-residue), PAE is per-residue-pair and captures whether two parts of the structure are correctly placed relative to each other. Units are ångströms of expected positional error.

Q: Which residues are in helices, strands, or loops?
A: Eight-state secondary structure (DSSP): H is the canonical α-helix, G the tighter 3₁₀-helix, I the wider π-helix; E/B are β-structure, T and S are turns and bends, and '-' is everything else. DSSP derives these from the pattern of main-chain N–H···O=C hydrogen bonds, not from the sequence.

Q: What if only a Cα trace is available?
A: P-SEA three-state annotation labels each residue as helix, strand, or coil based purely on the geometry of the Cα trace. It serves as a fallback when the full backbone (and thus DSSP) is unavailable.

Q: What are the backbone torsion angles?
A: φ (phi) and ψ (psi) are the two rotatable backbone dihedrals per residue: φ is the C(i-1)–N–Cα–C torsion, ψ is the N–Cα–C–N(i+1) torsion, both in degrees on (−180°, 180°]. α-helical residues cluster near (−60°, −45°); β-strand residues near (−120°, +130°). A Ramachandran plot is simply a scatter of (φ, ψ) for every residue.

Q: What known structures does this most resemble?
A: Structural nearest neighbors (via Foldseek easy-search vs the PDB). Reported per hit: target PDB id, E-value, and alignment TM-score. A TM-score above ~0.5 is the conventional threshold for 'same fold'.

Q: What family and function is it annotated with?
A: Database cross-references. InterPro integrates a dozen domain/family signature databases into unified entries with residue-range hits. GO terms attach function/process/location labels with evidence codes. CATH codes position the fold in a four-level structural taxonomy. Organism is the NCBI-taxonomy species name.

Q: Which residues are buried vs exposed?
A: Solvent accessibility: the surface area of each residue that a 1.4 Å water probe can touch, in Å². When only backbone atoms are present the absolute values are lower than full-atom SASA (side chains contribute most of the area) and are flagged as backbone-only.

Q: What do the diagnostic plots show?
A: Three diagnostic plots accompany the record. The Cα contact map visualizes the tertiary structure as a 2D adjacency matrix (8 Å cutoff, sequence-local contacts suppressed). The Ramachandran plot shows the distribution of backbone (φ, ψ) torsions, with points in the α and β basins reflecting secondary structure content. The PAE plot shows AlphaFold's inter-residue confidence as a color matrix.

Q: What is the amino-acid chain?
A: The amino-acid sequence is the protein's primary structure: the linear order of residues from the N-terminus to the C-terminus, written in one-letter code. Everything else here — the 3D coordinates, the secondary structure, the domain annotations — is ultimately a consequence of this string.

Q: What do the rendered images show?
A: The six renders are orthographic views along the three Cartesian axes in both directions. Representation (cartoon, sticks, or surface) and color scheme (sequence-rainbow or by-chain) vary across proteins so the training set covers all the common visualization conventions.

Q: Where is each backbone atom in 3D?
A: The mmCIF table is the protein's shape written out atom by atom. For each backbone N, Cα, C, and carbonyl O, it records an (x, y, z) coordinate triple in Å plus the residue type, chain letter, and residue number.

Q: How mobile is each atom in the crystal?
A: For experimental (PDB) structures, the B-factor (temperature factor) quantifies the positional spread of each atom in the crystal — a combination of thermal vibration and static disorder — in units of Å². High B-factors mark flexible loops or poorly resolved regions; low B-factors mark the rigid, well-ordered core.

Q: How big and how compact is the whole molecule?
A: Three whole-structure scalars: the radius of gyration (RMS distance of Cα from centroid, in Å), the count of Cα–Cα contacts (pairs closer than 8 Å and separated by more than four residues in sequence — i.e. tertiary, not local, contacts), and the bounding-box dimensions. Together they distinguish compact globular folds from extended fibres or disordered chains.

Q: What does the local fold look like, residue by residue?
A: A 3Di character summarizes, for each residue, the relative orientation of the Cα frame of its nearest spatial neighbor. Because it encodes fold topology rather than chemistry, 3Di alignments detect remote structural similarity that sequence alignment misses.

Q: How confident is the AlphaFold model at each residue?
A: For AlphaFold models, the B-factor field carries pLDDT — the model's own estimate of local accuracy on a 0–100 scale. Regions with pLDDT<50 should be treated as essentially unmodeled; they often correspond to intrinsically disordered segments.